Protein 1UG6 (pdb70)

Structure (mmCIF, N/CA/C/O backbone):
data_1UG6
#
_entry.id   1UG6
#
_cell.length_a   109.092
_cell.length_b   116.463
_cell.length_c   87.362
_cell.angle_alpha   90.00
_cell.angle_beta   90.00
_cell.angle_gamma   90.00
#
_symmetry.space_group_name_H-M   'C 2 2 21'
#
loop_
_entity.id
_entity.type
_entity.pdbx_description
1 polymer beta-glycosidase
2 non-polymer GLYCEROL
3 water water
#
loop_
_atom_site.group_PDB
_atom_site.id
_atom_site.type_symbol
_atom_site.label_atom_id
_atom_site.label_alt_id
_atom_site.label_comp_id
_atom_site.label_asym_id
_atom_site.label_entity_id
_atom_site.label_seq_id
_atom_site.pdbx_PDB_ins_code
_atom_site.Cartn_x
_atom_site.Cartn_y
_atom_site.Cartn_z
_atom_site.occupancy
_atom_site.B_iso_or_equiv
_atom_site.auth_seq_id
_atom_site.auth_comp_id
_atom_site.auth_asym_id
_atom_site.auth_atom_id
_atom_site.pdbx_PDB_model_num
ATOM 1 N N . ASN A 1 4 ? 34.641 82.878 -5.593 1.00 11.60 4 ASN A N 1
ATOM 2 C CA . ASN A 1 4 ? 34.722 81.588 -4.859 1.00 10.26 4 ASN A CA 1
ATOM 3 C C . ASN A 1 4 ? 34.172 80.416 -5.692 1.00 9.64 4 ASN A C 1
ATOM 4 O O . ASN A 1 4 ? 33.194 80.557 -6.419 1.00 10.54 4 ASN A O 1
ATOM 9 N N . ALA A 1 5 ? 34.848 79.264 -5.566 1.00 9.76 5 ALA A N 1
ATOM 10 C CA . ALA A 1 5 ? 34.411 78.036 -6.213 1.00 10.22 5 ALA A CA 1
ATOM 11 C C . ALA A 1 5 ? 34.529 76.849 -5.260 1.00 10.20 5 ALA A C 1
ATOM 12 O O . ALA A 1 5 ? 34.421 75.709 -5.709 1.00 11.64 5 ALA A O 1
ATOM 14 N N . GLU A 1 6 ? 34.744 77.075 -3.972 1.00 10.16 6 GLU A N 1
ATOM 15 C CA . GLU A 1 6 ? 34.837 75.962 -3.044 1.00 10.46 6 GLU A CA 1
ATOM 16 C C . GLU A 1 6 ? 33.506 75.243 -2.927 1.00 10.67 6 GLU A C 1
ATOM 17 O O . GLU A 1 6 ? 32.430 75.859 -2.940 1.00 10.78 6 GLU A O 1
ATOM 23 N N . LYS A 1 7 ? 33.581 73.933 -2.757 1.00 11.88 7 LYS A N 1
ATOM 24 C CA . LYS A 1 7 ? 32.392 73.175 -2.419 1.00 12.46 7 LYS A CA 1
ATOM 25 C C . LYS A 1 7 ? 31.908 73.549 -1.025 1.00 11.55 7 LYS A C 1
ATOM 26 O O . LYS A 1 7 ? 32.678 73.923 -0.113 1.00 11.08 7 LYS A O 1
ATOM 32 N N . PHE A 1 8 ? 30.606 73.433 -0.863 1.00 10.98 8 PHE A N 1
ATOM 33 C CA . PHE A 1 8 ? 29.986 73.627 0.431 1.00 10.02 8 PHE A CA 1
ATOM 34 C C . PHE A 1 8 ? 30.628 72.750 1.496 1.00 9.27 8 PHE A C 1
ATOM 35 O O . PHE A 1 8 ? 30.844 71.570 1.230 1.00 10.91 8 PHE A O 1
ATOM 43 N N . LEU A 1 9 ? 30.861 73.315 2.715 1.00 8.33 9 LEU A N 1
ATOM 44 C CA . LEU A 1 9 ? 31.499 72.612 3.822 1.00 8.60 9 LEU A CA 1
ATOM 45 C C . LEU A 1 9 ? 30.467 72.026 4.789 1.00 6.92 9 LEU A C 1
ATOM 46 O O . LEU A 1 9 ? 29.717 72.760 5.398 1.00 8.76 9 LEU A O 1
ATOM 51 N N . TRP A 1 10 ? 30.434 70.717 4.890 1.00 5.88 10 TRP A N 1
ATOM 52 C CA . TRP A 1 10 ? 29.621 69.996 5.850 1.00 5.59 10 TRP A CA 1
ATOM 53 C C . TRP A 1 10 ? 30.473 69.688 7.065 1.00 5.38 10 TRP A C 1
ATOM 54 O O . TRP A 1 10 ? 31.507 69.007 6.953 1.00 6.51 10 TRP A O 1
ATOM 65 N N . GLY A 1 11 ? 30.052 70.176 8.217 1.00 5.03 11 GLY A N 1
ATOM 66 C CA . GLY A 1 11 ? 30.885 70.104 9.415 1.00 5.05 11 GLY A CA 1
ATOM 67 C C . GLY A 1 11 ? 30.093 69.627 10.638 1.00 4.54 11 GLY A C 1
ATOM 68 O O . GLY A 1 11 ? 28.885 69.437 10.592 1.00 4.73 11 GLY A O 1
ATOM 69 N N . VAL A 1 12 ? 30.860 69.493 11.721 1.00 4.44 12 VAL A N 1
ATOM 70 C CA . VAL A 1 12 ? 30.355 69.306 13.080 1.00 4.66 12 VAL A CA 1
ATOM 71 C C . VAL A 1 12 ? 31.127 70.273 13.972 1.00 4.14 12 VAL A C 1
ATOM 72 O O . VAL A 1 12 ? 32.258 70.651 13.635 1.00 4.77 12 VAL A O 1
ATOM 76 N N . ALA A 1 13 ? 30.538 70.618 15.113 1.00 4.15 13 ALA A N 1
ATOM 77 C CA . ALA A 1 13 ? 31.105 71.600 16.027 1.00 4.52 13 ALA A CA 1
ATOM 78 C C . ALA A 1 13 ? 31.172 71.063 17.452 1.00 4.27 13 ALA A C 1
ATOM 79 O O . ALA A 1 13 ? 30.271 70.334 17.905 1.00 5.01 13 ALA A O 1
ATOM 81 N N . THR A 1 14 ? 32.245 71.476 18.141 1.00 4.03 14 THR A N 1
ATOM 82 C CA . THR A 1 14 ? 32.464 71.240 19.552 1.00 3.96 14 THR A CA 1
ATOM 83 C C . THR A 1 14 ? 33.152 72.467 20.155 1.00 3.82 14 THR A C 1
ATOM 84 O O . THR A 1 14 ? 33.334 73.490 19.508 1.00 4.28 14 THR A O 1
ATOM 88 N N . SER A 1 15 ? 33.479 72.302 21.449 1.00 3.85 15 SER A N 1
ATOM 89 C CA . SER A 1 15 ? 34.280 73.343 22.107 1.00 3.86 15 SER A CA 1
ATOM 90 C C . SER A 1 15 ? 35.075 72.733 23.181 1.00 3.71 15 SER A C 1
ATOM 91 O O . SER A 1 15 ? 34.808 71.637 23.655 1.00 4.22 15 SER A O 1
ATOM 94 N N . ALA A 1 16 ? 36.150 73.402 23.571 1.00 3.92 16 ALA A N 1
ATOM 95 C CA . ALA A 1 16 ? 37.209 72.777 24.361 1.00 4.08 16 ALA A CA 1
ATOM 96 C C . ALA A 1 16 ? 36.733 72.328 25.743 1.00 4.21 16 ALA A C 1
ATOM 97 O O . ALA A 1 16 ? 36.950 71.175 26.122 1.00 4.54 16 ALA A O 1
ATOM 99 N N . TYR A 1 17 ? 36.138 73.224 26.521 1.00 4.28 17 TYR A N 1
ATOM 100 C CA . TYR A 1 17 ? 35.755 72.832 27.865 1.00 4.48 17 TYR A CA 1
ATOM 101 C C . TYR A 1 17 ? 34.690 71.754 27.817 1.00 4.24 17 TYR A C 1
ATOM 102 O O . TYR A 1 17 ? 34.563 70.925 28.716 1.00 4.79 17 TYR A O 1
ATOM 111 N N . GLN A 1 18 ? 33.850 71.762 26.774 1.00 4.03 18 GLN A N 1
ATOM 112 C CA . GLN A 1 18 ? 32.751 70.822 26.708 1.00 4.32 18 GLN A CA 1
ATOM 113 C C . GLN A 1 18 ? 33.198 69.396 26.417 1.00 4.30 18 GLN A C 1
ATOM 114 O O . GLN A 1 18 ? 32.467 68.480 26.756 1.00 4.82 18 GLN A O 1
ATOM 120 N N . ILE A 1 19 ? 34.364 69.213 25.771 1.00 4.47 19 ILE A N 1
ATOM 121 C CA . ILE A 1 19 ? 34.730 67.843 25.376 1.00 4.96 19 ILE A CA 1
ATOM 122 C C . ILE A 1 19 ? 36.115 67.400 25.896 1.00 4.90 19 ILE A C 1
ATOM 123 O O . ILE A 1 19 ? 36.435 66.220 25.962 1.00 5.60 19 ILE A O 1
ATOM 128 N N . GLU A 1 20 ? 37.056 68.277 26.241 1.00 4.99 20 GLU A N 1
ATOM 129 C CA . GLU A 1 20 ? 38.449 67.814 26.320 1.00 4.88 20 GLU A CA 1
ATOM 130 C C . GLU A 1 20 ? 38.745 66.983 27.586 1.00 5.20 20 GLU A C 1
ATOM 131 O O . GLU A 1 20 ? 39.539 66.052 27.578 1.00 5.86 20 GLU A O 1
ATOM 137 N N . GLY A 1 21 ? 38.177 67.324 28.731 1.00 5.52 21 GLY A N 1
ATOM 138 C CA . GLY A 1 21 ? 38.728 66.819 29.966 1.00 6.25 21 GLY A CA 1
ATOM 139 C C . GLY A 1 21 ? 40.166 67.306 30.143 1.00 6.05 21 GLY A C 1
ATOM 140 O O . GLY A 1 21 ? 40.519 68.391 29.689 1.00 6.12 21 GLY A O 1
ATOM 141 N N . ALA A 1 22 ? 40.994 66.531 30.837 1.00 6.73 22 ALA A N 1
ATOM 142 C CA . ALA A 1 22 ? 42.373 66.951 31.101 1.00 6.50 22 ALA A CA 1
ATOM 143 C C . ALA A 1 22 ? 42.380 68.375 31.650 1.00 6.44 22 ALA A C 1
ATOM 144 O O . ALA A 1 22 ? 43.212 69.204 31.284 1.00 6.74 22 ALA A O 1
ATOM 146 N N . THR A 1 23 ? 41.484 68.632 32.609 1.00 6.55 23 THR A N 1
ATOM 147 C CA . THR A 1 23 ? 41.310 69.974 33.126 1.00 6.23 23 THR A CA 1
ATOM 148 C C . THR A 1 23 ? 42.515 70.450 33.934 1.00 6.22 23 THR A C 1
ATOM 149 O O . THR A 1 23 ? 42.785 71.644 33.995 1.00 6.80 23 THR A O 1
ATOM 153 N N . GLN A 1 24 ? 43.211 69.507 34.568 1.00 6.85 24 GLN A N 1
ATOM 154 C CA . GLN A 1 24 ? 44.357 69.812 35.426 1.00 7.86 24 GLN A CA 1
ATOM 155 C C . GLN A 1 24 ? 45.553 68.975 34.987 1.00 8.30 24 GLN A C 1
ATOM 156 O O . GLN A 1 24 ? 46.348 68.537 35.811 1.00 11.26 24 GLN A O 1
ATOM 162 N N . GLU A 1 25 ? 45.662 68.739 33.691 1.00 7.27 25 GLU A N 1
ATOM 163 C CA . GLU A 1 25 ? 46.778 68.003 33.121 1.00 7.75 25 GLU A CA 1
ATOM 164 C C . GLU A 1 25 ? 47.545 68.854 32.141 1.00 6.89 25 GLU A C 1
ATOM 165 O O . GLU A 1 25 ? 47.006 69.784 31.511 1.00 6.79 25 GLU A O 1
ATOM 171 N N . ASP A 1 26 ? 48.824 68.527 32.007 1.00 6.89 26 ASP A N 1
ATOM 172 C CA . ASP A 1 26 ? 49.675 69.092 30.977 1.00 6.80 26 ASP A CA 1
ATOM 173 C C . ASP A 1 26 ? 49.590 70.612 30.990 1.00 6.33 26 ASP A C 1
ATOM 174 O O . ASP A 1 26 ? 49.566 71.268 29.957 1.00 7.12 26 ASP A O 1
ATOM 179 N N . GLY A 1 27 ? 49.622 71.171 32.203 1.00 6.67 27 GLY A N 1
ATOM 180 C CA . GLY A 1 27 ? 49.811 72.590 32.382 1.00 6.55 27 GLY A CA 1
ATOM 181 C C . GLY A 1 27 ? 48.607 73.489 32.258 1.00 6.02 27 GLY A C 1
ATOM 182 O O . GLY A 1 27 ? 48.737 74.688 32.395 1.00 6.98 27 GLY A O 1
ATOM 183 N N . ARG A 1 28 ? 47.429 72.944 32.005 1.00 5.77 28 ARG A N 1
ATOM 184 C CA . ARG A 1 28 ? 46.247 73.791 31.843 1.00 5.23 28 ARG A CA 1
ATOM 185 C C . ARG A 1 28 ? 45.958 74.550 33.135 1.00 5.42 28 ARG A C 1
ATOM 186 O O . ARG A 1 28 ? 45.948 73.963 34.216 1.00 6.73 28 ARG A O 1
ATOM 194 N N . GLY A 1 29 ? 45.661 75.836 33.015 1.00 5.38 29 GLY A N 1
ATOM 195 C CA . GLY A 1 29 ? 45.189 76.621 34.136 1.00 5.66 29 GLY A CA 1
ATOM 196 C C . GLY A 1 29 ? 43.671 76.602 34.233 1.00 5.26 29 GLY A C 1
ATOM 197 O O . GLY A 1 29 ? 42.974 76.247 33.281 1.00 5.78 29 GLY A O 1
ATOM 198 N N . PRO A 1 30 ? 43.131 77.047 35.357 1.00 5.30 30 PRO A N 1
ATOM 199 C CA . PRO A 1 30 ? 41.673 77.047 35.514 1.00 5.73 30 PRO A CA 1
ATOM 200 C C . PRO A 1 30 ? 41.013 78.144 34.693 1.00 5.10 30 PRO A C 1
ATOM 201 O O . PRO A 1 30 ? 41.548 79.234 34.530 1.00 5.32 30 PRO A O 1
ATOM 205 N N . SER A 1 31 ? 39.800 77.848 34.233 1.00 5.28 31 SER A N 1
ATOM 206 C CA . SER A 1 31 ? 38.934 78.809 33.587 1.00 4.99 31 SER A CA 1
ATOM 207 C C . SER A 1 31 ? 37.804 79.231 34.523 1.00 4.59 31 SER A C 1
ATOM 208 O O . SER A 1 31 ? 37.565 78.613 35.569 1.00 5.14 31 SER A O 1
ATOM 211 N N . ILE A 1 32 ? 37.055 80.239 34.097 1.00 4.63 32 ILE A N 1
ATOM 212 C CA . ILE A 1 32 ? 35.886 80.654 34.841 1.00 4.48 32 ILE A CA 1
ATOM 213 C C . ILE A 1 32 ? 34.872 79.521 34.977 1.00 4.49 32 ILE A C 1
ATOM 214 O O . ILE A 1 32 ? 34.126 79.504 35.957 1.00 4.98 32 ILE A O 1
ATOM 219 N N . TRP A 1 33 ? 34.797 78.599 34.013 1.00 4.57 33 TRP A N 1
ATOM 220 C CA . TRP A 1 33 ? 33.880 77.475 34.134 1.00 4.73 33 TRP A CA 1
ATOM 221 C C . TRP A 1 33 ? 34.329 76.456 35.153 1.00 5.21 33 TRP A C 1
ATOM 222 O O . TRP A 1 33 ? 33.496 75.820 35.798 1.00 6.05 33 TRP A O 1
ATOM 233 N N . ASP A 1 34 ? 35.641 76.271 35.314 1.00 5.26 34 ASP A N 1
ATOM 234 C CA . ASP A 1 34 ? 36.116 75.373 36.365 1.00 5.73 34 ASP A CA 1
ATOM 235 C C . ASP A 1 34 ? 35.666 75.895 37.724 1.00 6.15 34 ASP A C 1
ATOM 236 O O . ASP A 1 34 ? 35.219 75.125 38.570 1.00 7.63 34 ASP A O 1
ATOM 241 N N . ALA A 1 35 ? 35.764 77.200 37.947 1.00 6.09 35 ALA A N 1
ATOM 242 C CA . ALA A 1 35 ? 35.346 77.793 39.218 1.00 6.50 35 ALA A CA 1
ATOM 243 C C . ALA A 1 35 ? 33.818 77.782 39.359 1.00 6.10 35 ALA A C 1
ATOM 244 O O . ALA A 1 35 ? 33.277 77.465 40.421 1.00 7.27 35 ALA A O 1
ATOM 246 N N . PHE A 1 36 ? 33.115 78.165 38.299 1.00 5.96 36 PHE A N 1
ATOM 247 C CA . PHE A 1 36 ? 31.655 78.243 38.345 1.00 6.01 36 PHE A CA 1
ATOM 248 C C . PHE A 1 36 ? 31.041 76.894 38.663 1.00 6.71 36 PHE A C 1
ATOM 249 O O . PHE A 1 36 ? 30.084 76.804 39.437 1.00 7.78 36 PHE A O 1
ATOM 257 N N . ALA A 1 37 ? 31.605 75.838 38.084 1.00 6.96 37 ALA A N 1
ATOM 258 C CA . ALA A 1 37 ? 31.081 74.497 38.278 1.00 7.69 37 ALA A CA 1
ATOM 259 C C . ALA A 1 37 ? 31.314 73.972 39.695 1.00 8.42 37 ALA A C 1
ATOM 260 O O . ALA A 1 37 ? 30.744 72.968 40.072 1.00 10.89 37 ALA A O 1
ATOM 262 N N . GLN A 1 38 ? 32.121 74.651 40.501 1.00 8.98 38 GLN A N 1
ATOM 263 C CA . GLN A 1 38 ? 32.242 74.314 41.908 1.00 10.07 38 GLN A CA 1
ATOM 264 C C . GLN A 1 38 ? 31.149 74.900 42.781 1.00 11.05 38 GLN A C 1
ATOM 265 O O . GLN A 1 38 ? 31.039 74.535 43.947 1.00 13.78 38 GLN A O 1
ATOM 271 N N . ARG A 1 39 ? 30.325 75.792 42.245 1.00 10.35 39 ARG A N 1
ATOM 272 C CA . ARG A 1 39 ? 29.265 76.433 43.025 1.00 11.22 39 ARG A CA 1
ATOM 273 C C . ARG A 1 39 ? 28.046 75.529 43.086 1.00 10.19 39 ARG A C 1
ATOM 274 O O . ARG A 1 39 ? 27.543 75.119 42.052 1.00 10.36 39 ARG A O 1
ATOM 282 N N . PRO A 1 40 ? 27.532 75.239 44.276 1.00 11.35 40 PRO A N 1
ATOM 283 C CA . PRO A 1 40 ? 26.296 74.468 44.357 1.00 11.85 40 PRO A CA 1
ATOM 284 C C . PRO A 1 40 ? 25.187 75.160 43.577 1.00 10.88 40 PRO A C 1
ATOM 285 O O . PRO A 1 40 ? 25.017 76.376 43.673 1.00 12.31 40 PRO A O 1
ATOM 289 N N . GLY A 1 41 ? 24.433 74.386 42.815 1.00 10.79 41 GLY A N 1
ATOM 290 C CA . GLY A 1 41 ? 23.330 74.900 42.042 1.00 11.71 41 GLY A CA 1
ATOM 291 C C . GLY A 1 41 ? 23.700 75.456 40.677 1.00 10.97 41 GLY A C 1
ATOM 292 O O . GLY A 1 41 ? 22.807 75.719 39.887 1.00 13.22 41 GLY A O 1
ATOM 293 N N . ALA A 1 42 ? 24.977 75.659 40.368 1.00 9.16 42 ALA A N 1
ATOM 294 C CA . ALA A 1 42 ? 25.334 76.253 39.088 1.00 9.19 42 ALA A CA 1
ATOM 295 C C . ALA A 1 42 ? 25.049 75.277 37.929 1.00 8.11 42 ALA A C 1
ATOM 296 O O . ALA A 1 42 ? 24.648 75.709 36.840 1.00 8.90 42 ALA A O 1
ATOM 298 N N . ILE A 1 43 ? 25.314 73.993 38.146 1.00 7.71 43 ILE A N 1
ATOM 299 C CA . ILE A 1 43 ? 25.192 72.970 37.108 1.00 7.64 43 ILE A CA 1
ATOM 300 C C . ILE A 1 43 ? 24.100 71.986 37.580 1.00 8.04 43 ILE A C 1
ATOM 301 O O . ILE A 1 43 ? 24.157 71.503 38.714 1.00 9.08 43 ILE A O 1
ATOM 306 N N . ARG A 1 44 ? 23.139 71.684 36.708 1.00 8.62 44 ARG A N 1
ATOM 307 C CA . ARG A 1 44 ? 21.921 70.953 37.081 1.00 10.06 44 ARG A CA 1
ATOM 308 C C . ARG A 1 44 ? 22.215 69.638 37.800 1.00 9.60 44 ARG A C 1
ATOM 309 O O . ARG A 1 44 ? 21.530 69.278 38.758 1.00 11.43 44 ARG A O 1
ATOM 317 N N . ASP A 1 45 ? 23.187 68.899 37.299 1.00 9.16 45 ASP A N 1
ATOM 318 C CA . ASP A 1 45 ? 23.549 67.584 37.810 1.00 9.24 45 ASP A CA 1
ATOM 319 C C . ASP A 1 45 ? 24.788 67.604 38.697 1.00 9.39 45 ASP A C 1
ATOM 320 O O . ASP A 1 45 ? 25.300 66.543 39.038 1.00 10.17 45 ASP A O 1
ATOM 325 N N . GLY A 1 46 ? 25.267 68.779 39.089 1.00 8.91 46 GLY A N 1
ATOM 326 C CA . GLY A 1 46 ? 26.421 68.850 39.961 1.00 9.14 46 GLY A CA 1
ATOM 327 C C . GLY A 1 46 ? 27.703 68.361 39.323 1.00 8.90 46 GLY A C 1
ATOM 328 O O . GLY A 1 46 ? 28.632 67.991 40.033 1.00 10.49 46 GLY A O 1
ATOM 329 N N . SER A 1 47 ? 27.774 68.406 37.998 1.00 8.16 47 SER A N 1
ATOM 330 C CA . SER A 1 47 ? 28.919 67.899 37.257 1.00 8.24 47 SER A CA 1
ATOM 331 C C . SER A 1 47 ? 29.860 69.046 36.869 1.00 7.29 47 SER A C 1
ATOM 332 O O . SER A 1 47 ? 29.591 70.219 37.084 1.00 7.78 47 SER A O 1
ATOM 335 N N . THR A 1 48 ? 30.979 68.658 36.269 1.00 7.29 48 THR A N 1
ATOM 336 C CA . THR A 1 48 ? 31.954 69.606 35.749 1.00 7.19 48 THR A CA 1
ATOM 337 C C . THR A 1 48 ? 32.461 69.104 34.404 1.00 6.63 48 THR A C 1
ATOM 338 O O . THR A 1 48 ? 32.082 68.036 33.937 1.00 7.03 48 THR A O 1
ATOM 342 N N . GLY A 1 49 ? 33.381 69.856 33.804 1.00 6.81 49 GLY A N 1
ATOM 343 C CA . GLY A 1 49 ? 34.059 69.428 32.585 1.00 6.91 49 GLY A CA 1
ATOM 344 C C . GLY A 1 49 ? 35.112 68.353 32.748 1.00 6.90 49 GLY A C 1
ATOM 345 O O . GLY A 1 49 ? 35.811 68.045 31.787 1.00 7.64 49 GLY A O 1
ATOM 346 N N . GLU A 1 50 ? 35.230 67.772 33.927 1.00 8.52 50 GLU A N 1
ATOM 347 C CA . GLU A 1 50 ? 36.266 66.841 34.049 1.00 10.34 50 GLU A CA 1
ATOM 348 C C . GLU A 1 50 ? 35.517 65.599 34.299 1.00 11.34 50 GLU A C 1
ATOM 349 O O . GLU A 1 50 ? 34.820 65.455 35.295 1.00 13.49 50 GLU A O 1
ATOM 355 N N . PRO A 1 51 ? 35.666 64.565 33.456 1.00 11.56 51 PRO A N 1
ATOM 356 C CA . PRO A 1 51 ? 36.472 64.462 32.249 1.00 11.73 51 PRO A CA 1
ATOM 357 C C . PRO A 1 51 ? 35.657 64.698 30.926 1.00 10.27 51 PRO A C 1
ATOM 358 O O . PRO A 1 51 ? 36.300 64.439 29.934 1.00 9.82 51 PRO A O 1
ATOM 362 N N . ALA A 1 52 ? 34.404 65.179 30.848 1.00 9.17 52 ALA A N 1
ATOM 363 C CA . ALA A 1 52 ? 33.804 65.530 29.548 1.00 8.07 52 ALA A CA 1
ATOM 364 C C . ALA A 1 52 ? 33.834 64.303 28.622 1.00 7.84 52 ALA A C 1
ATOM 365 O O . ALA A 1 52 ? 33.383 63.229 29.033 1.00 9.90 52 ALA A O 1
ATOM 367 N N . CYS A 1 53 ? 34.332 64.450 27.396 1.00 6.96 53 CYS A N 1
ATOM 368 C CA . CYS A 1 53 ? 34.433 63.363 26.443 1.00 7.15 53 CYS A CA 1
ATOM 369 C C . CYS A 1 53 ? 35.856 62.806 26.371 1.00 7.01 53 CYS A C 1
ATOM 370 O O . CYS A 1 53 ? 36.170 62.020 25.473 1.00 8.05 53 CYS A O 1
ATOM 373 N N . ASP A 1 54 ? 36.729 63.206 27.292 1.00 6.78 54 ASP A N 1
ATOM 374 C CA . ASP A 1 54 ? 38.113 62.714 27.279 1.00 6.64 54 ASP A CA 1
ATOM 375 C C . ASP A 1 54 ? 38.759 62.947 25.922 1.00 6.42 54 ASP A C 1
ATOM 376 O O . ASP A 1 54 ? 39.633 62.186 25.511 1.00 7.21 54 ASP A O 1
ATOM 381 N N . HIS A 1 55 ? 38.401 64.022 25.216 1.00 6.23 55 HIS A N 1
ATOM 382 C CA . HIS A 1 55 ? 38.862 64.302 23.860 1.00 6.26 55 HIS A CA 1
ATOM 383 C C . HIS A 1 55 ? 40.365 64.594 23.822 1.00 6.00 55 HIS A C 1
ATOM 384 O O . HIS A 1 55 ? 41.054 64.314 22.849 1.00 6.50 55 HIS A O 1
ATOM 391 N N . TYR A 1 56 ? 40.894 65.201 24.885 1.00 5.92 56 TYR A N 1
ATOM 392 C CA . TYR A 1 56 ? 42.334 65.462 24.914 1.00 6.03 56 TYR A CA 1
ATOM 393 C C . TYR A 1 56 ? 43.122 64.176 24.658 1.00 6.61 56 TYR A C 1
ATOM 394 O O . TYR A 1 56 ? 44.169 64.207 24.029 1.00 7.52 56 TYR A O 1
ATOM 403 N N . ARG A 1 57 ? 42.612 63.055 25.167 1.00 6.94 57 ARG A N 1
ATOM 404 C CA . ARG A 1 57 ? 43.242 61.752 24.938 1.00 7.98 57 ARG A CA 1
ATOM 405 C C . ARG A 1 57 ? 42.674 61.029 23.706 1.00 8.03 57 ARG A C 1
ATOM 406 O O . ARG A 1 57 ? 43.352 60.262 23.035 1.00 9.54 57 ARG A O 1
ATOM 414 N N . ARG A 1 58 ? 41.396 61.200 23.384 1.00 7.36 58 ARG A N 1
ATOM 415 C CA . ARG A 1 58 ? 40.690 60.371 22.407 1.00 7.99 58 ARG A CA 1
ATOM 416 C C . ARG A 1 58 ? 40.495 61.042 21.059 1.00 7.83 58 ARG A C 1
ATOM 417 O O . ARG A 1 58 ? 39.730 60.551 20.226 1.00 8.60 58 ARG A O 1
ATOM 425 N N . TYR A 1 59 ? 41.208 62.142 20.805 1.00 7.74 59 TYR A N 1
ATOM 426 C CA . TYR A 1 59 ? 40.957 62.933 19.610 1.00 7.93 59 TYR A CA 1
ATOM 427 C C . TYR A 1 59 ? 41.127 62.130 18.324 1.00 8.40 59 TYR A C 1
ATOM 428 O O . TYR A 1 59 ? 40.415 62.411 17.353 1.00 8.42 59 TYR A O 1
ATOM 437 N N . GLU A 1 60 ? 42.041 61.163 18.259 1.00 8.86 60 GLU A N 1
ATOM 438 C CA . GLU A 1 60 ? 42.207 60.426 17.007 1.00 9.82 60 GLU A CA 1
ATOM 439 C C . GLU A 1 60 ? 40.961 59.622 16.672 1.00 9.01 60 GLU A C 1
ATOM 440 O O . GLU A 1 60 ? 40.542 59.572 15.512 1.00 9.78 60 GLU A O 1
ATOM 446 N N . GLU A 1 61 ? 40.380 58.975 17.668 1.00 9.58 61 GLU A N 1
ATOM 447 C CA . GLU A 1 61 ? 39.126 58.261 17.478 1.00 9.40 61 GLU A CA 1
ATOM 448 C C . GLU A 1 61 ? 38.053 59.195 16.976 1.00 8.11 61 GLU A C 1
ATOM 449 O O . GLU A 1 61 ? 37.256 58.836 16.114 1.00 8.52 61 GLU A O 1
ATOM 455 N N . ASP A 1 62 ? 37.986 60.381 17.562 1.00 7.65 62 ASP A N 1
ATOM 456 C CA . ASP A 1 62 ? 36.942 61.331 17.209 1.00 7.27 62 ASP A CA 1
ATOM 457 C C . ASP A 1 62 ? 37.115 61.815 15.765 1.00 6.63 62 ASP A C 1
ATOM 458 O O . ASP A 1 62 ? 36.140 61.974 15.030 1.00 7.26 62 ASP A O 1
ATOM 463 N N . ILE A 1 63 ? 38.355 62.027 15.349 1.00 6.80 63 ILE A N 1
ATOM 464 C CA . ILE A 1 63 ? 38.615 62.388 13.955 1.00 7.31 63 ILE A CA 1
ATOM 465 C C . ILE A 1 63 ? 38.191 61.257 13.037 1.00 7.46 63 ILE A C 1
ATOM 466 O O . ILE A 1 63 ? 37.616 61.502 11.977 1.00 8.04 63 ILE A O 1
ATOM 471 N N . ALA A 1 64 ? 38.454 60.011 13.426 1.00 8.09 64 ALA A N 1
ATOM 472 C CA . ALA A 1 64 ? 38.040 58.873 12.602 1.00 8.98 64 ALA A CA 1
ATOM 473 C C . ALA A 1 64 ? 36.524 58.808 12.465 1.00 8.85 64 ALA A C 1
ATOM 474 O O . ALA A 1 64 ? 36.020 58.450 11.404 1.00 9.92 64 ALA A O 1
ATOM 476 N N . LEU A 1 65 ? 35.801 59.168 13.513 1.00 8.21 65 LEU A N 1
ATOM 477 C CA . LEU A 1 65 ? 34.339 59.226 13.409 1.00 8.75 65 LEU A CA 1
ATOM 478 C C . LEU A 1 65 ? 33.927 60.265 12.380 1.00 8.34 65 LEU A C 1
ATOM 479 O O . LEU A 1 65 ? 33.083 59.995 11.525 1.00 9.45 65 LEU A O 1
ATOM 484 N N . MET A 1 66 ? 34.531 61.447 12.440 1.00 7.33 66 MET A N 1
ATOM 485 C CA . MET A 1 66 ? 34.234 62.468 11.447 1.00 7.50 66 MET A CA 1
ATOM 486 C C . MET A 1 66 ? 34.524 61.978 10.033 1.00 8.13 66 MET A C 1
ATOM 487 O O . MET A 1 66 ? 33.706 62.158 9.112 1.00 8.66 66 MET A O 1
ATOM 492 N N . GLN A 1 67 ? 35.667 61.340 9.843 1.00 8.71 67 GLN A N 1
ATOM 493 C CA . GLN A 1 67 ? 36.040 60.868 8.518 1.00 10.75 67 GLN A CA 1
ATOM 494 C C . GLN A 1 67 ? 35.008 59.852 8.029 1.00 11.03 67 GLN A C 1
ATOM 495 O O . GLN A 1 67 ? 34.638 59.829 6.865 1.00 12.54 67 GLN A O 1
ATOM 501 N N . SER A 1 68 ? 34.535 59.020 8.931 1.00 11.07 68 SER A N 1
ATOM 502 C CA . SER A 1 68 ? 33.586 57.970 8.580 1.00 12.76 68 SER A CA 1
ATOM 503 C C . SER A 1 68 ? 32.255 58.532 8.108 1.00 12.59 68 SER A C 1
ATOM 504 O O . SER A 1 68 ? 31.568 57.903 7.315 1.00 15.23 68 SER A O 1
ATOM 507 N N . LEU A 1 69 ? 31.859 59.684 8.612 1.00 11.26 69 LEU A N 1
ATOM 508 C CA . LEU A 1 69 ? 30.641 60.320 8.147 1.00 11.58 69 LEU A CA 1
ATOM 509 C C . LEU A 1 69 ? 30.784 61.124 6.877 1.00 10.19 69 LEU A C 1
ATOM 510 O O . LEU A 1 69 ? 29.780 61.571 6.323 1.00 10.41 69 LEU A O 1
ATOM 515 N N . GLY A 1 70 ? 32.018 61.341 6.429 1.00 10.10 70 GLY A N 1
ATOM 516 C CA . GLY A 1 70 ? 32.267 62.230 5.321 1.00 9.23 70 GLY A CA 1
ATOM 517 C C . GLY A 1 70 ? 32.278 63.707 5.692 1.00 7.92 70 GLY A C 1
ATOM 518 O O . GLY A 1 70 ? 32.176 64.560 4.810 1.00 8.23 70 GLY A O 1
ATOM 519 N N . VAL A 1 71 ? 32.392 64.020 6.980 1.00 8.13 71 VAL A N 1
ATOM 520 C CA . VAL A 1 71 ? 32.521 65.382 7.412 1.00 8.22 71 VAL A CA 1
ATOM 521 C C . VAL A 1 71 ? 33.790 65.981 6.827 1.00 7.66 71 VAL A C 1
ATOM 522 O O . VAL A 1 71 ? 34.858 65.364 6.886 1.00 8.83 71 VAL A O 1
ATOM 526 N N . ARG A 1 72 ? 33.691 67.184 6.292 1.00 7.80 72 ARG A N 1
ATOM 527 C CA . ARG A 1 72 ? 34.844 67.833 5.677 1.00 8.52 72 ARG A CA 1
ATOM 528 C C . ARG A 1 72 ? 35.330 69.074 6.410 1.00 6.54 72 ARG A C 1
ATOM 529 O O . ARG A 1 72 ? 36.344 69.647 5.999 1.00 7.21 72 ARG A O 1
ATOM 537 N N . ALA A 1 73 ? 34.682 69.454 7.496 1.00 6.25 73 ALA A N 1
ATOM 538 C CA . ALA A 1 73 ? 35.140 70.562 8.325 1.00 6.09 73 ALA A CA 1
ATOM 539 C C . ALA A 1 73 ? 34.834 70.257 9.773 1.00 5.30 73 ALA A C 1
ATOM 540 O O . ALA A 1 73 ? 33.799 69.669 10.096 1.00 6.32 73 ALA A O 1
ATOM 542 N N . TYR A 1 74 ? 35.732 70.687 10.660 1.00 5.05 74 TYR A N 1
ATOM 543 C CA . TYR A 1 74 ? 35.570 70.465 12.095 1.00 4.94 74 TYR A CA 1
ATOM 544 C C . TYR A 1 74 ? 35.733 71.804 12.784 1.00 4.20 74 TYR A C 1
ATOM 545 O O . TYR A 1 74 ? 36.805 72.415 12.720 1.00 5.18 74 TYR A O 1
ATOM 554 N N . ARG A 1 75 ? 34.648 72.270 13.420 1.00 4.24 75 ARG A N 1
ATOM 555 C CA . ARG A 1 75 ? 34.674 73.478 14.214 1.00 4.12 75 ARG A CA 1
ATOM 556 C C . ARG A 1 75 ? 34.946 73.111 15.655 1.00 4.07 75 ARG A C 1
ATOM 557 O O . ARG A 1 75 ? 34.207 72.314 16.257 1.00 4.67 75 ARG A O 1
ATOM 565 N N . PHE A 1 76 ? 36.015 73.659 16.200 1.00 4.10 76 PHE A N 1
ATOM 566 C CA . PHE A 1 76 ? 36.468 73.363 17.543 1.00 4.06 76 PHE A CA 1
ATOM 567 C C . PHE A 1 76 ? 36.992 74.639 18.155 1.00 3.76 76 PHE A C 1
ATOM 568 O O . PHE A 1 76 ? 37.266 75.601 17.429 1.00 4.57 76 PHE A O 1
ATOM 576 N N . SER A 1 77 ? 37.185 74.634 19.469 1.00 3.66 77 SER A N 1
ATOM 577 C CA . SER A 1 77 ? 37.827 75.763 20.103 1.00 3.73 77 SER A CA 1
ATOM 578 C C . SER A 1 77 ? 39.155 75.391 20.721 1.00 3.57 77 SER A C 1
ATOM 579 O O . SER A 1 77 ? 39.414 74.243 21.081 1.00 4.26 77 SER A O 1
ATOM 582 N N . VAL A 1 78 ? 40.004 76.410 20.832 1.00 3.72 78 VAL A N 1
ATOM 583 C CA . VAL A 1 78 ? 41.229 76.345 21.600 1.00 3.80 78 VAL A CA 1
ATOM 584 C C . VAL A 1 78 ? 40.932 76.864 22.995 1.00 3.94 78 VAL A C 1
ATOM 585 O O . VAL A 1 78 ? 40.322 77.930 23.140 1.00 4.37 78 VAL A O 1
ATOM 589 N N . ALA A 1 79 ? 41.369 76.140 24.023 1.00 4.15 79 ALA A N 1
ATOM 590 C CA . ALA A 1 79 ? 41.201 76.603 25.393 1.00 4.24 79 ALA A CA 1
ATOM 591 C C . ALA A 1 79 ? 42.291 77.617 25.732 1.00 4.28 79 ALA A C 1
ATOM 592 O O . ALA A 1 79 ? 43.465 77.241 25.926 1.00 4.50 79 ALA A O 1
ATOM 594 N N . TRP A 1 80 ? 41.917 78.872 25.879 1.00 4.20 80 TRP A N 1
ATOM 595 C CA . TRP A 1 80 ? 42.858 79.908 26.283 1.00 4.40 80 TRP A CA 1
ATOM 596 C C . TRP A 1 80 ? 43.682 79.474 27.495 1.00 4.10 80 TRP A C 1
ATOM 597 O O . TRP A 1 80 ? 44.909 79.604 27.448 1.00 4.54 80 TRP A O 1
ATOM 608 N N . PRO A 1 81 ? 43.100 78.939 28.571 1.00 4.74 81 PRO A N 1
ATOM 609 C CA . PRO A 1 81 ? 43.938 78.611 29.716 1.00 5.52 81 PRO A CA 1
ATOM 610 C C . PRO A 1 81 ? 44.830 77.347 29.500 1.00 4.79 81 PRO A C 1
ATOM 611 O O . PRO A 1 81 ? 45.693 77.071 30.338 1.00 5.07 81 PRO A O 1
ATOM 615 N N . ARG A 1 82 ? 44.644 76.600 28.414 1.00 5.01 82 ARG A N 1
ATOM 616 C CA . ARG A 1 82 ? 45.597 75.582 28.044 1.00 5.82 82 ARG A CA 1
ATOM 617 C C . ARG A 1 82 ? 46.805 76.161 27.331 1.00 5.40 82 ARG A C 1
ATOM 618 O O . ARG A 1 82 ? 47.859 75.512 27.257 1.00 7.02 82 ARG A O 1
ATOM 626 N N . ILE A 1 83 ? 46.689 77.368 26.778 1.00 4.82 83 ILE A N 1
ATOM 627 C CA . ILE A 1 83 ? 47.779 78.055 26.084 1.00 5.08 83 ILE A CA 1
ATOM 628 C C . ILE A 1 83 ? 48.529 79.024 27.005 1.00 5.19 83 ILE A C 1
ATOM 629 O O . ILE A 1 83 ? 49.764 78.998 27.083 1.00 5.92 83 ILE A O 1
ATOM 634 N N . LEU A 1 84 ? 47.778 79.881 27.694 1.00 5.21 84 LEU A N 1
ATOM 635 C CA . LEU A 1 84 ? 48.298 80.864 28.640 1.00 5.37 84 LEU A CA 1
ATOM 636 C C . LEU A 1 84 ? 47.578 80.623 29.948 1.00 5.45 84 LEU A C 1
ATOM 637 O O . LEU A 1 84 ? 46.460 81.111 30.152 1.00 5.83 84 LEU A O 1
ATOM 642 N N . PRO A 1 85 ? 48.140 79.821 30.845 1.00 5.55 85 PRO A N 1
ATOM 643 C CA . PRO A 1 85 ? 47.368 79.382 32.025 1.00 6.24 85 PRO A CA 1
ATOM 644 C C . PRO A 1 85 ? 46.897 80.501 32.921 1.00 6.12 85 PRO A C 1
ATOM 645 O O . PRO A 1 85 ? 45.866 80.337 33.579 1.00 8.07 85 PRO A O 1
ATOM 649 N N . GLU A 1 86 ? 47.631 81.609 32.959 1.00 5.96 86 GLU A N 1
ATOM 650 C CA . GLU A 1 86 ? 47.242 82.799 33.722 1.00 6.69 86 GLU A CA 1
ATOM 651 C C . GLU A 1 86 ? 46.649 83.885 32.826 1.00 6.60 86 GLU A C 1
ATOM 652 O O . GLU A 1 86 ? 46.463 85.012 33.265 1.00 8.55 86 GLU A O 1
ATOM 658 N N . GLY A 1 87 ? 46.339 83.564 31.578 1.00 5.90 87 GLY A N 1
ATOM 659 C CA . GLY A 1 87 ? 45.643 84.491 30.668 1.00 6.82 87 GLY A CA 1
ATOM 660 C C . GLY A 1 87 ? 46.633 85.369 29.888 1.00 5.86 87 GLY A C 1
ATOM 661 O O . GLY A 1 87 ? 46.444 85.696 28.726 1.00 8.32 87 GLY A O 1
ATOM 662 N N . ARG A 1 88 ? 47.693 85.774 30.600 1.00 8.16 88 ARG A N 1
ATOM 663 C CA . ARG A 1 88 ? 48.774 86.546 29.985 1.00 8.48 88 ARG A CA 1
ATOM 664 C C . ARG A 1 88 ? 50.125 86.056 30.520 1.00 10.63 88 ARG A C 1
ATOM 665 O O . ARG A 1 88 ? 50.214 85.405 31.556 1.00 12.32 88 ARG A O 1
ATOM 673 N N . GLY A 1 89 ? 51.208 86.349 29.778 1.00 12.72 89 GLY A N 1
ATOM 674 C CA . GLY A 1 89 ? 52.532 85.950 30.253 1.00 12.36 89 GLY A CA 1
ATOM 675 C C . GLY A 1 89 ? 52.894 84.513 29.850 1.00 10.36 89 GLY A C 1
ATOM 676 O O . GLY A 1 89 ? 53.139 84.201 28.692 1.00 13.70 89 GLY A O 1
ATOM 677 N N . ARG A 1 90 ? 52.954 83.635 30.870 1.00 9.62 90 ARG A N 1
ATOM 678 C CA . ARG A 1 90 ? 53.477 82.282 30.670 1.00 9.69 90 ARG A CA 1
ATOM 679 C C . ARG A 1 90 ? 52.789 81.522 29.529 1.00 6.45 90 ARG A C 1
ATOM 680 O O . ARG A 1 90 ? 51.576 81.534 29.367 1.00 6.85 90 ARG A O 1
ATOM 688 N N . ILE A 1 91 ? 53.631 80.865 28.703 1.00 6.08 91 ILE A N 1
ATOM 689 C CA . ILE A 1 91 ? 53.103 79.982 27.666 1.00 6.60 91 ILE A CA 1
ATOM 690 C C . ILE A 1 91 ? 53.204 78.512 28.091 1.00 6.81 91 ILE A C 1
ATOM 691 O O . ILE A 1 91 ? 54.149 78.084 28.741 1.00 8.88 91 ILE A O 1
ATOM 696 N N . ASN A 1 92 ? 52.165 77.7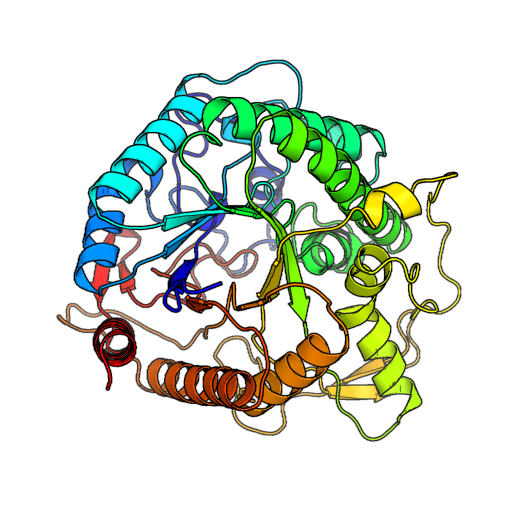37 27.728 1.00 6.27 92 ASN A N 1
ATOM 697 C CA . ASN A 1 92 ? 52.139 76.327 28.106 1.00 6.26 92 ASN A CA 1
ATOM 698 C C . ASN A 1 92 ? 52.454 75.419 26.911 1.00 6.33 92 ASN A C 1
ATOM 699 O O . ASN A 1 92 ? 51.607 75.137 26.073 1.00 6.79 92 ASN A O 1
ATOM 704 N N . PRO A 1 93 ? 53.713 74.977 26.715 1.00 6.30 93 PRO A N 1
ATOM 705 C CA . PRO A 1 93 ? 54.054 74.272 25.464 1.00 6.45 93 PRO A CA 1
ATOM 706 C C . PRO A 1 93 ? 53.239 73.042 25.147 1.00 6.13 93 PRO A C 1
ATOM 707 O O . PRO A 1 93 ? 52.957 72.798 23.970 1.00 6.77 93 PRO A O 1
ATOM 711 N N . LYS A 1 94 ? 52.879 72.252 26.142 1.00 5.87 94 LYS A N 1
ATOM 712 C CA . LYS A 1 94 ? 52.107 71.041 25.862 1.00 6.01 94 LYS A CA 1
ATOM 713 C C . LYS A 1 94 ? 50.727 71.378 25.330 1.00 6.31 94 LYS A C 1
ATOM 714 O O . LYS A 1 94 ? 50.148 70.621 24.548 1.00 6.72 94 LYS A O 1
ATOM 720 N N . GLY A 1 95 ? 50.161 72.500 25.757 1.00 6.92 95 GLY A N 1
ATOM 721 C CA . GLY A 1 95 ? 48.863 72.930 25.239 1.00 7.12 95 GLY A CA 1
ATOM 722 C C . GLY A 1 95 ? 48.930 73.310 23.766 1.00 6.42 95 GLY A C 1
ATOM 723 O O . GLY A 1 95 ? 48.131 72.874 22.955 1.00 6.43 95 GLY A O 1
ATOM 724 N N . LEU A 1 96 ? 49.927 74.116 23.425 1.00 6.97 96 LEU A N 1
ATOM 725 C CA . LEU A 1 96 ? 50.137 74.457 22.027 1.00 7.34 96 LEU A CA 1
ATOM 726 C C . LEU A 1 96 ? 50.407 73.216 21.178 1.00 5.99 96 LEU A C 1
ATOM 727 O O . LEU A 1 96 ? 49.916 73.097 20.050 1.00 7.02 96 LEU A O 1
ATOM 732 N N . ALA A 1 97 ? 51.185 72.294 21.733 1.00 5.77 97 ALA A N 1
ATOM 733 C CA . ALA A 1 97 ? 51.519 71.075 21.014 1.00 5.87 97 ALA A CA 1
ATOM 734 C C . ALA A 1 97 ? 50.298 70.236 20.725 1.00 5.60 97 ALA A C 1
ATOM 735 O O . ALA A 1 97 ? 50.222 69.593 19.674 1.00 6.11 97 ALA A O 1
ATOM 737 N N . PHE A 1 98 ? 49.355 70.191 21.660 1.00 5.33 98 PHE A N 1
ATOM 738 C CA . PHE A 1 98 ? 48.122 69.441 21.470 1.00 5.35 98 PHE A CA 1
ATOM 739 C C . PHE A 1 98 ? 47.357 69.958 20.270 1.00 4.73 98 PHE A C 1
ATOM 740 O O . PHE A 1 98 ? 46.969 69.179 19.381 1.00 5.53 98 PHE A O 1
ATOM 748 N N . TYR A 1 99 ? 47.118 71.262 20.206 1.00 4.42 99 TYR A N 1
ATOM 749 C CA . TYR A 1 99 ? 46.346 71.790 19.095 1.00 4.57 99 TYR A CA 1
ATOM 750 C C . TYR A 1 99 ? 47.127 71.694 17.783 1.00 4.54 99 TYR A C 1
ATOM 751 O O . TYR A 1 99 ? 46.535 71.481 16.725 1.00 4.92 99 TYR A O 1
ATOM 760 N N . ASP A 1 100 ? 48.442 71.834 17.852 1.00 4.70 100 ASP A N 1
ATOM 761 C CA . ASP A 1 100 ? 49.278 71.652 16.671 1.00 5.18 100 ASP A CA 1
ATOM 762 C C . ASP A 1 100 ? 49.099 70.255 16.082 1.00 5.35 100 ASP A C 1
ATOM 763 O O . ASP A 1 100 ? 48.951 70.102 14.863 1.00 6.04 100 ASP A O 1
ATOM 768 N N . ARG A 1 101 ? 49.147 69.238 16.936 1.00 5.53 101 ARG A N 1
ATOM 769 C CA . ARG A 1 101 ? 48.969 67.872 16.493 1.00 6.27 101 ARG A CA 1
ATOM 770 C C . ARG A 1 101 ? 47.538 67.636 15.999 1.00 6.02 101 ARG A C 1
ATOM 771 O O . ARG A 1 101 ? 47.342 66.957 14.984 1.00 7.24 101 ARG A O 1
ATOM 779 N N . LEU A 1 102 ? 46.550 68.168 16.707 1.00 5.80 102 LEU A N 1
ATOM 780 C CA . LEU A 1 102 ? 45.161 68.038 16.287 1.00 5.79 102 LEU A CA 1
ATOM 781 C C . LEU A 1 102 ? 45.009 68.550 14.861 1.00 5.43 102 LEU A C 1
ATOM 782 O O . LEU A 1 102 ? 44.378 67.900 14.029 1.00 5.91 102 LEU A O 1
ATOM 787 N N . VAL A 1 103 ? 45.543 69.735 14.592 1.00 5.29 103 VAL A N 1
ATOM 788 C CA . VAL A 1 103 ? 45.454 70.323 13.259 1.00 5.32 103 VAL A CA 1
ATOM 789 C C . VAL A 1 103 ? 46.139 69.430 12.226 1.00 5.51 103 VAL A C 1
ATOM 790 O O . VAL A 1 103 ? 45.575 69.186 11.159 1.00 6.13 103 VAL A O 1
ATOM 794 N N . ASP A 1 104 ? 47.345 68.936 12.508 1.00 5.75 104 ASP A N 1
ATOM 795 C CA . ASP A 1 104 ? 47.987 68.017 11.578 1.00 6.15 104 ASP A CA 1
ATOM 796 C C . ASP A 1 104 ? 47.086 66.802 11.294 1.00 6.48 104 ASP A C 1
ATOM 797 O O . ASP A 1 104 ? 46.975 66.360 10.153 1.00 7.32 104 ASP A O 1
ATOM 802 N N . ARG A 1 105 ? 46.466 66.254 12.321 1.00 6.43 105 ARG A N 1
ATOM 803 C CA . ARG A 1 105 ? 45.657 65.046 12.149 1.00 7.23 105 ARG A CA 1
ATOM 804 C C . ARG A 1 105 ? 44.377 65.354 11.374 1.00 7.17 105 ARG A C 1
ATOM 805 O O . ARG A 1 105 ? 43.944 64.531 10.551 1.00 8.07 105 ARG A O 1
ATOM 813 N N . LEU A 1 106 ? 43.787 66.525 11.570 1.00 6.41 106 LEU A N 1
ATOM 814 C CA . LEU A 1 106 ? 42.638 66.931 10.774 1.00 6.62 106 LEU A CA 1
ATOM 815 C C . LEU A 1 106 ? 43.014 66.998 9.295 1.00 6.71 106 LEU A C 1
ATOM 816 O O . LEU A 1 106 ? 42.330 66.440 8.442 1.00 8.09 106 LEU A O 1
ATOM 821 N N . LEU A 1 107 ? 44.102 67.685 8.994 1.00 7.45 107 LEU A N 1
ATOM 822 C CA . LEU A 1 107 ? 44.535 67.807 7.615 1.00 8.26 107 LEU A CA 1
ATOM 823 C C . LEU A 1 107 ? 44.819 66.449 6.980 1.00 8.96 107 LEU A C 1
ATOM 824 O O . LEU A 1 107 ? 44.476 66.189 5.830 1.00 9.88 107 LEU A O 1
ATOM 829 N N . ALA A 1 108 ? 45.427 65.548 7.739 1.00 9.21 108 ALA A N 1
ATOM 830 C CA . ALA A 1 108 ? 45.750 64.212 7.254 1.00 10.25 108 ALA A CA 1
ATOM 831 C C . ALA A 1 108 ? 44.507 63.403 6.925 1.00 9.66 108 ALA A C 1
ATOM 832 O O . ALA A 1 108 ? 44.569 62.482 6.098 1.00 11.75 108 ALA A O 1
ATOM 834 N N . SER A 1 109 ? 43.384 63.744 7.535 1.00 9.83 109 SER A N 1
ATOM 835 C CA . SER A 1 109 ? 42.100 63.101 7.315 1.00 10.25 109 SER A CA 1
ATOM 836 C C . SER A 1 109 ? 41.191 63.870 6.372 1.00 9.66 109 SER A C 1
ATOM 837 O O . SER A 1 109 ? 40.026 63.528 6.230 1.00 12.01 109 SER A O 1
ATOM 840 N N . GLY A 1 110 ? 41.714 64.908 5.731 1.00 9.21 110 GLY A N 1
ATOM 841 C CA . GLY A 1 110 ? 40.946 65.670 4.762 1.00 10.03 110 GLY A CA 1
ATOM 842 C C . GLY A 1 110 ? 39.905 66.589 5.332 1.00 8.45 110 GLY A C 1
ATOM 843 O O . GLY A 1 110 ? 38.941 66.929 4.658 1.00 10.22 110 GLY A O 1
ATOM 844 N N . ILE A 1 111 ? 40.098 67.028 6.575 1.00 6.95 111 ILE A N 1
ATOM 845 C CA . ILE A 1 111 ? 39.114 67.828 7.295 1.00 6.91 111 ILE A CA 1
ATOM 846 C C . ILE A 1 111 ? 39.673 69.231 7.480 1.00 6.67 111 ILE A C 1
ATOM 847 O O . ILE A 1 111 ? 40.787 69.414 7.977 1.00 7.86 111 ILE A O 1
ATOM 852 N N . THR A 1 112 ? 38.887 70.237 7.100 1.00 6.54 112 THR A N 1
ATOM 853 C CA . THR A 1 112 ? 39.264 71.634 7.241 1.00 6.71 112 THR A CA 1
ATOM 854 C C . THR A 1 112 ? 39.090 72.060 8.698 1.00 6.01 112 THR A C 1
ATOM 855 O O . THR A 1 112 ? 37.979 71.996 9.228 1.00 6.70 112 THR A O 1
ATOM 859 N N . PRO A 1 113 ? 40.153 72.559 9.342 1.00 6.12 113 PRO A N 1
ATOM 860 C CA . PRO A 1 113 ? 39.997 73.125 10.679 1.00 6.17 113 PRO A CA 1
ATOM 861 C C . PRO A 1 113 ? 39.266 74.459 10.648 1.00 5.54 113 PRO A C 1
ATOM 862 O O . PRO A 1 113 ? 39.617 75.340 9.866 1.00 6.70 113 PRO A O 1
ATOM 866 N N . PHE A 1 114 ? 38.302 74.617 11.547 1.00 5.26 114 PHE A N 1
ATOM 867 C CA . PHE A 1 114 ? 37.490 75.793 11.669 1.00 5.42 114 PHE A CA 1
ATOM 868 C C . PHE A 1 114 ? 37.559 76.237 13.109 1.00 4.51 114 PHE A C 1
ATOM 869 O O . PHE A 1 114 ? 36.858 75.734 13.977 1.00 5.60 114 PHE A O 1
ATOM 877 N N . LEU A 1 115 ? 38.486 77.136 13.440 1.00 4.59 115 LEU A N 1
ATOM 878 C CA . LEU A 1 115 ? 38.949 77.304 14.807 1.00 4.48 115 LEU A CA 1
ATOM 879 C C . LEU A 1 115 ? 38.254 78.484 15.483 1.00 3.88 115 LEU A C 1
ATOM 880 O O . LEU A 1 115 ? 38.230 79.579 14.936 1.00 5.91 115 LEU A O 1
ATOM 885 N N . THR A 1 116 ? 37.743 78.249 16.691 1.00 3.65 116 THR A N 1
ATOM 886 C CA . THR A 1 116 ? 37.200 79.280 17.561 1.00 3.82 116 THR A CA 1
ATOM 887 C C . THR A 1 116 ? 38.245 79.616 18.634 1.00 3.38 116 THR A C 1
ATOM 888 O O . THR A 1 116 ? 38.668 78.727 19.371 1.00 4.18 116 THR A O 1
ATOM 892 N N . LEU A 1 117 ? 38.609 80.883 18.780 1.00 3.57 117 LEU A N 1
ATOM 893 C CA . LEU A 1 117 ? 39.596 81.255 19.793 1.00 3.65 117 LEU A CA 1
ATOM 894 C C . LEU A 1 117 ? 38.986 81.308 21.193 1.00 3.62 117 LEU A C 1
ATOM 895 O O . LEU A 1 117 ? 39.598 80.829 22.145 1.00 4.55 117 LEU A O 1
ATOM 900 N N . TYR A 1 118 ? 37.811 81.915 21.329 1.00 3.50 118 TYR A N 1
ATOM 901 C CA . TYR A 1 118 ? 37.184 82.099 22.633 1.00 3.64 118 TYR A CA 1
ATOM 902 C C . TYR A 1 118 ? 35.802 81.453 22.656 1.00 3.51 118 TYR A C 1
ATOM 903 O O . TYR A 1 118 ? 34.839 82.010 22.101 1.00 4.33 118 TYR A O 1
ATOM 912 N N . HIS A 1 119 ? 35.697 80.314 23.336 1.00 3.60 119 HIS A N 1
ATOM 913 C CA . HIS A 1 119 ? 34.374 79.666 23.560 1.00 3.73 119 HIS A CA 1
ATOM 914 C C . HIS A 1 119 ? 34.165 79.495 25.045 1.00 3.75 119 HIS A C 1
ATOM 915 O O . HIS A 1 119 ? 33.881 78.417 25.551 1.00 4.12 119 HIS A O 1
ATOM 922 N N . TRP A 1 120 ? 34.261 80.640 25.738 1.00 3.84 120 TRP A N 1
ATOM 923 C CA . TRP A 1 120 ? 33.642 80.917 27.054 1.00 4.00 120 TRP A CA 1
ATOM 924 C C . TRP A 1 120 ? 34.525 80.602 28.235 1.00 3.93 120 TRP A C 1
ATOM 925 O O . TRP A 1 120 ? 34.158 80.900 29.372 1.00 4.92 120 TRP A O 1
ATOM 936 N N . ASP A 1 121 ? 35.683 79.996 27.989 1.00 4.25 121 ASP A N 1
ATOM 937 C CA . ASP A 1 121 ? 36.580 79.506 29.029 1.00 4.43 121 ASP A CA 1
ATOM 938 C C . ASP A 1 121 ? 37.665 80.520 29.373 1.00 4.24 121 ASP A C 1
ATOM 939 O O . ASP A 1 121 ? 38.858 80.255 29.282 1.00 4.93 121 ASP A O 1
ATOM 944 N N . LEU A 1 122 ? 37.244 81.711 29.811 1.00 4.18 122 LEU A N 1
ATOM 945 C CA . LEU A 1 122 ? 38.191 82.750 30.181 1.00 4.19 122 LEU A CA 1
ATOM 946 C C . LEU A 1 122 ? 39.110 82.246 31.277 1.00 3.96 122 LEU A C 1
ATOM 947 O O . LEU A 1 122 ? 38.629 81.698 32.277 1.00 4.60 122 LEU A O 1
ATOM 952 N N . PRO A 1 123 ? 40.421 82.470 31.199 1.00 4.14 123 PRO A N 1
ATOM 953 C CA . PRO A 1 123 ? 41.292 82.125 32.325 1.00 4.38 123 PRO A CA 1
ATOM 954 C C . PRO A 1 123 ? 40.820 82.783 33.626 1.00 4.30 123 PRO A C 1
ATOM 955 O O . PRO A 1 123 ? 40.574 83.989 33.671 1.00 4.84 123 PRO A O 1
ATOM 959 N N . LEU A 1 124 ? 40.765 81.989 34.693 1.00 4.99 124 LEU A N 1
ATOM 960 C CA . LEU A 1 124 ? 40.324 82.477 35.987 1.00 4.96 124 LEU A CA 1
ATOM 961 C C . LEU A 1 124 ? 41.198 83.621 36.488 1.00 5.04 124 LEU A C 1
ATOM 962 O O . LEU A 1 124 ? 40.709 84.540 37.132 1.00 5.57 124 LEU A O 1
ATOM 967 N N . ALA A 1 125 ? 42.494 83.596 36.165 1.00 5.23 125 ALA A N 1
ATOM 968 C CA . ALA A 1 125 ? 43.375 84.665 36.626 1.00 5.90 125 ALA A CA 1
ATOM 969 C C . ALA A 1 125 ? 42.926 86.015 36.084 1.00 5.32 125 ALA A C 1
ATOM 970 O O . ALA A 1 125 ? 43.125 87.036 36.743 1.00 6.65 125 ALA A O 1
ATOM 972 N N . LEU A 1 126 ? 42.373 86.047 34.874 1.00 4.79 126 LEU A N 1
ATOM 973 C CA . LEU A 1 126 ? 41.846 87.294 34.331 1.00 4.97 126 LEU A CA 1
ATOM 974 C C . LEU A 1 126 ? 40.522 87.693 34.977 1.00 4.62 126 LEU A C 1
ATOM 975 O O . LEU A 1 126 ? 40.283 88.868 35.221 1.00 5.34 126 LEU A O 1
ATOM 980 N N . GLU A 1 127 ? 39.674 86.716 35.267 1.00 4.67 127 GLU A N 1
ATOM 981 C CA . GLU A 1 127 ? 38.432 86.977 35.993 1.00 4.73 127 GLU A CA 1
ATOM 982 C C . GLU A 1 127 ? 38.688 87.626 37.350 1.00 4.94 127 GLU A C 1
ATOM 983 O O . GLU A 1 127 ? 37.948 88.509 37.772 1.00 5.53 127 GLU A O 1
ATOM 989 N N . GLU A 1 128 ? 39.766 87.216 38.026 1.00 5.39 128 GLU A N 1
ATOM 990 C CA . GLU A 1 128 ? 40.109 87.770 39.321 1.00 6.09 128 GLU A CA 1
ATOM 991 C C . GLU A 1 128 ? 40.373 89.271 39.257 1.00 6.10 128 GLU A C 1
ATOM 992 O O . GLU A 1 128 ? 40.264 89.956 40.272 1.00 7.72 128 GLU A O 1
ATOM 998 N N . ARG A 1 129 ? 40.743 89.772 38.085 1.00 6.42 129 ARG A N 1
ATOM 999 C CA . ARG A 1 129 ? 41.032 91.168 37.839 1.00 7.70 129 ARG A CA 1
ATOM 1000 C C . ARG A 1 129 ? 39.883 91.897 37.163 1.00 7.16 129 ARG A C 1
ATOM 1001 O O . ARG A 1 129 ? 40.072 93.028 36.704 1.00 10.58 129 ARG A O 1
ATOM 1009 N N . GLY A 1 130 ? 38.698 91.300 37.120 1.00 5.84 130 GLY A N 1
ATOM 1010 C CA . GLY A 1 130 ? 37.529 91.905 36.527 1.00 5.84 130 GLY A CA 1
ATOM 1011 C C . GLY A 1 130 ? 37.042 91.225 35.260 1.00 4.96 130 GLY A C 1
ATOM 1012 O O . GLY A 1 130 ? 35.977 91.592 34.746 1.00 5.31 130 GLY A O 1
ATOM 1013 N N . GLY A 1 131 ? 37.791 90.263 34.726 1.00 4.83 131 GLY A N 1
ATOM 1014 C CA . GLY A 1 131 ? 37.330 89.530 33.572 1.00 4.92 131 GLY A CA 1
ATOM 1015 C C . GLY A 1 131 ? 36.967 90.455 32.435 1.00 4.46 131 GLY A C 1
ATOM 1016 O O . GLY A 1 131 ? 37.657 91.452 32.174 1.00 4.87 131 GLY A O 1
ATOM 1017 N N . TRP A 1 132 ? 35.878 90.153 31.739 1.00 4.49 132 TRP A N 1
ATOM 1018 C CA . TRP A 1 132 ? 35.482 90.969 30.611 1.00 4.87 132 TRP A CA 1
ATOM 1019 C C . TRP A 1 132 ? 35.011 92.363 31.007 1.00 4.77 132 TRP A C 1
ATOM 1020 O O . TRP A 1 132 ? 34.810 93.196 30.138 1.00 5.32 132 TRP A O 1
ATOM 1031 N N . ARG A 1 133 ? 34.828 92.639 32.306 1.00 4.82 133 ARG A N 1
ATOM 1032 C CA . ARG A 1 133 ? 34.507 94.015 32.699 1.00 5.29 133 ARG A CA 1
ATOM 1033 C C . ARG A 1 133 ? 35.718 94.926 32.664 1.00 5.25 133 ARG A C 1
ATOM 1034 O O . ARG A 1 133 ? 35.552 96.147 32.699 1.00 6.41 133 ARG A O 1
ATOM 1042 N N . SER A 1 134 ? 36.919 94.362 32.588 1.00 5.54 134 SER A N 1
ATOM 1043 C CA . SER A 1 134 ? 38.145 95.139 32.521 1.00 5.98 134 SER A CA 1
ATOM 1044 C C . SER A 1 134 ? 38.605 95.273 31.080 1.00 5.61 134 SER A C 1
ATOM 1045 O O . SER A 1 134 ? 38.751 94.263 30.369 1.00 5.73 134 SER A O 1
ATOM 1048 N N . ARG A 1 135 ? 38.870 96.498 30.658 1.00 5.74 135 ARG A N 1
ATOM 1049 C CA . ARG A 1 135 ? 39.338 96.745 29.318 1.00 5.98 135 ARG A CA 1
ATOM 1050 C C . ARG A 1 135 ? 40.610 95.954 29.013 1.00 5.42 135 ARG A C 1
ATOM 1051 O O . ARG A 1 135 ? 40.831 95.537 27.873 1.00 6.22 135 ARG A O 1
ATOM 1059 N N . GLU A 1 136 ? 41.466 95.754 30.009 1.00 5.66 136 GLU A N 1
ATOM 1060 C CA . GLU A 1 136 ? 42.701 95.019 29.803 1.00 6.39 136 GLU A CA 1
ATOM 1061 C C . GLU A 1 136 ? 42.479 93.617 29.285 1.00 5.58 136 GLU A C 1
ATOM 1062 O O . GLU A 1 136 ? 43.337 93.072 28.586 1.00 6.33 136 GLU A O 1
ATOM 1068 N N . THR A 1 137 ? 41.347 93.002 29.607 1.00 5.14 137 THR A N 1
ATOM 1069 C CA . THR A 1 137 ? 41.080 91.654 29.128 1.00 5.08 137 THR A CA 1
ATOM 1070 C C . THR A 1 137 ? 40.949 91.604 27.619 1.00 4.80 137 THR A C 1
ATOM 1071 O O . THR A 1 137 ? 41.312 90.605 26.994 1.00 5.23 137 THR A O 1
ATOM 1075 N N . ALA A 1 138 ? 40.435 92.671 27.008 1.00 4.79 138 ALA A N 1
ATOM 1076 C CA . 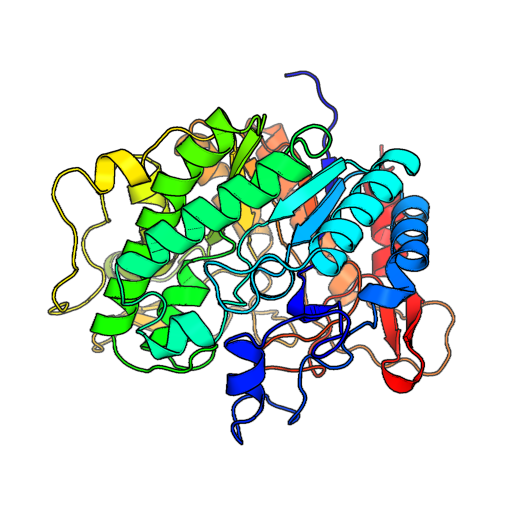ALA A 1 138 ? 40.366 92.729 25.546 1.00 4.94 138 ALA A CA 1
ATOM 1077 C C . ALA A 1 138 ? 41.764 92.673 24.919 1.00 4.76 138 ALA A C 1
ATOM 1078 O O . ALA A 1 138 ? 41.989 91.998 23.925 1.00 5.09 138 ALA A O 1
ATOM 1080 N N . PHE A 1 139 ? 42.705 93.415 25.506 1.00 5.07 139 PHE A N 1
ATOM 1081 C CA . PHE A 1 139 ? 44.087 93.397 25.035 1.00 5.53 139 PHE A CA 1
ATOM 1082 C C . PHE A 1 139 ? 44.730 92.047 25.282 1.00 5.40 139 PHE A C 1
ATOM 1083 O O . PHE A 1 139 ? 45.470 91.546 24.427 1.00 6.24 139 PHE A O 1
ATOM 1091 N N . ALA A 1 140 ? 44.472 91.428 26.434 1.00 5.22 140 ALA A N 1
ATOM 1092 C CA . ALA A 1 140 ? 44.976 90.087 26.694 1.00 5.34 140 ALA A CA 1
ATOM 1093 C C . ALA A 1 140 ? 44.456 89.102 25.656 1.00 4.65 140 ALA A C 1
ATOM 1094 O O . ALA A 1 140 ? 45.193 88.238 25.170 1.00 5.10 140 ALA A O 1
ATOM 1096 N N . PHE A 1 141 ? 43.178 89.224 25.300 1.00 4.55 141 PHE A N 1
ATOM 1097 C CA . PHE A 1 141 ? 42.588 88.366 24.284 1.00 4.30 141 PHE A CA 1
ATOM 1098 C C . PHE A 1 141 ? 43.313 88.513 22.949 1.00 4.32 141 PHE A C 1
ATOM 1099 O O . PHE A 1 141 ? 43.591 87.516 22.287 1.00 4.63 141 PHE A O 1
ATOM 1107 N N . ALA A 1 142 ? 43.587 89.741 22.535 1.00 4.69 142 ALA A N 1
ATOM 1108 C CA . ALA A 1 142 ? 44.264 89.932 21.247 1.00 5.17 142 ALA A CA 1
ATOM 1109 C C . ALA A 1 142 ? 45.672 89.315 21.262 1.00 5.28 142 ALA A C 1
ATOM 1110 O O . ALA A 1 142 ? 46.108 88.775 20.235 1.00 5.74 142 ALA A O 1
ATOM 1112 N N . GLU A 1 143 ? 46.381 89.405 22.379 1.00 5.55 143 GLU A N 1
ATOM 1113 C CA . GLU A 1 143 ? 47.697 88.778 22.491 1.00 6.10 143 GLU A CA 1
ATOM 1114 C C . GLU A 1 143 ? 47.592 87.263 22.374 1.00 5.43 143 GLU A C 1
ATOM 1115 O O . GLU A 1 143 ? 48.428 86.611 21.748 1.00 5.81 143 GLU A O 1
ATOM 1121 N N . TYR A 1 144 ? 46.573 86.687 23.009 1.00 4.88 144 TYR A N 1
ATOM 1122 C CA . TYR A 1 144 ? 46.299 85.256 22.916 1.00 4.93 144 TYR A CA 1
ATOM 1123 C C . TYR A 1 144 ? 45.995 84.858 21.476 1.00 4.34 144 TYR A C 1
ATOM 1124 O O . TYR A 1 144 ? 46.538 83.883 20.961 1.00 4.83 144 TYR A O 1
ATOM 1133 N N . ALA A 1 145 ? 45.119 85.616 20.817 1.00 4.49 145 ALA A N 1
ATOM 1134 C CA . ALA A 1 145 ? 44.765 85.353 19.427 1.00 4.65 145 ALA A CA 1
ATOM 1135 C C . ALA A 1 145 ? 46.018 85.334 18.554 1.00 4.86 145 ALA A C 1
ATOM 1136 O O . ALA A 1 145 ? 46.190 84.449 17.710 1.00 5.13 145 ALA A O 1
ATOM 1138 N N . GLU A 1 146 ? 46.862 86.343 18.735 1.00 5.31 146 GLU A N 1
ATOM 1139 C CA . GLU A 1 146 ? 48.116 86.427 18.000 1.00 5.88 146 GLU A CA 1
ATOM 1140 C C . GLU A 1 146 ? 48.960 85.168 18.194 1.00 5.77 146 GLU A C 1
ATOM 1141 O O . GLU A 1 146 ? 49.517 84.611 17.257 1.00 6.31 146 GLU A O 1
ATOM 1147 N N . ALA A 1 147 ? 49.109 84.730 19.437 1.00 5.50 147 ALA A N 1
ATOM 1148 C CA . ALA A 1 147 ? 49.934 83.563 19.731 1.00 6.10 147 ALA A CA 1
ATOM 1149 C C . ALA A 1 147 ? 49.405 82.331 19.024 1.00 5.34 147 ALA A C 1
ATOM 1150 O O . ALA A 1 147 ? 50.174 81.548 18.451 1.00 6.28 147 ALA A O 1
ATOM 1152 N N . VAL A 1 148 ? 48.093 82.129 19.059 1.00 4.91 148 VAL A N 1
ATOM 1153 C CA . VAL A 1 148 ? 47.524 80.948 18.429 1.00 4.79 148 VAL A CA 1
ATOM 1154 C C . VAL A 1 148 ? 47.726 80.997 16.917 1.00 4.58 148 VAL A C 1
ATOM 1155 O O . VAL A 1 148 ? 48.082 79.996 16.300 1.00 5.04 148 VAL A O 1
ATOM 1159 N N . ALA A 1 149 ? 47.498 82.154 16.293 1.00 4.69 149 ALA A N 1
ATOM 1160 C CA . ALA A 1 149 ? 47.729 82.267 14.851 1.00 5.05 149 ALA A CA 1
ATOM 1161 C C . ALA A 1 149 ? 49.200 82.055 14.507 1.00 4.76 149 ALA A C 1
ATOM 1162 O O . ALA A 1 149 ? 49.526 81.408 13.506 1.00 5.19 149 ALA A O 1
ATOM 1164 N N . ARG A 1 150 ? 50.108 82.621 15.298 1.00 4.73 150 ARG A N 1
ATOM 1165 C CA . ARG A 1 150 ? 51.526 82.409 15.021 1.00 5.47 150 ARG A CA 1
ATOM 1166 C C . ARG A 1 150 ? 51.869 80.919 15.009 1.00 5.28 150 ARG A C 1
ATOM 1167 O O . ARG A 1 150 ? 52.766 80.508 14.264 1.00 6.57 150 ARG A O 1
ATOM 1175 N N . ALA A 1 151 ? 51.193 80.119 15.816 1.00 5.05 151 ALA A N 1
ATOM 1176 C CA . ALA A 1 151 ? 51.441 78.674 15.881 1.00 5.53 151 ALA A CA 1
ATOM 1177 C C . ALA A 1 151 ? 50.695 77.887 14.787 1.00 4.83 151 ALA A C 1
ATOM 1178 O O . ALA A 1 151 ? 51.145 76.852 14.314 1.00 5.79 151 ALA A O 1
ATOM 1180 N N . LEU A 1 152 ? 49.478 78.306 14.419 1.00 4.54 152 LEU A N 1
ATOM 1181 C CA . LEU A 1 152 ? 48.564 77.443 13.674 1.00 4.49 152 LEU A CA 1
ATOM 1182 C C . LEU A 1 152 ? 48.084 78.006 12.344 1.00 4.79 152 LEU A C 1
ATOM 1183 O O . LEU A 1 152 ? 47.489 77.246 11.562 1.00 5.28 152 LEU A O 1
ATOM 1188 N N . ALA A 1 153 ? 48.261 79.289 12.071 1.00 4.97 153 ALA A N 1
ATOM 1189 C CA . ALA A 1 153 ? 47.681 79.898 10.871 1.00 5.29 153 ALA A CA 1
ATOM 1190 C C . ALA A 1 153 ? 48.300 79.400 9.580 1.00 5.64 153 ALA A C 1
ATOM 1191 O O . ALA A 1 153 ? 47.708 79.602 8.509 1.00 6.88 153 ALA A O 1
ATOM 1193 N N . ASP A 1 154 ? 49.453 78.737 9.632 1.00 5.72 154 ASP A N 1
ATOM 1194 C CA . ASP A 1 154 ? 50.006 78.127 8.429 1.00 6.46 154 ASP A CA 1
ATOM 1195 C C . ASP A 1 154 ? 49.121 77.008 7.886 1.00 6.57 154 ASP A C 1
ATOM 1196 O O . ASP A 1 154 ? 49.217 76.677 6.722 1.00 9.08 154 ASP A O 1
ATOM 1201 N N . ARG A 1 155 ? 48.298 76.410 8.744 1.00 5.83 155 ARG A N 1
ATOM 1202 C CA . ARG A 1 155 ? 47.467 75.264 8.387 1.00 6.07 155 ARG A CA 1
ATOM 1203 C C . ARG A 1 155 ? 45.976 75.457 8.626 1.00 6.14 155 ARG A C 1
ATOM 1204 O O . ARG A 1 155 ? 45.179 74.756 8.005 1.00 8.51 155 ARG A O 1
ATOM 1212 N N . VAL A 1 156 ? 45.576 76.329 9.534 1.00 5.22 156 VAL A N 1
ATOM 1213 C CA . VAL A 1 156 ? 44.169 76.548 9.857 1.00 5.15 156 VAL A CA 1
ATOM 1214 C C . VAL A 1 156 ? 43.657 77.704 9.003 1.00 5.07 156 VAL A C 1
ATOM 1215 O O . VAL A 1 156 ? 44.113 78.826 9.188 1.00 6.01 156 VAL A O 1
ATOM 1219 N N . PRO A 1 157 ? 42.719 77.477 8.081 1.00 5.43 157 PRO A N 1
ATOM 1220 C CA . PRO A 1 157 ? 42.290 78.599 7.226 1.00 6.23 157 PRO A CA 1
ATOM 1221 C C . PRO A 1 157 ? 41.377 79.583 7.929 1.00 5.92 157 PRO A C 1
ATOM 1222 O O . PRO A 1 157 ? 41.423 80.776 7.607 1.00 7.93 157 PRO A O 1
ATOM 1226 N N . PHE A 1 158 ? 40.543 79.104 8.845 1.00 4.88 158 PHE A N 1
ATOM 1227 C CA . PHE A 1 158 ? 39.458 79.884 9.424 1.00 4.60 158 PHE A CA 1
ATOM 1228 C C . PHE A 1 158 ? 39.672 80.098 10.911 1.00 4.09 158 PHE A C 1
ATOM 1229 O O . PHE A 1 158 ? 39.773 79.127 11.666 1.00 4.87 158 PHE A O 1
ATOM 1237 N N 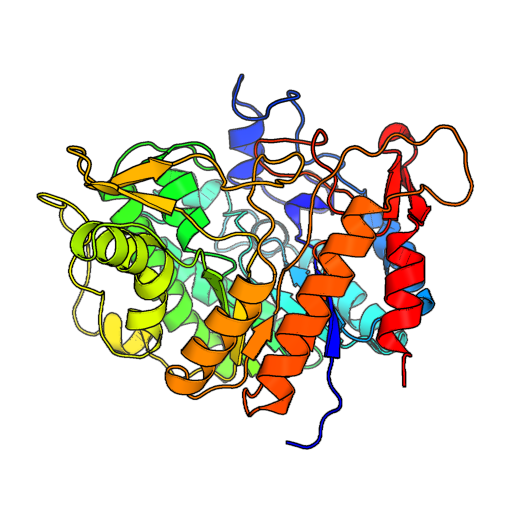. PHE A 1 159 ? 39.694 81.363 11.321 1.00 4.30 159 PHE A N 1
ATOM 1238 C CA . PHE A 1 159 ? 39.746 81.770 12.721 1.00 4.11 159 PHE A CA 1
ATOM 1239 C C . PHE A 1 159 ? 38.539 82.619 13.043 1.00 4.07 159 PHE A C 1
ATOM 1240 O O . PHE A 1 159 ? 38.338 83.665 12.436 1.00 5.80 159 PHE A O 1
ATOM 1248 N N . ALA A 1 160 ? 37.749 82.181 14.011 1.00 3.99 160 ALA A N 1
ATOM 1249 C CA . ALA A 1 160 ? 36.695 82.994 14.594 1.00 4.10 160 ALA A CA 1
ATOM 1250 C C . ALA A 1 160 ? 37.194 83.496 15.939 1.00 3.95 160 ALA A C 1
ATOM 1251 O O . ALA A 1 160 ? 37.707 82.711 16.746 1.00 4.88 160 ALA A O 1
ATOM 1253 N N . THR A 1 161 ? 37.045 84.779 16.196 1.00 3.53 161 THR A N 1
ATOM 1254 C CA . THR A 1 161 ? 37.499 85.359 17.449 1.00 3.82 161 THR A CA 1
ATOM 1255 C C . THR A 1 161 ? 36.680 84.800 18.622 1.00 3.56 161 THR A C 1
ATOM 1256 O O . THR A 1 161 ? 37.220 84.146 19.525 1.00 4.51 161 THR A O 1
ATOM 1260 N N . LEU A 1 162 ? 35.387 85.107 18.613 1.00 3.65 162 LEU A N 1
ATOM 1261 C CA . LEU A 1 162 ? 34.443 84.863 19.682 1.00 3.81 162 LEU A CA 1
ATOM 1262 C C . LEU A 1 162 ? 33.389 83.868 19.228 1.00 3.45 162 LEU A C 1
ATOM 1263 O O . LEU A 1 162 ? 32.876 83.930 18.119 1.00 4.41 162 LEU A O 1
ATOM 1268 N N . ASN A 1 163 ? 32.946 83.023 20.164 1.00 3.90 163 ASN A N 1
ATOM 1269 C CA . ASN A 1 163 ? 31.701 82.294 20.059 1.00 3.84 163 ASN A CA 1
ATOM 1270 C C . ASN A 1 163 ? 30.638 82.968 20.908 1.00 3.49 163 ASN A C 1
ATOM 1271 O O . ASN A 1 163 ? 30.727 83.030 22.127 1.00 4.07 163 ASN A O 1
ATOM 1276 N N . GLU A 1 164 ? 29.584 83.472 20.259 1.00 4.18 164 GLU A N 1
ATOM 1277 C CA . GLU A 1 164 ? 28.378 83.890 20.958 1.00 4.25 164 GLU A CA 1
ATOM 1278 C C . GLU A 1 164 ? 28.627 84.849 22.117 1.00 4.33 164 GLU A C 1
ATOM 1279 O O . GLU A 1 164 ? 28.293 84.560 23.271 1.00 4.45 164 GLU A O 1
ATOM 1285 N N . PRO A 1 165 ? 29.149 86.042 21.819 1.00 4.29 165 PRO A N 1
ATOM 1286 C CA . PRO A 1 165 ? 29.368 87.022 22.879 1.00 4.68 165 PRO A CA 1
ATOM 1287 C C . PRO A 1 165 ? 28.087 87.420 23.605 1.00 4.23 165 PRO A C 1
ATOM 1288 O O . PRO A 1 165 ? 28.166 87.826 24.763 1.00 4.62 165 PRO A O 1
ATOM 1292 N N . TRP A 1 166 ? 26.910 87.311 22.984 1.00 4.31 166 TRP A N 1
ATOM 1293 C CA . TRP A 1 166 ? 25.675 87.596 23.713 1.00 4.51 166 TRP A CA 1
ATOM 1294 C C . TRP A 1 166 ? 25.568 86.696 24.931 1.00 4.29 166 TRP A C 1
ATOM 1295 O O . TRP A 1 166 ? 25.157 87.139 26.009 1.00 4.75 166 TRP A O 1
ATOM 1306 N N . CYS A 1 167 ? 25.895 85.409 24.780 1.00 4.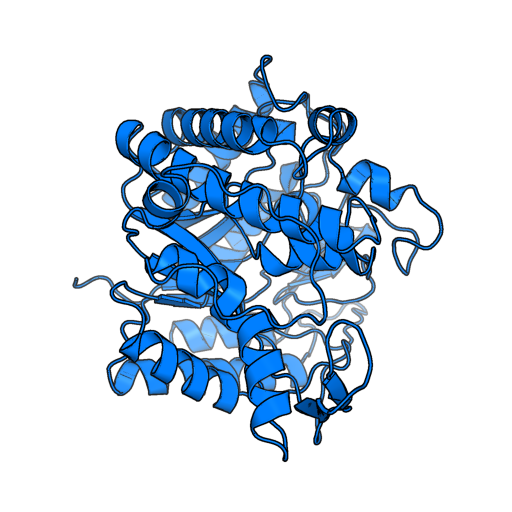21 167 CYS A N 1
ATOM 1307 C CA . CYS A 1 167 ? 25.857 84.502 25.920 1.00 4.43 167 CYS A CA 1
ATOM 1308 C C . CYS A 1 167 ? 26.889 84.912 26.974 1.00 3.99 167 CYS A C 1
ATOM 1309 O O . CYS A 1 167 ? 26.561 85.059 28.158 1.00 4.48 167 CYS A O 1
ATOM 1312 N N . SER A 1 168 ? 28.124 85.111 26.556 1.00 4.06 168 SER A N 1
ATOM 1313 C CA . SER A 1 168 ? 29.165 85.471 27.505 1.00 4.11 168 SER A CA 1
ATOM 1314 C C . SER A 1 168 ? 28.789 86.740 28.279 1.00 4.07 168 SER A C 1
ATOM 1315 O O . SER A 1 168 ? 29.030 86.819 29.497 1.00 4.70 168 SER A O 1
ATOM 1318 N N . ALA A 1 169 ? 28.246 87.733 27.593 1.00 4.16 169 ALA A N 1
ATOM 1319 C CA . ALA A 1 169 ? 27.883 88.972 28.260 1.00 4.14 169 ALA A CA 1
ATOM 1320 C C . ALA A 1 169 ? 26.649 88.778 29.137 1.00 4.26 169 ALA A C 1
ATOM 1321 O O . ALA A 1 169 ? 26.680 88.961 30.347 1.00 4.76 169 ALA A O 1
ATOM 1323 N N . PHE A 1 170 ? 25.512 88.417 28.553 1.00 4.25 170 PHE A N 1
ATOM 1324 C CA . PHE A 1 170 ? 24.241 88.484 29.271 1.00 4.52 170 PHE A CA 1
ATOM 1325 C C . PHE A 1 170 ? 23.957 87.255 30.120 1.00 4.56 170 PHE A C 1
ATOM 1326 O O . PHE A 1 170 ? 23.452 87.405 31.228 1.00 4.94 170 PHE A O 1
ATOM 1334 N N . LEU A 1 171 ? 24.246 86.057 29.631 1.00 4.39 171 LEU A N 1
ATOM 1335 C CA . LEU A 1 171 ? 24.089 84.880 30.482 1.00 4.64 171 LEU A CA 1
ATOM 1336 C C . LEU A 1 171 ? 25.192 84.814 31.534 1.00 4.23 171 LEU A C 1
ATOM 1337 O O . LEU A 1 171 ? 24.973 84.356 32.654 1.00 5.12 171 LEU A O 1
ATOM 1342 N N . GLY A 1 172 ? 26.406 85.241 31.185 1.00 4.14 172 GLY A N 1
ATOM 1343 C CA . GLY A 1 172 ? 27.497 85.200 32.130 1.00 4.38 172 GLY A CA 1
ATOM 1344 C C . GLY A 1 172 ? 27.470 86.282 33.178 1.00 4.14 172 GLY A C 1
ATOM 1345 O O . GLY A 1 172 ? 28.047 86.096 34.250 1.00 4.73 172 GLY A O 1
ATOM 1346 N N . HIS A 1 173 ? 26.842 87.424 32.879 1.00 4.32 173 HIS A N 1
ATOM 1347 C CA . HIS A 1 173 ? 26.928 88.572 33.744 1.00 4.35 173 HIS A CA 1
ATOM 1348 C C . HIS A 1 173 ? 25.627 89.250 34.122 1.00 4.63 173 HIS A C 1
ATOM 1349 O O . HIS A 1 173 ? 25.669 90.110 34.992 1.00 5.27 173 HIS A O 1
ATOM 1356 N N . TRP A 1 174 ? 24.497 88.900 33.479 1.00 4.75 174 TRP A N 1
ATOM 1357 C CA . TRP A 1 174 ? 23.207 89.490 33.824 1.00 5.08 174 TRP A CA 1
ATOM 1358 C C . TRP A 1 174 ? 22.276 88.453 34.450 1.00 5.28 174 TRP A C 1
ATOM 1359 O O . TRP A 1 174 ? 21.772 88.682 35.559 1.00 5.99 174 TRP A O 1
ATOM 1370 N N . THR A 1 175 ? 22.075 87.315 33.804 1.00 5.47 175 THR A N 1
ATOM 1371 C CA . THR A 1 175 ? 21.224 86.288 34.384 1.00 5.87 175 THR A CA 1
ATOM 1372 C C . THR A 1 175 ? 21.974 85.413 35.372 1.00 5.88 175 THR A C 1
ATOM 1373 O O . THR A 1 175 ? 21.353 84.726 36.186 1.00 7.38 175 THR A O 1
ATOM 1377 N N . GLY A 1 176 ? 23.295 85.383 35.2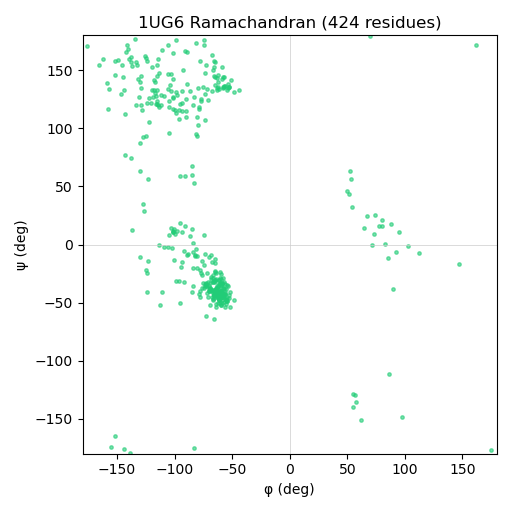89 1.00 5.85 176 GLY A N 1
ATOM 1378 C CA . GLY A 1 176 ? 24.108 84.567 36.156 1.00 6.83 176 GLY A CA 1
ATOM 1379 C C . GLY A 1 176 ? 24.073 83.088 35.864 1.00 5.73 176 GLY A C 1
ATOM 1380 O O . GLY A 1 176 ? 24.598 82.293 36.652 1.00 6.76 176 GLY A O 1
ATOM 1381 N N . GLU A 1 177 ? 23.470 82.671 34.754 1.00 5.20 177 GLU A N 1
ATOM 1382 C CA . GLU A 1 177 ? 23.327 81.264 34.449 1.00 5.59 177 GLU A CA 1
ATOM 1383 C C . GLU A 1 177 ? 24.608 80.626 33.935 1.00 4.86 177 GLU A C 1
ATOM 1384 O O . GLU A 1 177 ? 24.770 79.410 34.029 1.00 5.76 177 GLU A O 1
ATOM 1390 N N . HIS A 1 178 ? 25.495 81.440 33.351 1.00 4.82 178 HIS A N 1
ATOM 1391 C CA . HIS A 1 178 ? 26.775 81.006 32.834 1.00 4.73 178 HIS A CA 1
ATOM 1392 C C . HIS A 1 178 ? 27.892 81.643 33.641 1.00 4.21 178 HIS A C 1
ATOM 1393 O O . HIS A 1 178 ? 27.725 82.686 34.255 1.00 4.63 178 HIS A O 1
ATOM 1400 N N . ALA A 1 179 ? 29.077 81.035 33.572 1.00 4.56 179 ALA A N 1
ATOM 1401 C CA . ALA A 1 179 ? 30.259 81.615 34.192 1.00 4.32 179 ALA A CA 1
ATOM 1402 C C . ALA A 1 179 ? 30.509 83.008 33.599 1.00 4.10 179 ALA A C 1
ATOM 1403 O O . ALA A 1 179 ? 30.340 83.214 32.387 1.00 4.41 179 ALA A O 1
ATOM 1405 N N . PRO A 1 180 ? 30.950 83.968 34.410 1.00 4.33 180 PRO A N 1
ATOM 1406 C CA . PRO A 1 180 ? 31.360 83.843 35.831 1.00 4.67 180 PRO A CA 1
ATOM 1407 C C . PRO A 1 180 ? 30.214 83.967 36.830 1.00 4.90 180 PRO A C 1
ATOM 1408 O O . PRO A 1 180 ? 30.483 83.998 38.027 1.00 6.97 180 PRO A O 1
ATOM 1412 N N . GLY A 1 181 ? 28.967 84.020 36.384 1.00 4.83 181 GLY A N 1
ATOM 1413 C CA . GLY A 1 181 ? 27.836 83.953 37.293 1.00 5.41 181 GLY A CA 1
ATOM 1414 C C . GLY A 1 181 ? 27.373 85.266 37.864 1.00 5.54 181 GLY A C 1
ATOM 1415 O O . GLY A 1 181 ? 26.673 85.272 38.878 1.00 7.05 181 GLY A O 1
ATOM 1416 N N . LEU A 1 182 ? 27.752 86.376 37.251 1.00 5.58 182 LEU A N 1
ATOM 1417 C CA . LEU A 1 182 ? 27.337 87.692 37.722 1.00 5.64 182 LEU A CA 1
ATOM 1418 C C . LEU A 1 182 ? 25.905 87.992 37.301 1.00 5.07 182 LEU A C 1
ATOM 1419 O O . LEU A 1 182 ? 25.368 87.403 36.364 1.00 5.12 182 LEU A O 1
ATOM 1424 N N . ARG A 1 183 ? 25.309 88.921 38.056 1.00 5.16 183 ARG A N 1
ATOM 1425 C CA . ARG A 1 183 ? 23.921 89.349 37.863 1.00 5.22 183 ARG A CA 1
ATOM 1426 C C . ARG A 1 183 ? 23.860 90.859 37.995 1.00 5.21 183 ARG A C 1
ATOM 1427 O O . ARG A 1 183 ? 23.373 91.405 39.000 1.00 6.21 183 ARG A O 1
ATOM 1435 N N . ASN A 1 184 ? 24.336 91.581 36.975 1.00 5.20 184 ASN A N 1
ATOM 1436 C CA . ASN A 1 184 ? 24.471 93.020 37.034 1.00 5.35 184 ASN A CA 1
ATOM 1437 C C . ASN A 1 184 ? 24.489 93.562 35.615 1.00 5.25 184 ASN A C 1
ATOM 1438 O O . ASN A 1 184 ? 25.392 93.242 34.847 1.00 5.69 184 ASN A O 1
ATOM 1443 N N . LEU A 1 185 ? 23.484 94.370 35.249 1.00 5.69 185 LEU A N 1
ATOM 1444 C CA . LEU A 1 185 ? 23.405 94.831 33.874 1.00 5.92 185 LEU A CA 1
ATOM 1445 C C . LEU A 1 185 ? 24.621 95.659 33.468 1.00 5.58 185 LEU A C 1
ATOM 1446 O O . LEU A 1 185 ? 25.131 95.489 32.357 1.00 5.85 185 LEU A O 1
ATOM 1451 N N . GLU A 1 186 ? 25.093 96.559 34.326 1.00 6.13 186 GLU A N 1
ATOM 1452 C CA . GLU A 1 186 ? 26.271 97.339 33.957 1.00 6.53 186 GLU A CA 1
ATOM 1453 C C . GLU A 1 186 ? 27.456 96.421 33.671 1.00 6.25 186 GLU A C 1
ATOM 1454 O O . GLU A 1 186 ? 28.166 96.620 32.679 1.00 6.64 186 GLU A O 1
ATOM 1460 N N . ALA A 1 187 ? 27.678 95.419 34.519 1.00 6.11 187 ALA A N 1
ATOM 1461 C CA . ALA A 1 187 ? 28.749 94.467 34.272 1.00 6.15 187 ALA A CA 1
ATOM 1462 C C . ALA A 1 187 ? 28.573 93.787 32.923 1.00 5.31 187 ALA A C 1
ATOM 1463 O O . ALA A 1 187 ? 29.545 93.598 32.186 1.00 5.62 187 ALA A O 1
ATOM 1465 N N . ALA A 1 188 ? 27.346 93.391 32.595 1.00 5.09 188 ALA A N 1
ATOM 1466 C CA . ALA A 1 188 ? 27.086 92.730 31.332 1.00 4.93 188 ALA A CA 1
ATOM 1467 C C . ALA A 1 188 ? 27.364 93.651 30.141 1.00 4.65 188 ALA A C 1
ATOM 1468 O O . ALA A 1 188 ? 27.879 93.172 29.125 1.00 5.00 188 ALA A O 1
ATOM 1470 N N . LEU A 1 189 ? 27.043 94.933 30.261 1.00 5.00 189 LEU A N 1
ATOM 1471 C CA . LEU A 1 189 ? 27.292 95.863 29.167 1.00 5.01 189 LEU A CA 1
ATOM 1472 C C . LEU A 1 189 ? 28.781 96.177 29.021 1.00 4.82 189 LEU A C 1
ATOM 1473 O O . LEU A 1 189 ? 29.270 96.367 27.902 1.00 5.27 189 LEU A O 1
ATOM 1478 N N . ARG A 1 190 ? 29.510 96.246 30.132 1.00 4.91 190 ARG A N 1
ATOM 1479 C CA . ARG A 1 190 ? 30.965 96.363 30.063 1.00 5.06 190 ARG A CA 1
ATOM 1480 C C . ARG A 1 190 ? 31.551 95.138 29.374 1.00 4.76 190 ARG A C 1
ATOM 1481 O O . ARG A 1 190 ? 32.409 95.259 28.491 1.00 4.93 190 ARG A O 1
ATOM 1489 N N . ALA A 1 191 ? 31.090 93.963 29.780 1.00 4.51 191 ALA A N 1
ATOM 1490 C CA . ALA A 1 191 ? 31.567 92.717 29.169 1.00 4.50 191 ALA A CA 1
ATOM 1491 C C . ALA A 1 191 ? 31.260 92.696 27.678 1.00 4.31 191 ALA A C 1
ATOM 1492 O O . ALA A 1 191 ? 32.118 92.340 26.875 1.00 4.41 191 ALA A O 1
ATOM 1494 N N . ALA A 1 192 ? 30.041 93.066 27.285 1.00 4.43 192 ALA A N 1
ATOM 1495 C CA . ALA A 1 192 ? 29.676 93.085 25.881 1.00 4.50 192 ALA A CA 1
ATOM 1496 C C . ALA A 1 192 ? 30.658 93.957 25.092 1.00 4.18 192 ALA A C 1
ATOM 1497 O O . ALA A 1 192 ? 31.109 93.590 24.014 1.00 4.33 192 ALA A O 1
ATOM 1499 N N . HIS A 1 193 ? 30.939 95.148 25.621 1.00 4.36 193 HIS A N 1
ATOM 1500 C CA . HIS A 1 193 ? 31.813 96.063 24.910 1.00 4.41 193 HIS A CA 1
ATOM 1501 C C . HIS A 1 193 ? 33.237 95.520 24.819 1.00 4.07 193 HIS A C 1
ATOM 1502 O O . HIS A 1 193 ? 33.881 95.637 23.774 1.00 4.54 193 HIS A O 1
ATOM 1509 N N . HIS A 1 194 ? 33.750 94.969 25.901 1.00 4.31 194 HIS A N 1
ATOM 1510 C CA . HIS A 1 194 ? 35.133 94.513 25.808 1.00 4.25 194 HIS A CA 1
ATOM 1511 C C . HIS A 1 194 ? 35.275 93.191 25.077 1.00 4.05 194 HIS A C 1
ATOM 1512 O O . HIS A 1 194 ? 36.307 92.889 24.492 1.00 4.25 194 HIS A O 1
ATOM 1519 N N . LEU A 1 195 ? 34.218 92.382 24.993 1.00 3.87 195 LEU A N 1
ATOM 1520 C CA . LEU A 1 195 ? 34.198 91.258 24.055 1.00 4.06 195 LEU A CA 1
ATOM 1521 C C . LEU A 1 195 ? 34.363 91.806 22.630 1.00 3.88 195 LEU A C 1
ATOM 1522 O O . LEU A 1 195 ? 35.208 91.346 21.865 1.00 4.28 195 LEU A O 1
ATOM 1527 N N . LEU A 1 196 ? 33.531 92.785 22.259 1.00 4.14 196 LEU A N 1
ATOM 1528 C CA . LEU A 1 196 ? 33.616 93.356 20.931 1.00 4.12 196 LEU A CA 1
ATOM 1529 C C . LEU A 1 196 ? 34.977 94.021 20.682 1.00 4.14 196 LEU A C 1
ATOM 1530 O O . LEU A 1 196 ? 35.536 93.907 19.588 1.00 4.42 196 LEU A O 1
ATOM 1535 N N . LEU A 1 197 ? 35.486 94.758 21.673 1.00 4.37 197 LEU A N 1
ATOM 1536 C CA . LEU A 1 197 ? 36.782 95.393 21.534 1.00 4.44 197 LEU A CA 1
ATOM 1537 C C . LEU A 1 197 ? 37.871 94.342 21.343 1.00 4.33 197 LEU A C 1
ATOM 1538 O O . LEU A 1 197 ? 38.769 94.483 20.510 1.00 4.83 197 LEU A O 1
ATOM 1543 N N . GLY A 1 198 ? 37.813 93.272 22.142 1.00 4.24 198 GLY A N 1
ATOM 1544 C CA . GLY A 1 198 ? 38.758 92.177 21.999 1.00 4.29 198 GLY A CA 1
ATOM 1545 C C . GLY A 1 198 ? 38.712 91.571 20.607 1.00 4.08 198 GLY A C 1
ATOM 1546 O O . GLY A 1 198 ? 39.747 91.311 19.995 1.00 4.38 198 GLY A O 1
ATOM 1547 N N . HIS A 1 199 ? 37.506 91.343 20.106 1.00 4.02 199 HIS A N 1
ATOM 1548 C CA . HIS A 1 199 ? 37.322 90.910 18.720 1.00 3.96 199 HIS A CA 1
ATOM 1549 C C . HIS A 1 199 ? 38.064 91.863 17.769 1.00 4.09 199 HIS A C 1
ATOM 1550 O O . HIS A 1 199 ? 38.836 91.414 16.919 1.00 4.76 199 HIS A O 1
ATOM 1557 N N . GLY A 1 200 ? 37.797 93.158 17.874 1.00 4.35 200 GLY A N 1
ATOM 1558 C CA . GLY A 1 200 ? 38.366 94.102 16.925 1.00 5.31 200 GLY A CA 1
ATOM 1559 C C . GLY A 1 200 ? 39.869 94.169 16.982 1.00 5.03 200 GLY A C 1
ATOM 1560 O O . GLY A 1 200 ? 40.543 94.193 15.943 1.00 6.17 200 GLY A O 1
ATOM 1561 N N . LEU A 1 201 ? 40.424 94.199 18.188 1.00 4.91 201 LEU A N 1
ATOM 1562 C CA . LEU A 1 201 ? 41.864 94.157 18.363 1.00 5.35 201 LEU A CA 1
ATOM 1563 C C . LEU A 1 201 ? 42.434 92.877 17.761 1.00 5.56 201 LEU A C 1
ATOM 1564 O O . LEU A 1 201 ? 43.493 92.877 17.114 1.00 6.61 201 LEU A O 1
ATOM 1569 N N . ALA A 1 202 ? 41.751 91.761 17.991 1.00 5.23 202 ALA A N 1
ATOM 1570 C CA . ALA A 1 202 ? 42.218 90.473 17.498 1.00 5.57 202 ALA A CA 1
ATOM 1571 C C . ALA A 1 202 ? 42.179 90.380 15.988 1.00 5.47 202 ALA A C 1
ATOM 1572 O O . ALA A 1 202 ? 43.016 89.685 15.424 1.00 6.29 202 ALA A O 1
ATOM 1574 N N . VAL A 1 203 ? 41.238 91.029 15.320 1.00 5.89 203 VAL A N 1
ATOM 1575 C CA . VAL A 1 203 ? 41.186 90.928 13.867 1.00 6.18 203 VAL A CA 1
ATOM 1576 C C . VAL A 1 203 ? 42.528 91.340 13.284 1.00 6.33 203 VAL A C 1
ATOM 1577 O O . VAL A 1 203 ? 43.109 90.659 12.445 1.00 6.91 203 VAL A O 1
ATOM 1581 N N . GLU A 1 204 ? 43.019 92.508 13.690 1.00 8.02 204 GLU A N 1
ATOM 1582 C CA . GLU A 1 204 ? 44.268 92.974 13.117 1.00 9.71 204 GLU A CA 1
ATOM 1583 C C . GLU A 1 204 ? 45.433 92.106 13.567 1.00 8.46 204 GLU A C 1
ATOM 1584 O O . GLU A 1 204 ? 46.316 91.815 12.767 1.00 9.35 204 GLU A O 1
ATOM 1590 N N . ALA A 1 205 ? 45.448 91.671 14.816 1.00 7.66 205 ALA A N 1
ATOM 1591 C CA . ALA A 1 205 ? 46.524 90.814 15.275 1.00 8.11 205 ALA A CA 1
ATOM 1592 C C . ALA A 1 205 ? 46.562 89.498 14.473 1.00 6.93 205 ALA A C 1
ATOM 1593 O O . ALA A 1 205 ? 47.642 89.002 14.109 1.00 7.99 205 ALA A O 1
ATOM 1595 N N . LEU A 1 206 ? 45.384 88.946 14.201 1.00 6.04 206 LEU A N 1
ATOM 1596 C CA . LEU A 1 206 ? 45.271 87.706 13.465 1.00 5.94 206 LEU A CA 1
ATOM 1597 C C . LEU A 1 206 ? 45.741 87.887 12.034 1.00 6.03 206 LEU A C 1
ATOM 1598 O O . LEU A 1 206 ? 46.506 87.046 11.526 1.00 7.13 206 LEU A O 1
ATOM 1603 N N . ARG A 1 207 ? 45.308 88.941 11.366 1.00 6.53 207 ARG A N 1
ATOM 1604 C CA . ARG A 1 207 ? 45.741 89.135 9.989 1.00 7.59 207 ARG A CA 1
ATOM 1605 C C . ARG A 1 207 ? 47.246 89.314 9.911 1.00 8.10 207 ARG A C 1
ATOM 1606 O O . ARG A 1 207 ? 47.892 88.756 9.026 1.00 9.46 207 ARG A O 1
ATOM 1614 N N . ALA A 1 208 ? 47.814 90.072 10.833 1.00 7.92 208 ALA A N 1
ATOM 1615 C CA . ALA A 1 208 ? 49.263 90.308 10.798 1.00 8.94 208 ALA A CA 1
ATOM 1616 C C . ALA A 1 208 ? 50.043 89.032 11.063 1.00 8.70 208 ALA A C 1
ATOM 1617 O O . ALA A 1 208 ? 51.162 88.907 10.602 1.00 11.31 208 ALA A O 1
ATOM 1619 N N . ALA A 1 209 ? 49.442 88.086 11.777 1.00 7.72 209 ALA A N 1
ATOM 1620 C CA . ALA A 1 209 ? 50.053 86.812 12.104 1.00 8.79 209 ALA A CA 1
ATOM 1621 C C . ALA A 1 209 ? 49.716 85.716 11.131 1.00 9.29 209 ALA A C 1
ATOM 1622 O O . ALA A 1 209 ? 50.033 84.568 11.389 1.00 12.13 209 ALA A O 1
ATOM 1624 N N . GLY A 1 210 ? 49.112 86.067 10.004 1.00 8.97 210 GLY A N 1
ATOM 1625 C CA . GLY A 1 210 ? 48.927 85.141 8.909 1.00 9.66 210 GLY A CA 1
ATOM 1626 C C . GLY A 1 210 ? 47.604 84.398 8.832 1.00 7.96 210 GLY A C 1
ATOM 1627 O O . GLY A 1 210 ? 47.479 83.485 8.035 1.00 8.78 210 GLY A O 1
ATOM 1628 N N . ALA A 1 211 ? 46.610 84.775 9.620 1.00 7.35 211 ALA A N 1
ATOM 1629 C CA . ALA A 1 211 ? 45.305 84.123 9.521 1.00 6.91 211 ALA A CA 1
ATOM 1630 C C . ALA A 1 211 ? 44.638 84.529 8.219 1.00 7.35 211 ALA A C 1
ATOM 1631 O O . ALA A 1 211 ? 44.435 85.715 7.970 1.00 9.65 211 ALA A O 1
ATOM 1633 N N . ARG A 1 212 ? 44.270 83.537 7.414 1.00 7.02 212 ARG A N 1
ATOM 1634 C CA . ARG A 1 212 ? 43.742 83.809 6.080 1.00 8.07 212 ARG A CA 1
ATOM 1635 C C . ARG A 1 212 ? 42.289 84.267 6.068 1.00 7.42 212 ARG A C 1
ATOM 1636 O O . ARG A 1 212 ? 41.922 85.079 5.232 1.00 9.75 212 ARG A O 1
ATOM 1644 N N . ARG A 1 213 ? 41.449 83.672 6.908 1.00 6.03 213 ARG A N 1
ATOM 1645 C CA . ARG A 1 213 ? 40.036 84.001 6.969 1.00 6.19 213 ARG A CA 1
ATOM 1646 C C . ARG A 1 213 ? 39.701 84.256 8.420 1.00 5.54 213 ARG A C 1
ATOM 1647 O O . ARG A 1 213 ? 39.861 83.365 9.255 1.00 7.01 213 ARG A O 1
ATOM 1655 N N . VAL A 1 214 ? 39.229 85.464 8.718 1.00 4.93 214 VAL A N 1
ATOM 1656 C CA . VAL A 1 214 ? 38.942 85.903 10.081 1.00 4.71 214 VAL A CA 1
ATOM 1657 C C . VAL A 1 214 ? 37.474 86.255 10.186 1.00 4.35 214 VAL A C 1
ATOM 1658 O O . VAL A 1 214 ? 36.955 87.019 9.361 1.00 5.39 214 VAL A O 1
ATOM 1662 N N . GLY A 1 215 ? 36.813 85.774 11.224 1.00 4.17 215 GLY A N 1
ATOM 1663 C CA . GLY A 1 215 ? 35.409 86.057 11.422 1.00 4.25 215 GLY A CA 1
ATOM 1664 C C . GLY A 1 215 ? 35.053 86.035 12.895 1.00 3.68 215 GLY A C 1
ATOM 1665 O O . GLY A 1 215 ? 35.912 86.079 13.779 1.00 4.33 215 GLY A O 1
ATOM 1666 N N . ILE A 1 216 ? 33.758 85.966 13.145 1.00 4.23 216 ILE A N 1
ATOM 1667 C CA . ILE A 1 216 ? 33.177 85.905 14.480 1.00 3.98 216 ILE A CA 1
ATOM 1668 C C . ILE A 1 216 ? 31.941 85.015 14.378 1.00 4.03 216 ILE A C 1
ATOM 1669 O O . ILE A 1 216 ? 31.350 84.925 13.295 1.00 4.70 216 ILE A O 1
ATOM 1674 N N . VAL A 1 217 ? 31.546 84.388 15.482 1.00 3.77 217 VAL A N 1
ATOM 1675 C CA . VAL A 1 217 ? 30.353 83.552 15.532 1.00 3.77 217 VAL A CA 1
ATOM 1676 C C . VAL A 1 217 ? 29.333 84.208 16.462 1.00 3.82 217 VAL A C 1
ATOM 1677 O O . VAL A 1 217 ? 29.614 84.442 17.634 1.00 4.32 217 VAL A O 1
ATOM 1681 N N . LEU A 1 218 ? 28.167 84.515 15.897 1.00 3.81 218 LEU A N 1
ATOM 1682 C CA . LEU A 1 218 ? 27.071 85.129 16.652 1.00 4.34 218 LEU A CA 1
ATOM 1683 C C . LEU A 1 218 ? 25.881 84.195 16.674 1.00 4.41 218 LEU A C 1
ATOM 1684 O O . LEU A 1 218 ? 25.557 83.566 15.669 1.00 5.43 218 LEU A O 1
ATOM 1689 N N . ASN A 1 219 ? 25.214 84.118 17.820 1.00 5.05 219 ASN A N 1
ATOM 1690 C CA . ASN A 1 219 ? 23.916 83.450 17.885 1.00 5.36 219 ASN A CA 1
ATOM 1691 C C . ASN A 1 219 ? 22.803 84.460 17.674 1.00 5.08 219 ASN A C 1
ATOM 1692 O O . ASN A 1 219 ? 22.906 85.633 18.023 1.00 6.90 219 ASN A O 1
ATOM 1697 N N . PHE A 1 220 ? 21.726 83.955 17.105 1.00 5.06 220 PHE A N 1
ATOM 1698 C CA . PHE A 1 220 ? 20.553 84.747 16.788 1.00 5.36 220 PHE A CA 1
ATOM 1699 C C . PHE A 1 220 ? 19.322 84.026 17.275 1.00 5.95 220 PHE A C 1
ATOM 1700 O O . PHE A 1 220 ? 19.227 82.802 17.178 1.00 6.96 220 PHE A O 1
ATOM 1708 N N . ALA A 1 221 ? 18.374 84.810 17.777 1.00 7.18 221 ALA A N 1
ATOM 1709 C CA . ALA A 1 221 ? 17.061 84.337 18.191 1.00 8.08 221 ALA A CA 1
ATOM 1710 C C . ALA A 1 221 ? 16.061 85.256 17.532 1.00 8.24 221 ALA A C 1
ATOM 1711 O O . ALA A 1 221 ? 15.695 86.289 18.071 1.00 8.97 221 ALA A O 1
ATOM 1713 N N . PRO A 1 222 ? 15.669 84.935 16.312 1.00 8.32 222 PRO A N 1
ATOM 1714 C CA . PRO A 1 222 ? 14.687 85.769 15.612 1.00 9.19 222 PRO A CA 1
ATOM 1715 C C . PRO A 1 222 ? 13.442 85.976 16.467 1.00 8.94 222 PRO A C 1
ATOM 1716 O O . PRO A 1 222 ? 12.967 85.030 17.074 1.00 9.17 222 PRO A O 1
ATOM 1720 N N . ALA A 1 223 ? 12.961 87.207 16.504 1.00 9.72 223 ALA A N 1
ATOM 1721 C CA . ALA A 1 223 ? 11.896 87.609 17.414 1.00 10.01 223 ALA A CA 1
ATOM 1722 C C . ALA A 1 223 ? 10.578 87.729 16.679 1.00 10.25 223 ALA A C 1
ATOM 1723 O O . ALA A 1 223 ? 10.503 88.284 15.588 1.00 11.69 223 ALA A O 1
ATOM 1725 N N . TYR A 1 224 ? 9.530 87.228 17.315 1.00 10.18 224 TYR A N 1
ATOM 1726 C CA . TYR A 1 224 ? 8.179 87.275 16.794 1.00 10.28 224 TYR A CA 1
ATOM 1727 C C . TYR A 1 224 ? 7.228 87.641 17.921 1.00 10.64 224 TYR A C 1
ATOM 1728 O O . TYR A 1 224 ? 7.503 87.436 19.095 1.00 12.17 224 TYR A O 1
ATOM 1737 N N . GLY A 1 225 ? 6.069 88.175 17.558 1.00 11.34 225 GLY A N 1
ATOM 1738 C CA . GLY A 1 225 ? 5.073 88.560 18.533 1.00 11.95 225 GLY A CA 1
ATOM 1739 C C . GLY A 1 225 ? 4.065 89.522 17.941 1.00 12.94 225 GLY A C 1
ATOM 1740 O O . GLY A 1 225 ? 4.225 90.029 16.856 1.00 12.54 225 GLY A O 1
ATOM 1741 N N . GLU A 1 226 ? 3.006 89.803 18.708 1.00 13.35 226 GLU A N 1
ATOM 1742 C CA . GLU A 1 226 ? 1.915 90.694 18.238 1.00 13.68 226 GLU A CA 1
ATOM 1743 C C . GLU A 1 226 ? 2.288 92.137 18.154 1.00 13.62 226 GLU A C 1
ATOM 1744 O O . GLU A 1 226 ? 1.768 92.863 17.294 1.00 15.49 226 GLU A O 1
ATOM 1750 N N . ASP A 1 227 ? 3.114 92.593 19.092 1.00 13.01 227 ASP A N 1
ATOM 1751 C CA . ASP A 1 227 ? 3.360 94.011 19.254 1.00 14.06 227 ASP A CA 1
ATOM 1752 C C . ASP A 1 227 ? 4.671 94.389 18.580 1.00 15.85 227 ASP A C 1
ATOM 1753 O O . ASP A 1 227 ? 5.745 93.898 19.025 1.00 16.43 227 ASP A O 1
ATOM 1758 N N . PRO A 1 228 ? 4.649 95.215 17.549 1.00 13.70 228 PRO A N 1
ATOM 1759 C CA . PRO A 1 228 ? 5.891 95.586 16.864 1.00 13.91 228 PRO A CA 1
ATOM 1760 C C . PRO A 1 228 ? 6.948 96.183 17.784 1.00 14.16 228 PRO A C 1
ATOM 1761 O O . PRO A 1 228 ? 8.149 95.863 17.568 1.00 14.81 228 PRO A O 1
ATOM 1765 N N . GLU A 1 229 ? 6.610 96.992 18.765 1.00 13.76 229 GLU A N 1
ATOM 1766 C CA . GLU A 1 229 ? 7.612 97.614 19.624 1.00 13.53 229 GLU A CA 1
ATOM 1767 C C . GLU A 1 229 ? 8.335 96.549 20.458 1.00 11.90 229 GLU A C 1
ATOM 1768 O O . GLU A 1 229 ? 9.567 96.563 20.563 1.00 11.62 229 GLU A O 1
ATOM 1774 N N . ALA A 1 230 ? 7.575 95.629 21.054 1.00 11.49 230 ALA A N 1
ATOM 1775 C CA . ALA A 1 230 ? 8.189 94.576 21.859 1.00 10.89 230 ALA A CA 1
ATOM 1776 C C . ALA A 1 230 ? 9.091 93.688 20.997 1.00 9.89 230 ALA A C 1
ATOM 1777 O O . ALA A 1 230 ? 10.191 93.312 21.401 1.00 10.00 230 ALA A O 1
ATOM 1779 N N . VAL A 1 231 ? 8.604 93.332 19.817 1.00 10.21 231 VAL A N 1
ATOM 1780 C CA . VAL A 1 231 ? 9.397 92.538 18.896 1.00 9.70 231 VAL A CA 1
ATOM 1781 C C . VAL A 1 231 ? 10.704 93.248 18.554 1.00 8.89 231 VAL A C 1
ATOM 1782 O O . VAL A 1 231 ? 11.776 92.624 18.524 1.00 8.76 231 VAL A O 1
ATOM 1786 N N . ASP A 1 232 ? 10.642 94.559 18.334 1.00 9.11 232 ASP A N 1
ATOM 1787 C CA . ASP A 1 232 ? 11.852 95.292 17.978 1.00 9.16 232 ASP A CA 1
ATOM 1788 C C . ASP A 1 232 ? 12.836 95.376 19.149 1.00 8.60 232 ASP A C 1
ATOM 1789 O O . ASP A 1 232 ? 14.047 95.285 18.942 1.00 8.48 232 ASP A O 1
ATOM 1794 N N . VAL A 1 233 ? 12.338 95.553 20.363 1.00 8.62 233 VAL A N 1
ATOM 1795 C CA . VAL A 1 233 ? 13.207 95.527 21.539 1.00 8.80 233 VAL A CA 1
ATOM 1796 C C . VAL A 1 233 ? 13.954 94.184 21.600 1.00 8.52 233 VAL A C 1
ATOM 1797 O O . VAL A 1 233 ? 15.178 94.131 21.774 1.00 8.60 233 VAL A O 1
ATOM 1801 N N . ALA A 1 234 ? 13.213 93.089 21.462 1.00 8.46 234 ALA A N 1
ATOM 1802 C CA . ALA A 1 234 ? 13.821 91.770 21.489 1.00 8.43 234 ALA A CA 1
ATOM 1803 C C . ALA A 1 234 ? 14.817 91.613 20.351 1.00 7.87 234 ALA A C 1
ATOM 1804 O O . ALA A 1 234 ? 15.901 91.040 20.554 1.00 8.69 234 ALA A O 1
ATOM 1806 N N . ASP A 1 235 ? 14.497 92.117 19.165 1.00 7.40 235 ASP A N 1
ATOM 1807 C CA . ASP A 1 235 ? 15.423 92.010 18.050 1.00 7.61 235 ASP A CA 1
ATOM 1808 C C . ASP A 1 235 ? 16.714 92.776 18.325 1.00 7.26 235 ASP A C 1
ATOM 1809 O O . ASP A 1 235 ? 17.808 92.291 18.002 1.00 7.90 235 ASP A O 1
ATOM 1814 N N . ARG A 1 236 ? 16.602 93.962 18.895 1.00 7.23 236 ARG A N 1
ATOM 1815 C CA . ARG A 1 236 ? 17.786 94.741 19.189 1.00 7.55 236 ARG A CA 1
ATOM 1816 C C . ARG A 1 236 ? 18.664 94.057 20.238 1.00 7.89 236 ARG A C 1
ATOM 1817 O O . ARG A 1 236 ? 19.890 94.059 20.112 1.00 8.71 236 ARG A O 1
ATOM 1825 N N . TYR A 1 237 ? 18.047 93.452 21.251 1.00 7.87 237 TYR A N 1
ATOM 1826 C CA . TYR A 1 237 ? 18.776 92.754 22.312 1.00 8.29 237 TYR A CA 1
ATOM 1827 C C . TYR A 1 237 ? 19.446 91.478 21.824 1.00 8.57 237 TYR A C 1
ATOM 1828 O O . TYR A 1 237 ? 20.638 91.252 22.051 1.00 9.71 237 TYR A O 1
ATOM 1837 N N . HIS A 1 238 ? 18.673 90.624 21.169 1.00 8.52 238 HIS A N 1
ATOM 1838 C CA . HIS A 1 238 ? 19.176 89.295 20.772 1.00 8.88 238 HIS A CA 1
ATOM 1839 C C . HIS A 1 238 ? 20.040 89.357 19.541 1.00 9.95 238 HIS A C 1
ATOM 1840 O O . HIS A 1 238 ? 21.095 88.741 19.526 1.00 12.30 238 HIS A O 1
ATOM 1847 N N . ASN A 1 239 ? 19.635 90.134 18.525 1.00 8.53 239 ASN A N 1
ATOM 1848 C CA . ASN A 1 239 ? 20.136 89.983 17.155 1.00 8.59 239 ASN A CA 1
ATOM 1849 C C . ASN A 1 239 ? 21.000 91.101 16.654 1.00 7.71 239 ASN A C 1
ATOM 1850 O O . ASN A 1 239 ? 21.994 90.839 15.975 1.00 9.97 239 ASN A O 1
ATOM 1855 N N . ARG A 1 240 ? 20.654 92.349 16.959 1.00 7.70 240 ARG A N 1
ATOM 1856 C CA . ARG A 1 240 ? 21.449 93.471 16.454 1.00 7.51 240 ARG A CA 1
ATOM 1857 C C . ARG A 1 240 ? 22.537 93.917 17.444 1.00 6.67 240 ARG A C 1
ATOM 1858 O O . ARG A 1 240 ? 23.463 94.642 17.105 1.00 6.78 240 ARG A O 1
ATOM 1866 N N . PHE A 1 241 ? 22.484 93.502 18.714 1.00 7.01 241 PHE A N 1
ATOM 1867 C CA . PHE A 1 241 ? 23.362 94.092 19.718 1.00 6.58 241 PHE A CA 1
ATOM 1868 C C . PHE A 1 241 ? 24.832 93.980 19.360 1.00 6.08 241 PHE A C 1
ATOM 1869 O O . PHE A 1 241 ? 25.591 94.925 19.552 1.00 6.96 241 PHE A O 1
ATOM 1877 N N . PHE A 1 242 ? 25.232 92.792 18.869 1.00 5.53 242 PHE A N 1
ATOM 1878 C CA . PHE A 1 242 ? 26.614 92.553 18.479 1.00 5.62 242 PHE A CA 1
ATOM 1879 C C . PHE A 1 242 ? 26.824 92.695 16.981 1.00 5.93 242 PHE A C 1
ATOM 1880 O O . PHE A 1 242 ? 27.887 93.107 16.542 1.00 7.93 242 PHE A O 1
ATOM 1888 N N . LEU A 1 243 ? 25.808 92.374 16.181 1.00 6.23 243 LEU A N 1
ATOM 1889 C CA . LEU A 1 243 ? 25.945 92.431 14.730 1.00 6.40 243 LEU A CA 1
ATOM 1890 C C . LEU A 1 243 ? 26.109 93.862 14.240 1.00 6.23 243 LEU A C 1
ATOM 1891 O O . LEU A 1 243 ? 26.923 94.140 13.356 1.00 6.52 243 LEU A O 1
ATOM 1896 N N . ASP A 1 244 ? 25.293 94.786 14.758 1.00 6.55 244 ASP A N 1
ATOM 1897 C CA . ASP A 1 244 ? 25.355 96.150 14.246 1.00 7.05 244 ASP A CA 1
ATOM 1898 C C . ASP A 1 244 ? 26.744 96.754 14.456 1.00 6.46 244 ASP A C 1
ATOM 1899 O O . ASP A 1 244 ? 27.291 97.342 13.519 1.00 6.93 244 ASP A O 1
ATOM 1904 N N . PRO A 1 245 ? 27.362 96.598 15.641 1.00 6.10 245 PRO A N 1
ATOM 1905 C CA . PRO A 1 245 ? 28.728 97.103 15.791 1.00 6.91 245 PRO A CA 1
ATOM 1906 C C . PRO A 1 245 ? 29.713 96.497 14.797 1.00 6.37 245 PRO A C 1
ATOM 1907 O O . PRO A 1 245 ? 30.545 97.220 14.230 1.00 7.16 245 PRO A O 1
ATOM 1911 N N . ILE A 1 246 ? 29.644 95.203 14.573 1.00 6.50 246 ILE A N 1
ATOM 1912 C CA . ILE A 1 246 ? 30.559 94.558 13.636 1.00 7.44 246 ILE A CA 1
ATOM 1913 C C . ILE A 1 246 ? 30.368 95.052 12.207 1.00 7.07 246 ILE A C 1
ATOM 1914 O O . ILE A 1 246 ? 31.328 95.089 11.442 1.00 8.27 246 ILE A O 1
ATOM 1919 N N . LEU A 1 247 ? 29.149 95.451 11.871 1.00 7.16 247 LEU A N 1
ATOM 1920 C CA . LEU A 1 247 ? 28.829 95.979 10.549 1.00 7.99 247 LEU A CA 1
ATOM 1921 C C . LEU A 1 247 ? 29.129 97.472 10.415 1.00 8.53 247 LEU A C 1
ATOM 1922 O O . LEU A 1 247 ? 28.867 98.043 9.367 1.00 10.54 247 LEU A O 1
ATOM 1927 N N . GLY A 1 248 ? 29.648 98.121 11.455 1.00 7.92 248 GLY A N 1
ATOM 1928 C CA . GLY A 1 248 ? 29.946 99.533 11.397 1.00 8.82 248 GLY A CA 1
ATOM 1929 C C . GLY A 1 248 ? 28.748 100.442 11.606 1.00 9.21 248 GLY A C 1
ATOM 1930 O O . GLY A 1 248 ? 28.793 101.602 11.219 1.00 11.36 248 GLY A O 1
ATOM 1931 N N . LYS A 1 249 ? 27.694 99.925 12.228 1.00 9.56 249 LYS A N 1
ATOM 1932 C CA . LYS A 1 249 ? 26.439 100.659 12.418 1.00 10.52 249 LYS A CA 1
ATOM 1933 C C . LYS A 1 249 ? 26.263 101.139 13.840 1.00 11.03 249 LYS A C 1
ATOM 1934 O O . LYS A 1 249 ? 25.203 101.642 14.194 1.00 13.58 249 LYS A O 1
ATOM 1940 N N . GLY A 1 250 ? 27.299 101.006 14.670 1.00 10.49 250 GLY A N 1
ATOM 1941 C CA . GLY A 1 250 ? 27.204 101.296 16.088 1.00 10.87 250 GLY A CA 1
ATOM 1942 C C . GLY A 1 250 ? 26.344 100.277 16.810 1.00 8.95 250 GLY A C 1
ATOM 1943 O O . GLY A 1 250 ? 25.823 99.344 16.217 1.00 10.00 250 GLY A O 1
ATOM 1944 N N . TYR A 1 251 ? 26.204 100.441 18.114 1.00 8.50 251 TYR A N 1
ATOM 1945 C CA . TYR A 1 251 ? 25.209 99.719 18.876 1.00 8.32 251 TYR A CA 1
ATOM 1946 C C . TYR A 1 251 ? 23.818 100.095 18.395 1.00 8.32 251 TYR A C 1
ATOM 1947 O O . TYR A 1 251 ? 23.527 101.245 18.096 1.00 9.71 251 TYR A O 1
ATOM 1956 N N . PRO A 1 252 ? 22.851 99.189 18.388 1.00 8.46 252 PRO A N 1
ATOM 1957 C CA . PRO A 1 252 ? 21.473 99.598 18.119 1.00 8.92 252 PRO A CA 1
ATOM 1958 C C . PRO A 1 252 ? 20.961 100.463 19.261 1.00 8.92 252 PRO A C 1
ATOM 1959 O O . PRO A 1 252 ? 21.531 100.469 20.354 1.00 10.38 252 PRO A O 1
ATOM 1963 N N . GLU A 1 253 ? 19.884 101.190 19.018 1.00 9.77 253 GLU A N 1
ATOM 1964 C CA . GLU A 1 253 ? 19.167 101.873 20.089 1.00 10.95 253 GLU A CA 1
ATOM 1965 C C . GLU A 1 253 ? 19.040 100.921 21.262 1.00 10.49 253 GLU A C 1
ATOM 1966 O O . GLU A 1 253 ? 18.653 99.764 21.097 1.00 10.57 253 GLU A O 1
ATOM 1972 N N . SER A 1 254 ? 19.338 101.397 22.460 1.00 11.28 254 SER A N 1
ATOM 1973 C CA . SER A 1 254 ? 19.383 100.507 23.592 1.00 11.22 254 SER A CA 1
ATOM 1974 C C . SER A 1 254 ? 18.045 99.812 23.772 1.00 10.95 254 SER A C 1
ATOM 1975 O O . SER A 1 254 ? 16.996 100.474 23.730 1.00 12.12 254 SER A O 1
ATOM 1978 N N . PRO A 1 255 ? 18.039 98.508 24.022 1.00 10.20 255 PRO A N 1
ATOM 1979 C CA . PRO A 1 255 ? 16.786 97.822 24.360 1.00 10.89 255 PRO A CA 1
ATOM 1980 C C . PRO A 1 255 ? 16.377 97.979 25.825 1.00 11.01 255 PRO A C 1
ATOM 1981 O O . PRO A 1 255 ? 15.309 97.512 26.192 1.00 12.46 255 PRO A O 1
ATOM 1985 N N . PHE A 1 256 ? 17.204 98.633 26.636 1.00 10.78 256 PHE A N 1
ATOM 1986 C CA . PHE A 1 256 ? 16.982 98.700 28.066 1.00 11.38 256 PHE A CA 1
ATOM 1987 C C . PHE A 1 256 ? 16.429 100.036 28.506 1.00 12.72 256 PHE A C 1
ATOM 1988 O O . PHE A 1 256 ? 16.780 101.074 27.965 1.00 14.40 256 PHE A O 1
ATOM 1996 N N . ARG A 1 257 ? 15.590 99.999 29.535 1.00 13.14 257 ARG A N 1
ATOM 1997 C CA . ARG A 1 257 ? 15.124 101.197 30.188 1.00 14.07 257 ARG A CA 1
ATOM 1998 C C . ARG A 1 257 ? 16.237 101.739 31.095 1.00 13.84 257 ARG A C 1
ATOM 1999 O O . ARG A 1 257 ? 16.765 100.999 31.921 1.00 15.11 257 ARG A O 1
ATOM 2007 N N . ASP A 1 258 ? 16.612 103.004 30.920 1.00 13.96 258 ASP A N 1
ATOM 2008 C CA . ASP A 1 258 ? 17.570 103.675 31.805 1.00 14.15 258 ASP A CA 1
ATOM 2009 C C . ASP A 1 258 ? 18.864 102.869 31.936 1.00 13.10 258 ASP A C 1
ATOM 2010 O O . ASP A 1 258 ? 19.270 102.532 33.040 1.00 13.35 258 ASP A O 1
ATOM 2015 N N . PRO A 1 259 ? 19.541 102.558 30.830 1.00 12.36 259 PRO A N 1
ATOM 2016 C CA . PRO A 1 259 ? 20.735 101.709 30.917 1.00 11.93 259 PRO A CA 1
ATOM 2017 C C . PRO A 1 259 ? 21.865 102.370 31.660 1.00 11.23 259 PRO A C 1
ATOM 2018 O O . PRO A 1 259 ? 21.998 103.577 31.623 1.00 12.42 259 PRO A O 1
ATOM 2022 N N . PRO A 1 260 ? 22.721 101.565 32.268 1.00 11.03 260 PRO A N 1
ATOM 2023 C CA . PRO A 1 260 ? 23.931 102.076 32.931 1.00 11.60 260 PRO A CA 1
ATOM 2024 C C . PRO A 1 260 ? 25.016 102.490 31.960 1.00 12.40 260 PRO A C 1
ATOM 2025 O O . PRO A 1 260 ? 24.838 102.203 30.787 1.00 12.17 260 PRO A O 1
ATOM 2029 N N . PRO A 1 261 ? 26.094 103.133 32.425 1.00 12.19 261 PRO A N 1
ATOM 2030 C CA . PRO A 1 261 ? 27.166 103.571 31.523 1.00 12.41 261 PRO A CA 1
ATOM 2031 C C . PRO A 1 261 ? 27.888 102.404 30.863 1.00 11.22 261 PRO A C 1
ATOM 2032 O O . PRO A 1 261 ? 28.099 101.353 31.469 1.00 12.59 261 PRO A O 1
ATOM 2036 N N . VAL A 1 262 ? 28.268 102.614 29.609 1.00 10.79 262 VAL A N 1
ATOM 2037 C CA . VAL A 1 262 ? 29.048 101.652 28.832 1.00 9.76 262 VAL A CA 1
ATOM 2038 C C . VAL A 1 262 ? 30.372 102.302 28.482 1.00 9.34 262 VAL A C 1
ATOM 2039 O O . VAL A 1 262 ? 30.388 103.429 28.006 1.00 10.00 262 VAL A O 1
ATOM 2043 N N . PRO A 1 263 ? 31.482 101.598 28.684 1.00 9.65 263 PRO A N 1
ATOM 2044 C CA . PRO A 1 263 ? 32.798 102.219 28.572 1.00 9.46 263 PRO A CA 1
ATOM 2045 C C . PRO A 1 263 ? 33.324 102.248 27.126 1.00 7.59 263 PRO A C 1
ATOM 2046 O O . PRO A 1 263 ? 34.385 101.744 26.839 1.00 7.43 263 PRO A O 1
ATOM 2050 N N . ILE A 1 264 ? 32.575 102.909 26.236 1.0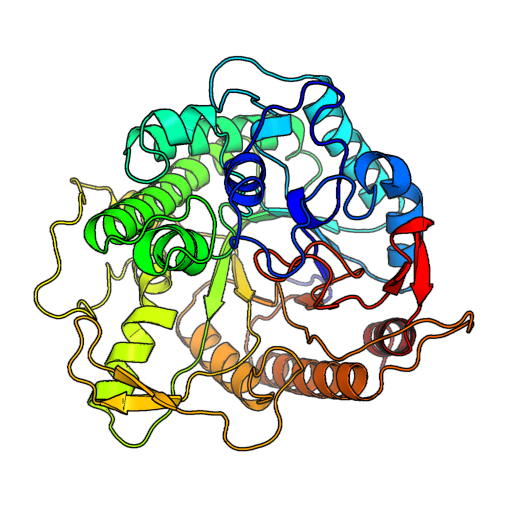0 7.74 264 ILE A N 1
ATOM 2051 C CA . ILE A 1 264 ? 33.014 103.065 24.850 1.00 6.81 264 ILE A CA 1
ATOM 2052 C C . ILE A 1 264 ? 33.955 104.255 24.780 1.00 6.52 264 ILE A C 1
ATOM 2053 O O . ILE A 1 264 ? 33.549 105.370 25.122 1.00 7.07 264 ILE A O 1
ATOM 2058 N N . LEU A 1 265 ? 35.194 104.031 24.355 1.00 6.25 265 LEU A N 1
ATOM 2059 C CA . LEU A 1 265 ? 36.186 105.080 24.191 1.00 6.66 265 LEU A CA 1
ATOM 2060 C C . LEU A 1 265 ? 36.324 105.464 22.722 1.00 6.73 265 LEU A C 1
ATOM 2061 O O . LEU A 1 265 ? 35.890 104.741 21.819 1.00 6.97 265 LEU A O 1
ATOM 2066 N N . SER A 1 266 ? 36.958 106.605 22.491 1.00 7.15 266 SER A N 1
ATOM 2067 C CA . SER A 1 266 ? 37.242 107.099 21.150 1.00 7.86 266 SER A CA 1
ATOM 2068 C C . SER A 1 266 ? 37.868 105.992 20.307 1.00 7.94 266 SER A C 1
ATOM 2069 O O . SER A 1 266 ? 38.810 105.327 20.741 1.00 8.56 266 SER A O 1
ATOM 2072 N N . ARG A 1 267 ? 37.319 105.829 19.113 1.00 8.22 267 ARG A N 1
ATOM 2073 C CA . ARG A 1 267 ? 37.796 104.904 18.076 1.00 8.72 267 ARG A CA 1
ATOM 2074 C C . ARG A 1 267 ? 37.551 103.430 18.363 1.00 7.35 267 ARG A C 1
ATOM 2075 O O . ARG A 1 267 ? 37.858 102.602 17.520 1.00 8.00 267 ARG A O 1
ATOM 2083 N N . ASP A 1 268 ? 36.951 103.077 19.494 1.00 6.67 268 ASP A N 1
ATOM 2084 C CA . ASP A 1 268 ? 36.676 101.677 19.748 1.00 6.03 268 ASP A CA 1
ATOM 2085 C C . ASP A 1 268 ? 35.800 101.080 18.656 1.00 6.35 268 ASP A C 1
ATOM 2086 O O . ASP A 1 268 ? 36.024 99.947 18.242 1.00 6.60 268 ASP A O 1
ATOM 2091 N N . LEU A 1 269 ? 34.757 101.794 18.246 1.00 7.02 269 LEU A N 1
ATOM 2092 C CA . LEU A 1 269 ? 33.831 101.209 17.286 1.00 7.39 269 LEU A CA 1
ATOM 2093 C C . LEU A 1 269 ? 34.464 100.986 15.922 1.00 7.14 269 LEU A C 1
ATOM 2094 O O . LEU A 1 269 ? 34.109 100.045 15.222 1.00 7.72 269 LEU A O 1
ATOM 2099 N N . GLU A 1 270 ? 35.439 101.801 15.555 1.00 7.62 270 GLU A N 1
ATOM 2100 C CA . GLU A 1 270 ? 36.217 101.576 14.340 1.00 8.21 270 GLU A CA 1
ATOM 2101 C C . GLU A 1 270 ? 36.956 100.241 14.428 1.00 7.39 270 GLU A C 1
ATOM 2102 O O . GLU A 1 270 ? 36.990 99.477 13.466 1.00 8.51 270 GLU A O 1
ATOM 2108 N N . LEU A 1 271 ? 37.548 99.954 15.589 1.00 6.96 271 LEU A N 1
ATOM 2109 C CA . LEU A 1 271 ? 38.221 98.666 15.782 1.00 6.85 271 LEU A CA 1
ATOM 2110 C C . LEU A 1 271 ? 37.235 97.517 15.659 1.00 6.07 271 LEU A C 1
ATOM 2111 O O . LEU A 1 271 ? 37.493 96.500 15.007 1.00 6.41 271 LEU A O 1
ATOM 2116 N N . VAL A 1 272 ? 36.083 97.661 16.322 1.00 5.91 272 VAL A N 1
ATOM 2117 C CA . VAL A 1 272 ? 35.078 96.612 16.344 1.00 5.71 272 VAL A CA 1
ATOM 2118 C C . VAL A 1 272 ? 34.596 96.275 14.938 1.00 5.90 272 VAL A C 1
ATOM 2119 O O . VAL A 1 272 ? 34.261 95.116 14.666 1.00 6.67 272 VAL A O 1
ATOM 2123 N N . ALA A 1 273 ? 34.525 97.273 14.066 1.00 5.84 273 ALA A N 1
ATOM 2124 C CA . ALA A 1 273 ? 33.994 97.139 12.717 1.00 6.71 273 ALA A CA 1
ATOM 2125 C C . ALA A 1 273 ? 35.051 96.790 11.681 1.00 6.50 273 ALA A C 1
ATOM 2126 O O . ALA A 1 273 ? 34.779 96.869 10.477 1.00 7.84 273 ALA A O 1
ATOM 2128 N N . ARG A 1 274 ? 36.227 96.330 12.089 1.00 6.84 274 ARG A N 1
ATOM 2129 C CA . ARG A 1 274 ? 37.223 95.930 11.114 1.00 6.87 274 ARG A CA 1
ATOM 2130 C C . ARG A 1 274 ? 36.636 94.842 10.202 1.00 6.89 274 ARG A C 1
ATOM 2131 O O . ARG A 1 274 ? 35.988 93.913 10.658 1.00 7.42 274 ARG A O 1
ATOM 2139 N N . PRO A 1 275 ? 36.854 94.922 8.897 1.00 7.61 275 PRO A N 1
ATOM 2140 C CA . PRO A 1 275 ? 36.191 93.971 7.991 1.00 8.78 275 PRO A CA 1
ATOM 2141 C C . PRO A 1 275 ? 36.598 92.530 8.235 1.00 6.99 275 PRO A C 1
ATOM 2142 O O . PRO A 1 275 ? 37.755 92.224 8.543 1.00 7.34 275 PRO A O 1
ATOM 2146 N N . LEU A 1 276 ? 35.620 91.654 8.078 1.00 6.46 276 LEU A N 1
ATOM 2147 C CA . LEU A 1 276 ? 35.779 90.228 8.283 1.00 5.45 276 LEU A CA 1
ATOM 2148 C C . LEU A 1 276 ? 35.691 89.480 6.965 1.00 5.42 276 LEU A C 1
ATOM 2149 O O . LEU A 1 276 ? 35.256 90.017 5.950 1.00 7.50 276 LEU A O 1
ATOM 2154 N N . ASP A 1 277 ? 36.083 88.218 6.999 1.00 4.66 277 ASP A N 1
ATOM 2155 C CA . ASP A 1 277 ? 35.927 87.311 5.886 1.00 5.23 277 ASP A CA 1
ATOM 2156 C C . ASP A 1 277 ? 34.678 86.468 5.943 1.00 5.34 277 ASP A C 1
ATOM 2157 O O . ASP A 1 277 ? 34.272 85.904 4.922 1.00 6.89 277 ASP A O 1
ATOM 2162 N N . PHE A 1 278 ? 34.062 86.321 7.119 1.00 4.87 278 PHE A N 1
ATOM 2163 C CA . PHE A 1 278 ? 32.867 85.495 7.256 1.00 4.81 278 PHE A CA 1
ATOM 2164 C C . PHE A 1 278 ? 32.175 85.855 8.541 1.00 4.51 278 PHE A C 1
ATOM 2165 O O . PHE A 1 278 ? 32.787 86.375 9.473 1.00 5.01 278 PHE A O 1
ATOM 2173 N N . LEU A 1 279 ? 30.882 85.513 8.589 1.00 4.77 279 LEU A N 1
ATOM 2174 C CA . LEU A 1 279 ? 30.095 85.512 9.806 1.00 4.44 279 LEU A CA 1
ATOM 2175 C C . LEU A 1 279 ? 29.598 84.096 10.063 1.00 4.23 279 LEU A C 1
ATOM 2176 O O . LEU A 1 279 ? 28.988 83.476 9.194 1.00 4.91 279 LEU A O 1
ATOM 2181 N N . GLY A 1 280 ? 29.870 83.597 11.262 1.00 4.24 280 GLY A N 1
ATOM 2182 C CA . GLY A 1 280 ? 29.270 82.365 11.734 1.00 4.24 280 GLY A CA 1
ATOM 2183 C C . GLY A 1 280 ? 27.925 82.651 12.377 1.00 4.16 280 GLY A C 1
ATOM 2184 O O . GLY A 1 280 ? 27.804 83.568 13.184 1.00 5.10 280 GLY A O 1
ATOM 2185 N N . VAL A 1 281 ? 26.923 81.865 11.977 1.00 4.30 281 VAL A N 1
ATOM 2186 C CA . VAL A 1 281 ? 25.548 82.006 12.385 1.00 4.66 281 VAL A CA 1
ATOM 2187 C C . VAL A 1 281 ? 25.169 80.790 13.223 1.00 4.56 281 VAL A C 1
ATOM 2188 O O . VAL A 1 281 ? 25.196 79.661 12.714 1.00 5.16 281 VAL A O 1
ATOM 2192 N N . ASN A 1 282 ? 24.804 81.027 14.482 1.00 4.52 282 ASN A N 1
ATOM 2193 C CA . ASN A 1 282 ? 24.322 79.967 15.361 1.00 4.87 282 ASN A CA 1
ATOM 2194 C C . ASN A 1 282 ? 22.829 80.178 15.575 1.00 4.79 282 ASN A C 1
ATOM 2195 O O . ASN A 1 282 ? 22.404 81.265 15.941 1.00 6.35 282 ASN A O 1
ATOM 2200 N N . TYR A 1 283 ? 22.045 79.130 15.333 1.00 5.01 283 TYR A N 1
ATOM 2201 C CA . TYR A 1 283 ? 20.600 79.217 15.463 1.00 5.10 283 TYR A CA 1
ATOM 2202 C C . TYR A 1 283 ? 20.064 77.917 16.005 1.00 5.14 283 TYR A C 1
ATOM 2203 O O . TYR A 1 283 ? 20.374 76.838 15.493 1.00 5.87 283 TYR A O 1
ATOM 2212 N N . TYR A 1 284 ? 19.190 78.040 17.002 1.00 5.45 284 TYR A N 1
ATOM 2213 C CA . TYR A 1 284 ? 18.420 76.935 17.543 1.00 6.29 284 TYR A CA 1
ATOM 2214 C C . TYR A 1 284 ? 16.926 77.177 17.500 1.00 6.67 284 TYR A C 1
ATOM 2215 O O . TYR A 1 284 ? 16.165 76.239 17.243 1.00 7.06 284 TYR A O 1
ATOM 2224 N N . ALA A 1 285 ? 16.482 78.397 17.806 1.00 7.17 285 ALA A N 1
ATOM 2225 C CA . ALA A 1 285 ? 15.065 78.671 18.046 1.00 7.65 285 ALA A CA 1
ATOM 2226 C C . ALA A 1 285 ? 14.815 80.161 18.015 1.00 7.43 285 ALA A C 1
ATOM 2227 O O . ALA A 1 285 ? 15.705 80.954 18.353 1.00 7.89 285 ALA A O 1
ATOM 2229 N N . PRO A 1 286 ? 13.584 80.548 17.701 1.00 7.53 286 PRO A N 1
ATOM 2230 C CA . PRO A 1 286 ? 13.163 81.942 17.812 1.00 8.23 286 PRO A CA 1
ATOM 2231 C C . PRO A 1 286 ? 12.785 82.268 19.261 1.00 8.57 286 PRO A C 1
ATOM 2232 O O . PRO A 1 286 ? 12.691 81.379 20.110 1.00 10.21 286 PRO A O 1
ATOM 2236 N N . VAL A 1 287 ? 12.517 83.548 19.507 1.00 8.39 287 VAL A N 1
ATOM 2237 C CA . VAL A 1 287 ? 11.870 83.993 20.737 1.00 9.24 287 VAL A CA 1
ATOM 2238 C C . VAL A 1 287 ? 10.544 84.641 20.379 1.00 9.77 287 VAL A C 1
ATOM 2239 O O . VAL A 1 287 ? 10.431 85.350 19.381 1.00 10.94 287 VAL A O 1
ATOM 2243 N N . ARG A 1 288 ? 9.540 84.390 21.214 1.00 10.18 288 ARG A N 1
ATOM 2244 C CA . ARG A 1 288 ? 8.223 84.994 21.076 1.00 11.15 288 ARG A CA 1
ATOM 2245 C C . ARG A 1 288 ? 7.990 85.863 22.288 1.00 10.56 288 ARG A C 1
ATOM 2246 O O . ARG A 1 288 ? 8.205 85.421 23.418 1.00 11.45 288 ARG A O 1
ATOM 2254 N N . VAL A 1 289 ? 7.623 87.118 22.035 1.00 10.41 289 VAL A N 1
ATOM 2255 C CA . VAL A 1 289 ? 7.602 88.112 23.090 1.00 10.51 289 VAL A CA 1
ATOM 2256 C C . VAL A 1 289 ? 6.320 88.928 23.112 1.00 11.28 289 VAL A C 1
ATOM 2257 O O . VAL A 1 289 ? 5.640 89.081 22.104 1.00 11.54 289 VAL A O 1
ATOM 2261 N N . ALA A 1 290 ? 6.029 89.438 24.307 1.00 12.02 290 ALA A N 1
ATOM 2262 C CA . ALA A 1 290 ? 4.978 90.407 24.587 1.00 12.37 290 ALA A CA 1
ATOM 2263 C C . ALA A 1 290 ? 5.604 91.587 25.309 1.00 12.41 290 ALA A C 1
ATOM 2264 O O . ALA A 1 290 ? 6.692 91.476 25.851 1.00 12.94 290 ALA A O 1
ATOM 2266 N N . PRO A 1 291 ? 4.918 92.730 25.349 1.00 12.85 291 PRO A N 1
ATOM 2267 C CA . PRO A 1 291 ? 5.405 93.845 26.158 1.00 13.36 291 PRO A CA 1
ATOM 2268 C C . PRO A 1 291 ? 5.557 93.465 27.624 1.00 14.39 291 PRO A C 1
ATOM 2269 O O . PRO A 1 291 ? 4.748 92.698 28.155 1.00 15.28 291 PRO A O 1
ATOM 2273 N N . GLY A 1 292 ? 6.575 94.010 28.273 1.00 15.28 292 GLY A N 1
ATOM 2274 C CA . GLY A 1 292 ? 6.789 93.808 29.692 1.00 16.71 292 GLY A CA 1
ATOM 2275 C C . GLY A 1 292 ? 7.287 95.074 30.357 1.00 16.91 292 GLY A C 1
ATOM 2276 O O . GLY A 1 292 ? 7.592 96.054 29.693 1.00 18.06 292 GLY A O 1
ATOM 2277 N N . THR A 1 293 ? 7.349 95.051 31.680 1.00 18.69 293 THR A N 1
ATOM 2278 C CA . THR A 1 293 ? 7.686 96.235 32.460 1.00 19.40 293 THR A CA 1
ATOM 2279 C C . THR A 1 293 ? 9.122 96.270 32.977 1.00 19.11 293 THR A C 1
ATOM 2280 O O . THR A 1 293 ? 9.516 97.250 33.608 1.00 20.23 293 THR A O 1
ATOM 2284 N N . GLY A 1 294 ? 9.894 95.217 32.730 1.00 17.96 294 GLY A N 1
ATOM 2285 C CA . GLY A 1 294 ? 11.227 95.131 33.289 1.00 17.39 294 GLY A CA 1
ATOM 2286 C C . GLY A 1 294 ? 12.203 96.054 32.588 1.00 15.64 294 GLY A C 1
ATOM 2287 O O . GLY A 1 294 ? 11.884 96.720 31.596 1.00 15.79 294 GLY A O 1
ATOM 2288 N N . THR A 1 295 ? 13.426 96.077 33.118 1.00 14.37 295 THR A N 1
ATOM 2289 C CA . THR A 1 295 ? 14.532 96.826 32.519 1.00 13.06 295 THR A CA 1
ATOM 2290 C C . THR A 1 295 ? 14.686 96.480 31.043 1.00 11.94 295 THR A C 1
ATOM 2291 O O . THR A 1 295 ? 14.953 97.348 30.243 1.00 13.02 295 THR A O 1
ATOM 2295 N N . LEU A 1 296 ? 14.536 95.208 30.713 1.00 12.73 296 LEU A N 1
ATOM 2296 C CA . LEU A 1 296 ? 14.301 94.790 29.338 1.00 11.53 296 LEU A CA 1
ATOM 2297 C C . LEU A 1 296 ? 12.786 94.631 29.214 1.00 11.72 296 LEU A C 1
ATOM 2298 O O . LEU A 1 296 ? 12.230 93.714 29.820 1.00 12.12 296 LEU A O 1
ATOM 2303 N N . PRO A 1 297 ? 12.104 95.545 28.509 1.00 11.66 297 PRO A N 1
ATOM 2304 C CA . PRO A 1 297 ? 10.638 95.621 28.585 1.00 12.06 297 PRO A CA 1
ATOM 2305 C C . PRO A 1 297 ? 9.912 94.633 27.677 1.00 11.65 297 PRO A C 1
ATOM 2306 O O . PRO A 1 297 ? 9.016 95.012 26.924 1.00 12.92 297 PRO A O 1
ATOM 2310 N N . VAL A 1 298 ? 10.270 93.367 27.798 1.00 12.21 298 VAL A N 1
ATOM 2311 C CA . VAL A 1 298 ? 9.573 92.284 27.128 1.00 13.39 298 VAL A CA 1
ATOM 2312 C C . VAL A 1 298 ? 9.390 91.121 28.092 1.00 13.85 298 VAL A C 1
ATOM 2313 O O . VAL A 1 298 ? 10.148 90.945 29.044 1.00 16.35 298 VAL A O 1
ATOM 2317 N N . ARG A 1 299 ? 8.346 90.357 27.820 1.00 14.19 299 ARG A N 1
ATOM 2318 C CA . ARG A 1 299 ? 7.992 89.120 28.494 1.00 15.39 299 ARG A CA 1
ATOM 2319 C C . ARG A 1 299 ? 8.111 88.012 27.446 1.00 13.84 299 ARG A C 1
ATOM 2320 O O . ARG A 1 299 ? 7.589 88.157 26.338 1.00 15.62 299 ARG A O 1
ATOM 2328 N N . TYR A 1 300 ? 8.765 86.906 27.794 1.00 13.16 300 TYR A N 1
ATOM 2329 C CA . TYR A 1 300 ? 8.913 85.791 26.870 1.00 13.09 300 TYR A CA 1
ATOM 2330 C C . TYR A 1 300 ? 7.743 84.831 27.010 1.00 12.92 300 TYR A C 1
ATOM 2331 O O . TYR A 1 300 ? 7.285 84.531 28.113 1.00 15.49 300 TYR A O 1
ATOM 2340 N N . LEU A 1 301 ? 7.264 84.362 25.873 1.00 13.38 301 LEU A N 1
ATOM 2341 C CA . LEU A 1 301 ? 6.095 83.498 25.787 1.00 14.70 301 LEU A CA 1
ATOM 2342 C C . LEU A 1 301 ? 6.532 82.063 25.492 1.00 16.15 301 LEU A C 1
ATOM 2343 O O . LEU A 1 301 ? 7.509 81.849 24.804 1.00 17.78 301 LEU A O 1
ATOM 2348 N N . PRO A 1 302 ? 5.827 81.063 25.998 1.00 19.17 302 PRO A N 1
ATOM 2349 C CA . PRO A 1 302 ? 6.195 79.676 25.702 1.00 21.10 302 PRO A CA 1
ATOM 2350 C C . PRO A 1 302 ? 6.022 79.380 24.214 1.00 21.96 302 PRO A C 1
ATOM 2351 O O . PRO A 1 302 ? 5.273 80.072 23.515 1.00 23.81 302 PRO A O 1
ATOM 2355 N N . PRO A 1 303 ? 6.722 78.380 23.705 1.00 21.60 303 PRO A N 1
ATOM 2356 C CA . PRO A 1 303 ? 6.590 77.999 22.292 1.00 23.31 303 PRO A CA 1
ATOM 2357 C C . PRO A 1 303 ? 5.184 77.774 21.752 1.00 25.07 303 PRO A C 1
ATOM 2358 O O . PRO A 1 303 ? 4.317 77.198 22.423 1.00 25.39 303 PRO A O 1
ATOM 2362 N N . GLU A 1 304 ? 4.987 78.211 20.512 1.00 26.84 304 GLU A N 1
ATOM 2363 C CA . GLU A 1 304 ? 3.845 77.784 19.729 1.00 27.60 304 GLU A CA 1
ATOM 2364 C C . GLU A 1 304 ? 4.222 76.403 19.183 1.00 26.98 304 GLU A C 1
ATOM 2365 O O . GLU A 1 304 ? 4.906 76.300 18.164 1.00 28.59 304 GLU A O 1
ATOM 2371 N N . GLY A 1 305 ? 3.835 75.351 19.911 1.00 25.08 305 GLY A N 1
ATOM 2372 C CA . GLY A 1 305 ? 3.960 73.984 19.433 1.00 22.03 305 GLY A CA 1
ATOM 2373 C C . GLY A 1 305 ? 5.172 73.160 19.868 1.00 20.02 305 GLY A C 1
ATOM 2374 O O . GLY A 1 305 ? 5.678 73.264 20.987 1.00 20.00 305 GLY A O 1
ATOM 2375 N N . PRO A 1 306 ? 5.606 72.270 18.997 1.00 17.37 306 PRO A N 1
ATOM 2376 C CA . PRO A 1 306 ? 6.761 71.432 19.304 1.00 15.82 306 PRO A CA 1
ATOM 2377 C C . PRO A 1 306 ? 8.021 72.175 19.747 1.00 12.57 306 PRO A C 1
ATOM 2378 O O . PRO A 1 306 ? 8.424 73.184 19.177 1.00 13.10 306 PRO A O 1
ATOM 2382 N N . ALA A 1 307 ? 8.614 71.622 20.778 1.00 11.84 307 ALA A N 1
ATOM 2383 C CA . ALA A 1 307 ? 9.849 72.110 21.349 1.00 10.59 307 ALA A CA 1
ATOM 2384 C C . ALA A 1 307 ? 10.756 70.927 21.688 1.00 9.95 307 ALA A C 1
ATOM 2385 O O . ALA A 1 307 ? 10.303 69.790 21.814 1.00 11.52 307 ALA A O 1
ATOM 2387 N N . THR A 1 308 ? 12.031 71.193 21.861 1.00 9.13 308 THR A N 1
ATOM 2388 C CA . THR A 1 308 ? 12.994 70.150 22.219 1.00 8.28 308 THR A CA 1
ATOM 2389 C C . THR A 1 308 ? 12.997 69.876 23.725 1.00 9.49 308 THR A C 1
ATOM 2390 O O . THR A 1 308 ? 12.212 70.459 24.466 1.00 10.83 308 THR A O 1
ATOM 2394 N N . ALA A 1 309 ? 13.913 69.016 24.184 1.00 9.96 309 ALA A N 1
ATOM 2395 C CA . ALA A 1 309 ? 14.120 68.788 25.615 1.00 11.78 309 ALA A CA 1
ATOM 2396 C C . ALA A 1 309 ? 14.653 70.026 26.352 1.00 11.64 309 ALA A C 1
ATOM 2397 O O . ALA A 1 309 ? 14.635 70.070 27.591 1.00 14.33 309 ALA A O 1
ATOM 2399 N N . MET A 1 310 ? 15.159 71.019 25.629 1.00 11.29 310 MET A N 1
ATOM 2400 C CA . MET A 1 310 ? 15.529 72.285 26.247 1.00 11.51 310 MET A CA 1
ATOM 2401 C C . MET A 1 310 ? 14.282 73.179 26.458 1.00 11.00 310 MET A C 1
ATOM 2402 O O . MET A 1 310 ? 14.399 74.219 27.087 1.00 12.62 310 MET A O 1
ATOM 2407 N N . GLY A 1 311 ? 13.123 72.814 25.906 1.00 10.98 311 GLY A N 1
ATOM 2408 C CA . GLY A 1 311 ? 11.972 73.696 25.826 1.00 11.64 311 GLY A CA 1
ATOM 2409 C C . GLY A 1 311 ? 12.107 74.719 24.725 1.00 11.41 311 GLY A C 1
ATOM 2410 O O . GLY A 1 311 ? 11.345 75.696 24.697 1.00 13.03 311 GLY A O 1
ATOM 2411 N N . TRP A 1 312 ? 13.030 74.497 23.795 1.00 10.53 312 TRP A N 1
ATOM 2412 C CA . TRP A 1 312 ? 13.299 75.438 22.708 1.00 11.03 312 TRP A CA 1
ATOM 2413 C C . TRP A 1 312 ? 12.435 75.123 21.503 1.00 10.29 312 TRP A C 1
ATOM 2414 O O . TRP A 1 312 ? 12.439 73.998 20.992 1.00 10.98 312 TRP A O 1
ATOM 2425 N N . GLU A 1 313 ? 11.692 76.113 21.044 1.00 9.94 313 GLU A N 1
ATOM 2426 C CA . GLU A 1 313 ? 10.768 75.931 19.935 1.00 9.34 313 GLU A CA 1
ATOM 2427 C C . GLU A 1 313 ? 11.462 75.412 18.676 1.00 9.06 313 GLU A C 1
ATOM 2428 O O . GLU A 1 313 ? 12.522 75.915 18.302 1.00 10.66 313 GLU A O 1
ATOM 2434 N N . VAL A 1 314 ? 10.853 74.433 18.020 1.00 8.95 314 VAL A N 1
ATOM 2435 C CA . VAL A 1 314 ? 11.320 73.919 16.754 1.00 8.65 314 VAL A CA 1
ATOM 2436 C C . VAL A 1 314 ? 10.655 74.710 15.627 1.00 8.45 314 VAL A C 1
ATOM 2437 O O . VAL A 1 314 ? 9.448 74.586 15.382 1.00 10.15 314 VAL A O 1
ATOM 2441 N N . TYR A 1 315 ? 11.447 75.524 14.942 1.00 8.02 315 TYR A N 1
ATOM 2442 C CA . TYR A 1 315 ? 10.950 76.429 13.908 1.00 8.06 315 TYR A CA 1
ATOM 2443 C C . TYR A 1 315 ? 11.979 76.498 12.787 1.00 7.78 315 TYR A C 1
ATOM 2444 O O . TYR A 1 315 ? 12.740 77.462 12.660 1.00 7.85 315 TYR A O 1
ATOM 2453 N N . PRO A 1 316 ? 12.037 75.467 11.945 1.00 7.80 316 PRO A N 1
ATOM 2454 C CA . PRO A 1 316 ? 13.047 75.446 10.886 1.00 7.95 316 PRO A CA 1
ATOM 2455 C C . PRO A 1 316 ? 12.935 76.614 9.915 1.00 7.33 316 PRO A C 1
ATOM 2456 O O . PRO A 1 316 ? 13.961 77.095 9.424 1.00 7.72 316 PRO A O 1
ATOM 2460 N N . GLU A 1 317 ? 11.729 77.093 9.628 1.00 7.70 317 GLU A N 1
ATOM 2461 C CA . GLU A 1 317 ? 11.612 78.205 8.703 1.00 8.07 317 GLU A CA 1
ATOM 2462 C C . GLU A 1 317 ? 12.265 79.458 9.271 1.00 7.63 317 GLU A C 1
ATOM 2463 O O . GLU A 1 317 ? 12.654 80.350 8.512 1.00 8.26 317 GLU A O 1
ATOM 2469 N N . GLY A 1 318 ? 12.415 79.546 10.586 1.00 7.45 318 GLY A N 1
ATOM 2470 C CA . GLY A 1 318 ? 13.150 80.639 11.181 1.00 7.80 318 GLY A CA 1
ATOM 2471 C C . GLY A 1 318 ? 14.585 80.718 10.702 1.00 6.76 318 GLY A C 1
ATOM 2472 O O . GLY A 1 318 ? 15.133 81.804 10.593 1.00 7.18 318 GLY A O 1
ATOM 2473 N N . LEU A 1 319 ? 15.206 79.576 10.428 1.00 6.54 319 LEU A N 1
ATOM 2474 C CA . LEU A 1 319 ? 16.572 79.582 9.910 1.00 6.40 319 LEU A CA 1
ATOM 2475 C C . LEU A 1 319 ? 16.592 80.114 8.467 1.00 6.07 319 LEU A C 1
ATOM 2476 O O . LEU A 1 319 ? 17.509 80.866 8.095 1.00 6.38 319 LEU A O 1
ATOM 2481 N N . TYR A 1 320 ? 15.604 79.736 7.655 1.00 6.51 320 TYR A N 1
ATOM 2482 C CA . TYR A 1 320 ? 15.447 80.318 6.328 1.00 6.57 320 TYR A CA 1
ATOM 2483 C C . TYR A 1 320 ? 15.325 81.829 6.414 1.00 6.56 320 TYR A C 1
ATOM 2484 O O . TYR A 1 320 ? 16.068 82.556 5.745 1.00 7.19 320 TYR A O 1
ATOM 2493 N N . HIS A 1 321 ? 14.391 82.329 7.210 1.00 7.10 321 HIS A N 1
ATOM 2494 C CA . HIS A 1 321 ? 14.186 83.766 7.258 1.00 7.90 321 HIS A CA 1
ATOM 2495 C C . HIS A 1 321 ? 15.409 84.503 7.802 1.00 7.00 321 HIS A C 1
ATOM 2496 O O . HIS A 1 321 ? 15.760 85.574 7.305 1.00 7.26 321 HIS A O 1
ATOM 2503 N N . LEU A 1 322 ? 16.077 83.916 8.798 1.00 6.58 322 LEU A N 1
ATOM 2504 C CA . LEU A 1 322 ? 17.273 84.529 9.355 1.00 6.26 322 LEU A CA 1
ATOM 2505 C C . LEU A 1 322 ? 18.358 84.656 8.313 1.00 5.81 322 LEU A C 1
ATOM 2506 O O . LEU A 1 322 ? 18.990 85.696 8.169 1.00 6.31 322 LEU A O 1
ATOM 2511 N N . LEU A 1 323 ? 18.603 83.582 7.580 1.00 5.81 323 LEU A N 1
ATOM 2512 C CA . LEU A 1 323 ? 19.639 83.600 6.559 1.00 5.95 323 LEU A CA 1
ATOM 2513 C C . LEU A 1 323 ? 19.296 84.584 5.433 1.00 5.94 323 LEU A C 1
ATOM 2514 O O . LEU A 1 323 ? 20.185 85.267 4.924 1.00 5.96 323 LEU A O 1
ATOM 2519 N N . LYS A 1 324 ? 18.033 84.653 5.034 1.00 6.09 324 LYS A N 1
ATOM 2520 C CA . LYS A 1 324 ? 17.625 85.627 4.035 1.00 6.65 324 LYS A CA 1
ATOM 2521 C C . LYS A 1 324 ? 17.918 87.054 4.509 1.00 6.67 324 LYS A C 1
ATOM 2522 O O . LYS A 1 324 ? 18.451 87.874 3.762 1.00 7.39 324 LYS A O 1
ATOM 2528 N N . ARG A 1 325 ? 17.597 87.346 5.760 1.00 6.72 325 ARG A N 1
ATOM 2529 C CA . ARG A 1 325 ? 17.867 88.659 6.342 1.00 7.16 325 ARG A CA 1
ATOM 2530 C C . ARG A 1 325 ? 19.362 88.954 6.380 1.00 7.04 325 ARG A C 1
ATOM 2531 O O . ARG A 1 325 ? 19.808 90.028 5.969 1.00 7.73 325 ARG A O 1
ATOM 2539 N N . LEU A 1 326 ? 20.142 88.014 6.899 1.00 6.58 326 LEU A N 1
ATOM 2540 C CA . LEU A 1 326 ? 21.577 88.221 6.987 1.00 6.81 326 LEU A CA 1
ATOM 2541 C C . LEU A 1 326 ? 22.196 88.366 5.605 1.00 7.55 326 LEU A C 1
ATOM 2542 O O . LEU A 1 326 ? 23.121 89.148 5.428 1.00 9.32 326 LEU A O 1
ATOM 2547 N N . GLY A 1 327 ? 21.700 87.644 4.612 1.00 7.67 327 GLY A N 1
ATOM 2548 C CA . GLY A 1 327 ? 22.243 87.811 3.271 1.00 9.21 327 GLY A CA 1
ATOM 2549 C C . GLY A 1 327 ? 22.048 89.218 2.737 1.00 10.01 327 GLY A C 1
ATOM 2550 O O . GLY A 1 327 ? 22.890 89.726 1.991 1.00 12.54 327 GLY A O 1
ATOM 2551 N N . ARG A 1 328 ? 20.960 89.858 3.092 1.00 10.09 328 ARG A N 1
ATOM 2552 C CA . ARG A 1 328 ? 20.727 91.245 2.670 1.00 11.63 328 ARG A CA 1
ATOM 2553 C C . ARG A 1 328 ? 21.636 92.213 3.421 1.00 11.96 328 ARG A C 1
ATOM 2554 O O . ARG A 1 328 ? 22.063 93.220 2.873 1.00 15.95 328 ARG A O 1
ATOM 2562 N N . GLU A 1 329 ? 21.932 91.917 4.688 1.00 10.79 329 GLU A N 1
ATOM 2563 C CA . GLU A 1 329 ? 22.564 92.866 5.622 1.00 11.32 329 GLU A CA 1
ATOM 2564 C C . GLU A 1 329 ? 24.098 92.704 5.732 1.00 9.86 329 GLU A C 1
ATOM 2565 O O . GLU A 1 329 ? 24.800 93.664 6.032 1.00 12.05 329 GLU A O 1
ATOM 2571 N N . VAL A 1 330 ? 24.597 91.501 5.575 1.00 8.26 330 VAL A N 1
ATOM 2572 C CA . VAL A 1 330 ? 25.990 91.158 5.878 1.00 7.77 330 VAL A CA 1
ATOM 2573 C C . VAL A 1 330 ? 26.739 91.013 4.580 1.00 7.73 330 VAL A C 1
ATOM 2574 O O . VAL A 1 330 ? 26.343 90.212 3.746 1.00 9.13 330 VAL A O 1
ATOM 2578 N N . PRO A 1 331 ? 27.825 91.754 4.387 1.00 7.54 331 PRO A N 1
ATOM 2579 C CA . PRO A 1 331 ? 28.532 91.740 3.106 1.00 8.23 331 PRO A CA 1
ATOM 2580 C C . PRO A 1 331 ? 29.557 90.617 2.947 1.00 8.47 331 PRO A C 1
ATOM 2581 O O . PRO A 1 331 ? 30.364 90.648 2.019 1.00 11.92 331 PRO A O 1
ATOM 2585 N N . TRP A 1 332 ? 29.520 89.637 3.816 1.00 8.11 332 TRP A N 1
ATOM 2586 C CA . TRP A 1 332 ? 30.491 88.556 3.868 1.00 7.89 332 TRP A CA 1
ATOM 2587 C C . TRP A 1 332 ? 29.777 87.223 3.762 1.00 6.46 332 TRP A C 1
ATOM 2588 O O . TRP A 1 332 ? 28.602 87.127 4.128 1.00 7.45 332 TRP A O 1
ATOM 2599 N N . PRO A 1 333 ? 30.479 86.186 3.358 1.00 5.92 333 PRO A N 1
ATOM 2600 C CA . PRO A 1 333 ? 29.908 84.851 3.406 1.00 6.42 333 PRO A CA 1
ATOM 2601 C C . PRO A 1 333 ? 29.499 84.429 4.797 1.00 5.10 333 PRO A C 1
ATOM 2602 O O . PRO A 1 333 ? 30.073 84.850 5.797 1.00 5.47 333 PRO A O 1
ATOM 2606 N N . LEU A 1 334 ? 28.511 83.545 4.825 1.00 5.09 334 LEU A N 1
ATOM 2607 C CA . LEU A 1 334 ? 27.956 83.007 6.056 1.00 4.79 334 LEU A CA 1
ATOM 2608 C C . LEU A 1 334 ? 28.274 81.517 6.160 1.00 4.67 334 LEU A C 1
ATOM 2609 O O . LEU A 1 334 ? 28.290 80.796 5.179 1.00 5.35 334 LEU A O 1
ATOM 2614 N N . TYR A 1 335 ? 28.454 81.055 7.399 1.00 4.45 335 TYR A N 1
ATOM 2615 C CA . TYR A 1 335 ? 28.482 79.637 7.726 1.00 4.58 335 TYR A CA 1
ATOM 2616 C C . TYR A 1 335 ? 27.517 79.435 8.862 1.00 4.20 335 TYR A C 1
ATOM 2617 O O . TYR A 1 335 ? 27.554 80.210 9.816 1.00 5.11 335 TYR A O 1
ATOM 2626 N N . VAL A 1 336 ? 26.661 78.414 8.808 1.00 4.35 336 VAL A N 1
ATOM 2627 C CA . VAL A 1 336 ? 25.878 78.049 9.998 1.00 4.27 336 VAL A CA 1
ATOM 2628 C C . VAL A 1 336 ? 26.828 77.241 10.862 1.00 3.90 336 VAL A C 1
ATOM 2629 O O . VAL A 1 336 ? 27.131 76.091 10.574 1.00 4.90 336 VAL A O 1
ATOM 2633 N N . THR A 1 337 ? 27.352 77.884 11.896 1.00 4.13 337 THR A N 1
ATOM 2634 C CA . THR A 1 337 ? 28.394 77.316 12.734 1.00 4.10 337 THR A CA 1
ATOM 2635 C C . THR A 1 337 ? 27.875 76.516 13.914 1.00 4.23 337 THR A C 1
ATOM 2636 O O . THR A 1 337 ? 28.658 75.823 14.561 1.00 4.90 337 THR A O 1
ATOM 2640 N N . GLU A 1 338 ? 26.567 76.578 14.168 1.00 4.28 338 GLU A N 1
ATOM 2641 C CA . GLU A 1 338 ? 25.886 75.674 15.094 1.00 4.77 338 GLU A CA 1
ATOM 2642 C C . GLU A 1 338 ? 24.423 75.613 14.735 1.00 4.80 338 GLU A C 1
ATOM 2643 O O . GLU A 1 338 ? 23.754 76.640 14.603 1.00 5.31 338 GLU A O 1
ATOM 2649 N N . ASN A 1 339 ? 23.906 74.389 14.690 1.00 4.90 339 ASN A N 1
ATOM 2650 C CA . ASN A 1 339 ? 22.479 74.120 14.664 1.00 4.69 339 ASN A CA 1
ATOM 2651 C C . ASN A 1 339 ? 22.328 72.694 15.156 1.00 4.50 339 ASN A C 1
ATOM 2652 O O . ASN A 1 339 ? 23.130 71.830 14.808 1.00 5.00 339 ASN A O 1
ATOM 2657 N N . GLY A 1 340 ? 21.325 72.421 15.982 1.00 4.99 340 GLY A N 1
ATOM 2658 C CA . GLY A 1 340 ? 21.172 71.096 16.543 1.00 5.44 340 GLY A CA 1
ATOM 2659 C C . GLY A 1 340 ? 20.044 71.082 17.549 1.00 5.31 340 GLY A C 1
ATOM 2660 O O . GLY A 1 340 ? 19.372 72.095 17.753 1.00 5.83 340 GLY A O 1
ATOM 2661 N N . ALA A 1 341 ? 19.846 69.929 18.181 1.00 5.43 341 ALA A N 1
ATOM 2662 C CA . ALA A 1 341 ? 18.740 69.756 19.101 1.00 5.67 341 ALA A CA 1
ATOM 2663 C C . ALA A 1 341 ? 19.064 68.731 20.157 1.00 5.55 341 ALA A C 1
ATOM 2664 O O . ALA A 1 341 ? 19.726 67.717 19.877 1.00 6.20 341 ALA A O 1
ATOM 2666 N N . ALA A 1 342 ? 18.545 68.960 21.356 1.00 5.89 342 ALA A N 1
ATOM 2667 C CA . ALA A 1 342 ? 18.603 67.997 22.443 1.00 6.48 342 ALA A CA 1
ATOM 2668 C C . ALA A 1 342 ? 17.240 67.352 22.612 1.00 6.45 342 ALA A C 1
ATOM 2669 O O . ALA A 1 342 ? 16.266 68.033 22.908 1.00 7.87 342 ALA A O 1
ATOM 2671 N N . TYR A 1 343 ? 17.195 66.043 22.430 1.00 7.16 343 TYR A N 1
ATOM 2672 C CA . TYR A 1 343 ? 16.071 65.199 22.778 1.00 7.91 343 TYR A CA 1
ATOM 2673 C C . TYR A 1 343 ? 16.611 64.109 23.708 1.00 7.82 343 TYR A C 1
ATOM 2674 O O . TYR A 1 343 ? 17.826 63.881 23.777 1.00 7.93 343 TYR A O 1
ATOM 2683 N N . PRO A 1 344 ? 15.760 63.446 24.480 1.00 8.93 344 PRO A N 1
ATOM 2684 C CA . PRO A 1 344 ? 16.252 62.458 25.437 1.00 9.51 344 PRO A CA 1
ATOM 2685 C C . PRO A 1 344 ? 16.835 61.254 24.694 1.00 9.60 344 PRO A C 1
ATOM 2686 O O . PRO A 1 344 ? 16.246 60.736 23.737 1.00 11.24 344 PRO A O 1
ATOM 2690 N N . ASP A 1 345 ? 18.014 60.835 25.085 1.00 8.79 345 ASP A N 1
ATOM 2691 C CA . ASP A 1 345 ? 18.598 59.603 24.577 1.00 8.46 345 ASP A CA 1
ATOM 2692 C C . ASP A 1 345 ? 19.067 58.783 25.794 1.00 9.47 345 ASP A C 1
ATOM 2693 O O . ASP A 1 345 ? 19.673 59.327 26.712 1.00 10.11 345 ASP A O 1
ATOM 2698 N N . LEU A 1 346 ? 18.863 57.476 25.761 1.00 10.37 346 LEU A N 1
ATOM 2699 C CA . LEU A 1 346 ? 19.382 56.595 26.819 1.00 11.12 346 LEU A CA 1
ATOM 2700 C C . LEU A 1 346 ? 19.828 55.280 26.173 1.00 10.04 346 LEU A C 1
ATOM 2701 O O . LEU A 1 346 ? 19.018 54.524 25.666 1.00 13.42 346 LEU A O 1
ATOM 2706 N N . TRP A 1 347 ? 21.124 55.055 26.188 1.00 10.62 347 TRP A N 1
ATOM 2707 C CA . TRP A 1 347 ? 21.676 53.877 25.572 1.00 10.81 347 TRP A CA 1
ATOM 2708 C C . TRP A 1 347 ? 21.510 52.669 26.487 1.00 10.13 347 TRP A C 1
ATOM 2709 O O . TRP A 1 347 ? 21.774 52.768 27.693 1.00 12.17 347 TRP A O 1
ATOM 2720 N N . THR A 1 348 ? 21.065 51.543 25.925 1.00 9.41 348 THR A N 1
ATOM 2721 C CA . THR A 1 348 ? 20.944 50.298 26.646 1.00 9.79 348 THR A CA 1
ATOM 2722 C C . THR A 1 348 ? 21.675 49.180 25.923 1.00 9.42 348 THR A C 1
ATOM 2723 O O . THR A 1 348 ? 21.321 47.986 26.044 1.00 9.85 348 THR A O 1
ATOM 2727 N N . GLY A 1 349 ? 22.726 49.538 25.192 1.00 9.81 349 GLY A N 1
ATOM 2728 C CA . GLY A 1 349 ? 23.613 48.581 24.553 1.00 10.00 349 GLY A CA 1
ATOM 2729 C C . GLY A 1 349 ? 23.416 48.388 23.065 1.00 9.07 349 GLY A C 1
ATOM 2730 O O . GLY A 1 349 ? 24.170 47.641 22.444 1.00 10.30 349 GLY A O 1
ATOM 2731 N N . GLU A 1 350 ? 22.443 49.081 22.481 1.00 8.81 350 GLU A N 1
ATOM 2732 C CA . GLU A 1 350 ? 22.164 48.955 21.056 1.00 8.38 350 GLU A CA 1
ATOM 2733 C C . GLU A 1 350 ? 23.292 49.472 20.195 1.00 8.16 350 GLU A C 1
ATOM 2734 O O . GLU A 1 350 ? 24.088 50.333 20.606 1.00 8.92 350 GLU A O 1
ATOM 2740 N N . ALA A 1 351 ? 23.325 49.003 18.958 1.00 7.96 351 ALA A N 1
ATOM 2741 C CA . ALA A 1 351 ? 24.335 49.424 17.993 1.00 8.04 351 ALA A CA 1
ATOM 2742 C C . ALA A 1 351 ? 24.102 50.843 17.468 1.00 7.60 351 ALA A C 1
ATOM 2743 O O . ALA A 1 351 ? 25.069 51.547 17.161 1.00 8.55 351 ALA A O 1
ATOM 2745 N N . VAL A 1 352 ? 22.840 51.233 17.324 1.00 7.45 352 VAL A N 1
ATOM 2746 C CA . VAL A 1 352 ? 22.474 52.560 16.829 1.00 7.24 352 VAL A CA 1
ATOM 2747 C C . VAL A 1 352 ? 21.399 53.098 17.760 1.00 7.03 352 VAL A C 1
ATOM 2748 O O . VAL A 1 352 ? 20.335 52.494 17.908 1.00 7.87 352 VAL A O 1
ATOM 2752 N N . VAL A 1 353 ? 21.655 54.236 18.406 1.00 6.82 353 VAL A N 1
ATOM 2753 C CA . VAL A 1 353 ? 20.664 54.852 19.273 1.00 7.22 353 VAL A CA 1
ATOM 2754 C C . VAL A 1 353 ? 19.635 55.600 18.420 1.00 6.99 353 VAL A C 1
ATOM 2755 O O . VAL A 1 353 ? 19.974 56.547 17.708 1.00 7.47 353 VAL A O 1
ATOM 2759 N N . GLU A 1 354 ? 18.386 55.174 18.453 1.00 7.55 354 GLU A N 1
ATOM 2760 C CA . GLU A 1 354 ? 17.381 55.751 17.569 1.00 7.53 354 GLU A CA 1
ATOM 2761 C C . GLU A 1 354 ? 16.914 57.089 18.132 1.00 7.26 354 GLU A C 1
ATOM 2762 O O . GLU A 1 354 ? 16.337 57.152 19.222 1.00 8.40 354 GLU A O 1
ATOM 2768 N N . ASP A 1 355 ? 17.131 58.159 17.372 1.00 6.86 355 ASP A N 1
ATOM 2769 C CA . ASP A 1 355 ? 16.779 59.513 17.758 1.00 6.73 355 ASP A CA 1
ATOM 2770 C C . ASP A 1 355 ? 15.984 60.213 16.654 1.00 6.83 355 ASP A C 1
ATOM 2771 O O . ASP A 1 355 ? 16.416 61.218 16.084 1.00 6.99 355 ASP A O 1
ATOM 2776 N N . PRO A 1 356 ? 14.790 59.694 16.342 1.00 7.58 356 PRO A N 1
ATOM 2777 C CA . PRO A 1 356 ? 14.045 60.210 15.190 1.00 7.94 356 PRO A CA 1
ATOM 2778 C C . PRO A 1 356 ? 13.661 61.676 15.294 1.00 7.65 356 PRO A C 1
ATOM 2779 O O . PRO A 1 356 ? 13.567 62.339 14.255 1.00 8.01 356 PRO A O 1
ATOM 2783 N N . GLU A 1 357 ? 13.439 62.197 16.491 1.00 7.74 357 GLU A N 1
ATOM 2784 C CA . GLU A 1 357 ? 13.111 63.606 16.611 1.00 7.63 357 GLU A CA 1
ATOM 2785 C C . GLU A 1 357 ? 14.302 64.499 16.274 1.00 6.98 357 GLU A C 1
ATOM 2786 O O . GLU A 1 357 ? 14.141 65.543 15.658 1.00 7.41 357 GLU A O 1
ATOM 2792 N N . ARG A 1 358 ? 15.499 64.081 16.665 1.00 6.97 358 ARG A N 1
ATOM 2793 C CA . ARG A 1 358 ? 16.701 64.834 16.289 1.00 6.51 358 ARG A CA 1
ATOM 2794 C C . ARG A 1 358 ? 16.911 64.776 14.776 1.00 6.45 358 ARG A C 1
ATOM 2795 O O . ARG A 1 358 ? 17.227 65.791 14.158 1.00 6.81 358 ARG A O 1
ATOM 2803 N N . VAL A 1 359 ? 16.743 63.594 14.178 1.00 6.84 359 VAL A N 1
ATOM 2804 C CA . VAL A 1 359 ? 16.850 63.467 12.741 1.00 7.22 359 VAL A CA 1
ATOM 2805 C C . VAL A 1 359 ? 15.899 64.442 12.052 1.00 7.24 359 VAL A C 1
ATOM 2806 O O . VAL A 1 359 ? 16.276 65.145 11.123 1.00 7.72 359 VAL A O 1
ATOM 2810 N N . ALA A 1 360 ? 14.638 64.463 12.495 1.00 7.33 360 ALA A N 1
ATOM 2811 C CA . ALA A 1 360 ? 13.651 65.308 11.832 1.00 7.39 360 ALA A CA 1
ATOM 2812 C C . ALA A 1 360 ? 14.004 66.783 11.969 1.00 7.05 360 ALA A C 1
ATOM 2813 O O . ALA A 1 360 ? 13.831 67.561 11.028 1.00 7.59 360 ALA A O 1
ATOM 2815 N N . TYR A 1 361 ? 14.500 67.177 13.138 1.00 6.75 361 TYR A N 1
ATOM 2816 C CA . TYR A 1 361 ? 14.930 68.561 13.363 1.00 6.49 361 TYR A CA 1
ATOM 2817 C C . TYR A 1 361 ? 16.022 68.926 12.366 1.00 5.91 361 TYR A C 1
ATOM 2818 O O . TYR A 1 361 ? 15.976 69.958 11.705 1.00 6.36 361 TYR A O 1
ATOM 2827 N N . LEU A 1 362 ? 17.041 68.080 12.276 1.00 6.32 362 LEU A N 1
ATOM 2828 C CA . LEU A 1 362 ? 18.195 68.375 11.421 1.00 6.77 362 LEU A CA 1
ATOM 2829 C C . LEU A 1 362 ? 17.805 68.399 9.950 1.00 6.90 362 LEU A C 1
ATOM 2830 O O . LEU A 1 362 ? 18.190 69.301 9.203 1.00 7.45 362 LEU A O 1
ATOM 2835 N N . GLU A 1 363 ? 17.002 67.432 9.529 1.00 7.03 363 GLU A N 1
ATOM 2836 C CA . GLU A 1 363 ? 16.558 67.390 8.145 1.00 7.63 363 GLU A CA 1
ATOM 2837 C C . GLU A 1 363 ? 15.879 68.702 7.773 1.00 7.14 363 GLU A C 1
ATOM 2838 O O . GLU A 1 363 ? 16.147 69.290 6.719 1.00 7.57 363 GLU A O 1
ATOM 2844 N N . ALA A 1 364 ? 14.965 69.151 8.627 1.00 7.17 364 ALA A N 1
ATOM 2845 C CA . ALA A 1 364 ? 14.173 70.344 8.296 1.00 7.13 364 ALA A CA 1
ATOM 2846 C C . ALA A 1 364 ? 15.025 71.606 8.312 1.00 6.36 364 ALA A C 1
ATOM 2847 O O . ALA A 1 364 ? 14.815 72.517 7.512 1.00 6.93 364 ALA A O 1
ATOM 2849 N N . HIS A 1 365 ? 15.969 71.701 9.244 1.00 6.18 365 HIS A N 1
ATOM 2850 C CA . HIS A 1 365 ? 16.823 72.885 9.302 1.00 6.07 365 HIS A CA 1
ATOM 2851 C C . HIS A 1 365 ? 17.791 72.937 8.136 1.00 5.81 365 HIS A C 1
ATOM 2852 O O . HIS A 1 365 ? 18.025 74.006 7.585 1.00 6.17 365 HIS A O 1
ATOM 2859 N N . VAL A 1 366 ? 18.347 71.800 7.750 1.00 6.01 366 VAL A N 1
ATOM 2860 C CA . VAL A 1 366 ? 19.207 71.773 6.572 1.00 6.22 366 VAL A CA 1
ATOM 2861 C C . VAL A 1 366 ? 18.404 72.171 5.317 1.00 6.45 366 VAL A C 1
ATOM 2862 O O . VAL A 1 366 ? 18.896 72.926 4.482 1.00 7.11 366 VAL A O 1
ATOM 2866 N N . GLU A 1 367 ? 17.177 71.670 5.180 1.00 6.86 367 GLU A N 1
ATOM 2867 C CA . GLU A 1 367 ? 16.376 72.024 4.007 1.00 7.51 367 GLU A CA 1
ATOM 2868 C C . GLU A 1 367 ? 16.184 73.539 3.957 1.00 7.14 367 GLU A C 1
ATOM 2869 O O . GLU A 1 367 ? 16.306 74.154 2.893 1.00 7.89 367 GLU A O 1
ATOM 2875 N N . ALA A 1 368 ? 15.888 74.139 5.094 1.00 6.97 368 ALA A N 1
ATOM 2876 C CA . ALA A 1 368 ? 15.612 75.565 5.156 1.00 7.20 368 ALA A CA 1
ATOM 2877 C C . ALA A 1 368 ? 16.861 76.366 4.817 1.00 6.86 368 ALA A C 1
ATOM 2878 O O . ALA A 1 368 ? 16.805 77.348 4.059 1.00 7.35 368 ALA A O 1
ATOM 2880 N N . ALA A 1 369 ? 17.998 75.961 5.370 1.00 6.40 369 ALA A N 1
ATOM 2881 C CA . ALA A 1 369 ? 19.255 76.671 5.108 1.00 6.19 369 ALA A CA 1
ATOM 2882 C C . ALA A 1 369 ? 19.669 76.563 3.644 1.00 6.45 369 ALA A C 1
ATOM 2883 O O . ALA A 1 369 ? 20.080 77.553 3.037 1.00 6.87 369 ALA A O 1
ATOM 2885 N N . LEU A 1 370 ? 19.564 75.370 3.081 1.00 6.64 370 LEU A N 1
ATOM 2886 C CA . LEU A 1 370 ? 19.963 75.177 1.693 1.00 7.05 370 LEU A CA 1
ATOM 2887 C C . LEU A 1 370 ? 19.012 75.906 0.733 1.00 7.30 370 LEU A C 1
ATOM 2888 O O . LEU A 1 370 ? 19.436 76.287 -0.343 1.00 7.82 370 LEU A O 1
ATOM 2893 N N . ARG A 1 371 ? 17.756 76.090 1.115 1.00 7.36 371 ARG A N 1
ATOM 2894 C CA . ARG A 1 371 ? 16.807 76.822 0.286 1.00 7.58 371 ARG A CA 1
ATOM 2895 C C . ARG A 1 371 ? 17.143 78.317 0.298 1.00 7.45 371 ARG A C 1
ATOM 2896 O O . ARG A 1 371 ? 17.134 78.956 -0.746 1.00 8.02 371 ARG A O 1
ATOM 2904 N N . ALA A 1 372 ? 17.503 78.880 1.450 1.00 7.07 372 ALA A N 1
ATOM 2905 C CA . ALA A 1 372 ? 17.984 80.260 1.470 1.00 6.91 372 ALA A CA 1
ATOM 2906 C C . ALA A 1 372 ? 19.204 80.413 0.569 1.00 6.51 372 ALA A C 1
ATOM 2907 O O . ALA A 1 372 ? 19.339 81.367 -0.183 1.00 7.02 372 ALA A O 1
ATOM 2909 N N . ARG A 1 373 ? 20.115 79.438 0.656 1.00 6.60 373 ARG A N 1
ATOM 2910 C CA . ARG A 1 373 ? 21.318 79.453 -0.177 1.00 6.83 373 ARG A CA 1
ATOM 2911 C C . ARG A 1 373 ? 20.936 79.400 -1.656 1.00 7.13 373 ARG A C 1
ATOM 2912 O O . ARG A 1 373 ? 21.481 80.149 -2.471 1.00 7.66 373 ARG A O 1
ATOM 2920 N N . GLU A 1 374 ? 20.006 78.523 -2.032 1.00 7.63 374 GLU A N 1
ATOM 2921 C CA . GLU A 1 374 ? 19.631 78.399 -3.443 1.00 9.17 374 GLU A CA 1
ATOM 2922 C C . GLU A 1 374 ? 19.103 79.733 -3.972 1.00 8.66 374 GLU A C 1
ATOM 2923 O O . GLU A 1 374 ? 19.327 80.048 -5.149 1.00 10.40 374 GLU A O 1
ATOM 2929 N N . GLU A 1 375 ? 18.392 80.489 -3.148 1.00 8.31 375 GLU A N 1
ATOM 2930 C CA . GLU A 1 375 ? 17.825 81.768 -3.559 1.00 8.06 375 GLU A CA 1
ATOM 2931 C C . GLU A 1 375 ? 18.855 82.884 -3.677 1.00 8.21 375 GLU A C 1
ATOM 2932 O O . GLU A 1 375 ? 18.557 83.885 -4.330 1.00 8.82 375 GLU A O 1
ATOM 2938 N N . GLY A 1 376 ? 20.037 82.722 -3.075 1.00 7.73 376 GLY A N 1
ATOM 2939 C CA . GLY A 1 376 ? 21.100 83.694 -3.254 1.00 7.81 376 GLY A CA 1
ATOM 2940 C C . GLY A 1 376 ? 21.993 83.876 -2.051 1.00 6.70 376 GLY A C 1
ATOM 2941 O O . GLY A 1 376 ? 23.053 84.484 -2.199 1.00 7.32 376 GLY A O 1
ATOM 2942 N N . VAL A 1 377 ? 21.574 83.445 -0.866 1.00 6.11 377 VAL A N 1
ATOM 2943 C CA . VAL A 1 377 ? 22.387 83.674 0.317 1.00 5.80 377 VAL A CA 1
ATOM 2944 C C . VAL A 1 377 ? 23.718 82.938 0.173 1.00 5.25 377 VAL A C 1
ATOM 2945 O O . VAL A 1 377 ? 23.748 81.757 -0.161 1.00 5.67 377 VAL A O 1
ATOM 2949 N N . ASP A 1 378 ? 24.821 83.626 0.473 1.00 5.07 378 ASP A N 1
ATOM 2950 C CA . ASP A 1 378 ? 26.154 83.050 0.316 1.00 5.30 378 ASP A CA 1
ATOM 2951 C C . ASP A 1 378 ? 26.534 82.244 1.551 1.00 4.96 378 ASP A C 1
ATOM 2952 O O . ASP A 1 378 ? 27.427 82.584 2.327 1.00 5.83 378 ASP A O 1
ATOM 2957 N N . LEU A 1 379 ? 25.801 81.141 1.717 1.00 5.28 379 LEU A N 1
ATOM 2958 C CA . LEU A 1 379 ? 25.993 80.189 2.790 1.00 4.90 379 LEU A CA 1
ATOM 2959 C C . LEU A 1 379 ? 26.974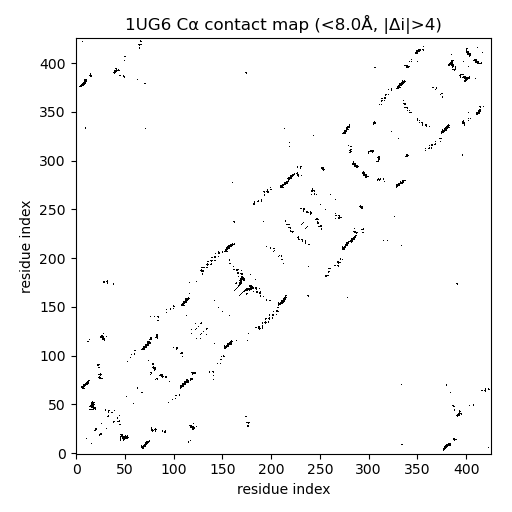 79.130 2.311 1.00 5.08 379 LEU A C 1
ATOM 2960 O O . LEU A 1 379 ? 26.679 78.372 1.386 1.00 6.63 379 LEU A O 1
ATOM 2965 N N . ARG A 1 380 ? 28.152 79.074 2.942 1.00 4.77 380 ARG A N 1
ATOM 2966 C CA . ARG A 1 380 ? 29.253 78.260 2.469 1.00 4.80 380 ARG A CA 1
ATOM 2967 C C . ARG A 1 380 ? 29.481 77.005 3.314 1.00 5.00 380 ARG A C 1
ATOM 2968 O O . ARG A 1 380 ? 30.357 76.193 2.979 1.00 5.91 380 ARG A O 1
ATOM 2976 N N . GLY A 1 381 ? 28.722 76.810 4.375 1.00 4.83 381 GLY A N 1
ATOM 2977 C CA . GLY A 1 381 ? 28.817 75.578 5.131 1.00 5.10 381 GLY A CA 1
ATOM 2978 C C . GLY A 1 381 ? 27.791 75.520 6.238 1.00 4.97 381 GLY A C 1
ATOM 2979 O O . GLY A 1 381 ? 27.128 76.519 6.537 1.00 5.07 381 GLY A O 1
ATOM 2980 N N . TYR A 1 382 ? 27.700 74.343 6.836 1.00 4.97 382 TYR A N 1
ATOM 2981 C CA . TYR A 1 382 ? 26.714 74.028 7.873 1.00 4.89 382 TYR A CA 1
ATOM 2982 C C . TYR A 1 382 ? 27.385 73.050 8.827 1.00 4.49 382 TYR A C 1
ATOM 2983 O O . TYR A 1 382 ? 27.922 72.036 8.389 1.00 5.13 382 TYR A O 1
ATOM 2992 N N . PHE A 1 383 ? 27.314 73.360 10.118 1.00 4.42 383 PHE A N 1
ATOM 2993 C CA . PHE A 1 383 ? 27.934 72.584 11.171 1.00 4.52 383 PHE A CA 1
ATOM 2994 C C . PHE A 1 383 ? 26.895 72.160 12.194 1.00 4.56 383 PHE A C 1
ATOM 2995 O O . PHE A 1 383 ? 26.241 72.995 12.825 1.00 5.24 383 PHE A O 1
ATOM 3003 N N . VAL A 1 384 ? 26.764 70.854 12.394 1.00 4.29 384 VAL A N 1
ATOM 3004 C CA . VAL A 1 384 ? 25.889 70.315 13.433 1.00 4.42 384 VAL A CA 1
ATOM 3005 C C . VAL A 1 384 ? 26.531 70.536 14.795 1.00 4.13 384 VAL A C 1
ATOM 3006 O O . VAL A 1 384 ? 27.683 70.126 15.030 1.00 4.60 384 VAL A O 1
ATOM 3010 N N . TRP A 1 385 ? 25.771 71.105 15.728 1.00 4.24 385 TRP A N 1
ATOM 3011 C CA . TRP A 1 385 ? 26.173 70.941 17.095 1.00 4.09 385 TRP A CA 1
ATOM 3012 C C . TRP A 1 385 ? 25.353 69.826 17.686 1.00 4.18 385 TRP A C 1
ATOM 3013 O O . TRP A 1 385 ? 24.131 69.875 17.731 1.00 4.62 385 TRP A O 1
ATOM 3024 N N . SER A 1 386 ? 26.034 68.722 18.006 1.00 4.52 386 SER A N 1
ATOM 3025 C CA . SER A 1 386 ? 27.473 68.552 18.093 1.00 4.38 386 SER A CA 1
ATOM 3026 C C . SER A 1 386 ? 27.861 67.192 17.521 1.00 4.73 386 SER A C 1
ATOM 3027 O O . SER A 1 386 ? 27.022 66.326 17.302 1.00 5.01 386 SER A O 1
ATOM 3030 N N . LEU A 1 387 ? 29.161 66.988 17.313 1.00 4.89 387 LEU A N 1
ATOM 3031 C CA . LEU A 1 387 ? 29.654 65.669 16.951 1.00 5.11 387 LEU A CA 1
ATOM 3032 C C . LEU A 1 387 ? 29.163 64.613 17.947 1.00 5.34 387 LEU A C 1
ATOM 3033 O O . LEU A 1 387 ? 28.756 63.520 17.544 1.00 5.79 387 LEU A O 1
ATOM 3038 N N . MET A 1 388 ? 29.261 64.918 19.239 1.00 5.44 388 MET A N 1
ATOM 3039 C CA . MET A 1 388 ? 28.950 63.937 20.253 1.00 5.84 388 MET A CA 1
ATOM 3040 C C . MET A 1 388 ? 28.413 64.631 21.491 1.00 5.34 388 MET A C 1
ATOM 3041 O O . MET A 1 388 ? 28.657 65.827 21.708 1.00 5.78 388 MET A O 1
ATOM 3046 N N . ASP A 1 389 ? 27.687 63.879 22.311 1.00 5.30 389 ASP A N 1
ATOM 3047 C CA . ASP A 1 389 ? 27.184 64.405 23.569 1.00 5.21 389 ASP A CA 1
ATOM 3048 C C . ASP A 1 389 ? 28.338 64.913 24.411 1.00 5.01 389 ASP A C 1
ATOM 3049 O O . ASP A 1 389 ? 29.420 64.333 24.420 1.00 6.16 389 ASP A O 1
ATOM 3054 N N . ASN A 1 390 ? 28.101 65.997 25.141 1.00 5.27 390 ASN A N 1
ATOM 3055 C CA . ASN A 1 390 ? 29.200 66.644 25.863 1.00 5.23 390 ASN A CA 1
ATOM 3056 C C . ASN A 1 390 ? 28.655 67.428 27.052 1.00 5.55 390 ASN A C 1
ATOM 3057 O O . ASN A 1 390 ? 27.476 67.315 27.408 1.00 6.28 390 ASN A O 1
ATOM 3062 N N . PHE A 1 391 ? 29.530 68.174 27.739 1.00 5.61 391 PHE A N 1
ATOM 3063 C CA . PHE A 1 391 ? 29.122 68.964 28.886 1.00 5.93 391 PHE A CA 1
ATOM 3064 C C . PHE A 1 391 ? 28.344 70.186 28.418 1.00 5.72 391 PHE A C 1
ATOM 3065 O O . PHE A 1 391 ? 28.924 71.126 27.868 1.00 6.01 391 PHE A O 1
ATOM 3073 N N . GLU A 1 392 ? 27.033 70.176 28.622 1.00 5.77 392 GLU A N 1
ATOM 3074 C CA . GLU A 1 392 ? 26.137 71.240 28.140 1.00 5.72 392 GLU A CA 1
ATOM 3075 C C . GLU A 1 392 ? 25.964 72.328 29.204 1.00 5.57 392 GLU A C 1
ATOM 3076 O O . GLU A 1 392 ? 24.860 72.623 29.659 1.00 6.18 392 GLU A O 1
ATOM 3082 N N . TRP A 1 393 ? 27.073 72.939 29.596 1.00 5.38 393 TRP A N 1
ATOM 3083 C CA . TRP A 1 393 ? 27.058 74.174 30.369 1.00 5.35 393 TRP A CA 1
ATOM 3084 C C . TRP A 1 393 ? 26.224 73.971 31.634 1.00 5.60 393 TRP A C 1
ATOM 3085 O O . TRP A 1 393 ? 26.480 73.029 32.402 1.00 6.02 393 TRP A O 1
ATOM 3096 N N . ALA A 1 394 ? 25.264 74.855 31.915 1.00 5.85 394 ALA A N 1
ATOM 3097 C CA . ALA A 1 394 ? 24.496 74.760 33.163 1.00 6.61 394 ALA A CA 1
ATOM 3098 C C . ALA A 1 394 ? 23.637 73.513 33.262 1.00 6.39 394 ALA A C 1
ATOM 3099 O O . ALA A 1 394 ? 23.126 73.211 34.339 1.00 7.38 394 ALA A O 1
ATOM 3101 N N . PHE A 1 395 ? 23.464 72.789 32.162 1.00 6.27 395 PHE A N 1
ATOM 3102 C CA . PHE A 1 395 ? 22.745 71.525 32.167 1.00 6.68 395 PHE A CA 1
ATOM 3103 C C . PHE A 1 395 ? 23.638 70.333 32.391 1.00 6.45 395 PHE A C 1
ATOM 3104 O O . PHE A 1 395 ? 23.138 69.202 32.528 1.00 7.29 395 PHE A O 1
ATOM 3112 N N . GLY A 1 396 ? 24.943 70.515 32.436 1.00 6.36 396 GLY A N 1
ATOM 3113 C CA . GLY A 1 396 ? 25.827 69.388 32.646 1.00 6.91 396 GLY A CA 1
ATOM 3114 C C . GLY A 1 396 ? 25.629 68.328 31.584 1.00 6.60 396 GLY A C 1
ATOM 3115 O O . GLY A 1 396 ? 25.500 68.621 30.393 1.00 7.60 396 GLY A O 1
ATOM 3116 N N . TYR A 1 397 ? 25.581 67.071 32.020 1.00 7.08 397 TYR A N 1
ATOM 3117 C CA . TYR A 1 397 ? 25.429 65.946 31.113 1.00 7.88 397 TYR A CA 1
ATOM 3118 C C . TYR A 1 397 ? 23.974 65.514 30.979 1.00 8.71 397 TYR A C 1
ATOM 3119 O O . TYR A 1 397 ? 23.670 64.405 30.527 1.00 12.03 397 TYR A O 1
ATOM 3128 N N . THR A 1 398 ? 23.049 66.385 31.348 1.00 7.62 398 THR A N 1
ATOM 3129 C CA . THR A 1 398 ? 21.636 66.055 31.306 1.00 8.10 398 THR A CA 1
ATOM 3130 C C . THR A 1 398 ? 20.972 66.362 29.966 1.00 7.80 398 THR A C 1
ATOM 3131 O O . THR A 1 398 ? 19.798 66.014 29.783 1.00 9.46 398 THR A O 1
ATOM 3135 N N . ARG A 1 399 ? 21.675 67.029 29.051 1.00 7.22 399 ARG A N 1
ATOM 3136 C CA . ARG A 1 399 ? 21.131 67.385 27.749 1.00 7.46 399 ARG A CA 1
ATOM 3137 C C . ARG A 1 399 ? 22.146 66.961 26.714 1.00 7.10 399 ARG A C 1
ATOM 3138 O O . ARG A 1 399 ? 23.330 67.280 26.833 1.00 10.24 399 ARG A O 1
ATOM 3146 N N . ARG A 1 400 ? 21.687 66.185 25.747 1.00 6.11 400 ARG A N 1
ATOM 3147 C CA . ARG A 1 400 ? 22.534 65.518 24.774 1.00 5.58 400 ARG A CA 1
ATOM 3148 C C . ARG A 1 400 ? 22.234 66.074 23.392 1.00 5.45 400 ARG A C 1
ATOM 3149 O O . ARG A 1 400 ? 21.106 65.998 22.918 1.00 6.13 400 ARG A O 1
ATOM 3157 N N . PHE A 1 401 ? 23.267 66.641 22.743 1.00 5.11 401 PHE A N 1
ATOM 3158 C CA . PHE A 1 401 ? 23.170 67.217 21.411 1.00 5.27 401 PHE A CA 1
ATOM 3159 C C . PHE A 1 401 ? 23.887 66.411 20.336 1.00 5.15 401 PHE A C 1
ATOM 3160 O O . PHE A 1 401 ? 23.880 66.794 19.165 1.00 5.40 401 PHE A O 1
ATOM 3168 N N . GLY A 1 402 ? 24.560 65.312 20.695 1.00 5.20 402 GLY A N 1
ATOM 3169 C CA . GLY A 1 402 ? 25.432 64.671 19.745 1.00 5.45 402 GLY A CA 1
ATOM 3170 C C . GLY A 1 402 ? 24.736 63.917 18.631 1.00 5.34 402 GLY A C 1
ATOM 3171 O O . GLY A 1 402 ? 23.650 63.352 18.799 1.00 5.82 402 GLY A O 1
ATOM 3172 N N . LEU A 1 403 ? 25.460 63.804 17.511 1.00 5.16 403 LEU A N 1
ATOM 3173 C CA . LEU A 1 403 ? 25.221 62.764 16.501 1.00 5.42 403 LEU A CA 1
ATOM 3174 C C . LEU A 1 403 ? 25.645 61.396 17.021 1.00 5.47 403 LEU A C 1
ATOM 3175 O O . LEU A 1 403 ? 25.081 60.385 16.633 1.00 6.46 403 LEU A O 1
ATOM 3180 N N . TYR A 1 404 ? 26.684 61.388 17.868 1.00 6.02 404 TYR A N 1
ATOM 3181 C CA . TYR A 1 404 ? 27.120 60.222 18.618 1.00 5.98 404 TYR A CA 1
ATOM 3182 C C . TYR A 1 404 ? 26.720 60.360 20.067 1.00 5.75 404 TYR A C 1
ATOM 3183 O O . TYR A 1 404 ? 26.910 61.397 20.694 1.00 6.32 404 TYR A O 1
ATOM 3192 N N . TYR A 1 405 ? 26.164 59.277 20.588 1.00 6.08 405 TYR A N 1
ATOM 3193 C CA . TYR A 1 405 ? 25.915 59.122 21.996 1.00 6.20 405 TYR A CA 1
ATOM 3194 C C . TYR A 1 405 ? 27.219 58.829 22.707 1.00 6.21 405 TYR A C 1
ATOM 3195 O O . TYR A 1 405 ? 27.994 58.007 22.235 1.00 7.45 405 TYR A O 1
ATOM 3204 N N . VAL A 1 406 ? 27.463 59.473 23.838 1.00 6.24 406 VAL A N 1
ATOM 3205 C CA . VAL A 1 406 ? 28.621 59.136 24.660 1.00 6.28 406 VAL A CA 1
ATOM 3206 C C . VAL A 1 406 ? 28.143 58.507 25.960 1.00 6.71 406 VAL A C 1
ATOM 3207 O O . VAL A 1 406 ? 27.395 59.110 26.725 1.00 7.22 406 VAL A O 1
ATOM 3211 N N . ASP A 1 407 ? 28.577 57.267 26.198 1.00 7.17 407 ASP A N 1
ATOM 3212 C CA . ASP A 1 407 ? 28.406 56.637 27.495 1.00 7.69 407 ASP A CA 1
ATOM 3213 C C . ASP A 1 407 ? 29.531 57.170 28.367 1.00 7.61 407 ASP A C 1
ATOM 3214 O O . ASP A 1 407 ? 30.657 56.697 28.266 1.00 8.98 407 ASP A O 1
ATOM 3219 N N . PHE A 1 408 ? 29.249 58.207 29.137 1.00 7.98 408 PHE A N 1
ATOM 3220 C CA . PHE A 1 408 ? 30.323 58.911 29.829 1.00 8.58 408 PHE A CA 1
ATOM 3221 C C . PHE A 1 408 ? 31.173 58.003 30.730 1.00 9.40 408 PHE A C 1
ATOM 3222 O O . PHE A 1 408 ? 32.393 58.159 30.734 1.00 10.50 408 PHE A O 1
ATOM 3230 N N . PRO A 1 409 ? 30.591 57.054 31.469 1.00 9.99 409 PRO A N 1
ATOM 3231 C CA . PRO A 1 409 ? 31.436 56.211 32.316 1.00 11.23 409 PRO A CA 1
ATOM 3232 C C . PRO A 1 409 ? 32.527 55.456 31.567 1.00 11.16 409 PRO A C 1
ATOM 3233 O O . PRO A 1 409 ? 33.628 55.315 32.117 1.00 13.27 409 PRO A O 1
ATOM 3237 N N . SER A 1 410 ? 32.225 54.960 30.372 1.00 10.39 410 SER A N 1
ATOM 3238 C CA . SER A 1 410 ? 33.179 54.189 29.596 1.00 10.33 410 SER A CA 1
ATOM 3239 C C . SER A 1 410 ? 33.868 54.983 28.497 1.00 8.89 410 SER A C 1
ATOM 3240 O O . SER A 1 410 ? 34.815 54.488 27.882 1.00 9.85 410 SER A O 1
ATOM 3243 N N . GLN A 1 411 ? 33.334 56.167 28.201 1.00 8.21 411 GLN A N 1
ATOM 3244 C CA . GLN A 1 411 ? 33.728 56.982 27.058 1.00 7.74 411 GLN A CA 1
ATOM 3245 C C . GLN A 1 411 ? 33.422 56.348 25.708 1.00 7.68 411 GLN A C 1
ATOM 3246 O O . GLN A 1 411 ? 33.897 56.848 24.683 1.00 8.62 411 GLN A O 1
ATOM 3252 N N . ARG A 1 412 ? 32.604 55.297 25.665 1.00 8.08 412 ARG A N 1
ATOM 3253 C CA . ARG A 1 412 ? 32.231 54.737 24.391 1.00 8.12 412 ARG A CA 1
ATOM 3254 C C . ARG A 1 412 ? 31.399 55.755 23.588 1.00 7.66 412 ARG A C 1
ATOM 3255 O O . ARG A 1 412 ? 30.480 56.383 24.126 1.00 7.93 412 ARG A O 1
ATOM 3263 N N . ARG A 1 413 ? 31.686 55.865 22.298 1.00 7.54 413 ARG A N 1
ATOM 3264 C CA . ARG A 1 413 ? 30.856 56.605 21.351 1.00 7.49 413 ARG A CA 1
ATOM 3265 C C . ARG A 1 413 ? 30.020 55.607 20.563 1.00 7.53 413 ARG A C 1
ATOM 3266 O O . ARG A 1 413 ? 30.564 54.658 19.991 1.00 8.81 413 ARG A O 1
ATOM 3274 N N . ILE A 1 414 ? 28.709 55.816 20.541 1.00 7.19 414 ILE A N 1
ATOM 3275 C CA . ILE A 1 414 ? 27.768 54.947 19.830 1.00 7.22 414 ILE A CA 1
ATOM 3276 C C . ILE A 1 414 ? 27.018 55.828 18.842 1.00 6.86 414 ILE A C 1
ATOM 3277 O O . ILE A 1 414 ? 26.466 56.848 19.258 1.00 7.08 414 ILE A O 1
ATOM 3282 N N . PRO A 1 415 ? 26.984 55.495 17.556 1.00 6.77 415 PRO A N 1
ATOM 3283 C CA . PRO A 1 415 ? 26.226 56.351 16.636 1.00 6.79 415 PRO A CA 1
ATOM 3284 C C . PRO A 1 415 ? 24.753 56.393 16.986 1.00 6.57 415 PRO A C 1
ATOM 3285 O O . PRO A 1 415 ? 24.164 55.362 17.342 1.00 7.22 415 PRO A O 1
ATOM 3289 N N . LYS A 1 416 ? 24.174 57.579 16.866 1.00 6.31 416 LYS A N 1
ATOM 3290 C CA . LYS A 1 416 ? 22.731 57.710 16.828 1.00 6.45 416 LYS A CA 1
ATOM 3291 C C . LYS A 1 416 ? 22.264 57.612 15.377 1.00 6.30 416 LYS A C 1
ATOM 3292 O O . LYS A 1 416 ? 23.054 57.728 14.429 1.00 7.02 416 LYS A O 1
ATOM 3298 N N . ARG A 1 417 ? 20.969 57.415 15.188 1.00 6.41 417 ARG A N 1
ATOM 3299 C CA . ARG A 1 417 ? 20.433 57.436 13.846 1.00 6.71 417 ARG A CA 1
ATOM 3300 C C . ARG A 1 417 ? 20.806 58.735 13.132 1.00 6.64 417 ARG A C 1
ATOM 3301 O O . ARG A 1 417 ? 21.062 58.719 11.934 1.00 7.58 417 ARG A O 1
ATOM 3309 N N . SER A 1 418 ? 20.858 59.841 13.862 1.00 6.35 418 SER A N 1
ATOM 3310 C CA . SER A 1 418 ? 21.236 61.118 13.258 1.00 6.52 418 SER A CA 1
ATOM 3311 C C . SER A 1 418 ? 22.642 61.108 12.688 1.00 6.22 418 SER A C 1
ATOM 3312 O O . SER A 1 418 ? 22.879 61.823 11.713 1.00 6.40 418 SER A O 1
ATOM 3315 N N . ALA A 1 419 ? 23.585 60.350 13.241 1.00 6.55 419 ALA A N 1
ATOM 3316 C CA . ALA A 1 419 ? 24.906 60.237 12.619 1.00 6.94 419 ALA A CA 1
ATOM 3317 C C . ALA A 1 419 ? 24.799 59.610 11.231 1.00 7.35 419 ALA A C 1
ATOM 3318 O O . ALA A 1 419 ? 25.428 60.072 10.266 1.00 7.61 419 ALA A O 1
ATOM 3320 N N . LEU A 1 420 ? 24.004 58.544 11.130 1.00 7.88 420 LEU A N 1
ATOM 3321 C CA . LEU A 1 420 ? 23.801 57.859 9.853 1.00 8.63 420 LEU A CA 1
ATOM 3322 C C . LEU A 1 420 ? 23.046 58.759 8.889 1.00 8.25 420 LEU A C 1
ATOM 3323 O O . LEU A 1 420 ? 23.339 58.786 7.691 1.00 9.00 420 LEU A O 1
ATOM 3328 N N . TRP A 1 421 ? 22.062 59.496 9.399 1.00 7.97 421 TRP A N 1
ATOM 3329 C CA . TRP A 1 421 ? 21.365 60.471 8.580 1.00 8.14 421 TRP A CA 1
ATOM 3330 C C . TRP A 1 421 ? 22.342 61.501 8.030 1.00 7.72 421 TRP A C 1
ATOM 3331 O O . TRP A 1 421 ? 22.288 61.890 6.871 1.00 8.16 421 TRP A O 1
ATOM 3342 N N . TYR A 1 422 ? 23.271 61.987 8.851 1.00 6.94 422 TYR A N 1
ATOM 3343 C CA . TYR A 1 422 ? 24.145 63.069 8.395 1.00 6.68 422 TYR A CA 1
ATOM 3344 C C . TYR A 1 422 ? 25.088 62.545 7.317 1.00 6.83 422 TYR A C 1
ATOM 3345 O O . TYR A 1 422 ? 25.339 63.228 6.324 1.00 7.38 422 TYR A O 1
ATOM 3354 N N . ARG A 1 423 ? 25.606 61.327 7.493 1.00 7.48 423 ARG A N 1
ATOM 3355 C CA . ARG A 1 423 ? 26.422 60.722 6.455 1.00 8.08 423 ARG A CA 1
ATOM 3356 C C . ARG A 1 423 ? 25.671 60.708 5.128 1.00 8.05 423 ARG A C 1
ATOM 3357 O O . ARG A 1 423 ? 26.229 61.050 4.091 1.00 9.15 423 ARG A O 1
ATOM 3365 N N . GLU A 1 424 ? 24.403 60.299 5.148 1.00 8.12 424 GLU A N 1
ATOM 3366 C CA . GLU A 1 424 ? 23.580 60.269 3.941 1.00 8.52 424 GLU A CA 1
ATOM 3367 C C . GLU A 1 424 ? 23.348 61.681 3.403 1.00 8.58 424 GLU A C 1
ATOM 3368 O O . GLU A 1 424 ? 23.459 61.910 2.190 1.00 9.80 424 GLU A O 1
ATOM 3374 N N . ARG A 1 425 ? 23.053 62.628 4.285 1.00 7.96 425 ARG A N 1
ATOM 3375 C CA . ARG A 1 425 ? 22.720 63.986 3.865 1.00 8.47 425 ARG A CA 1
ATOM 3376 C C . ARG A 1 425 ? 23.906 64.637 3.179 1.00 8.56 425 ARG A C 1
ATOM 3377 O O . ARG A 1 425 ? 23.746 65.321 2.168 1.00 10.12 425 ARG A O 1
ATOM 3385 N N . ILE A 1 426 ? 25.104 64.432 3.717 1.00 7.94 426 ILE A N 1
ATOM 3386 C CA . ILE A 1 426 ? 26.319 65.017 3.149 1.00 8.65 426 ILE A CA 1
ATOM 3387 C C . ILE A 1 426 ? 26.515 64.539 1.723 1.00 9.67 426 ILE A C 1
ATOM 3388 O O . ILE A 1 426 ? 26.837 65.312 0.823 1.00 11.76 426 ILE A O 1
ATOM 3393 N N . ALA A 1 427 ? 26.291 63.246 1.518 1.00 10.76 427 ALA A N 1
ATOM 3394 C CA . ALA A 1 427 ? 26.475 62.637 0.209 1.00 12.65 427 ALA A CA 1
ATOM 3395 C C . ALA A 1 427 ? 25.258 62.777 -0.743 1.00 12.96 427 ALA A C 1
ATOM 3396 O O . ALA A 1 427 ? 25.379 62.432 -1.929 1.00 16.56 427 ALA A O 1
ATOM 3398 N N . ARG A 1 428 ? 24.123 63.293 -0.282 1.00 13.46 428 ARG A N 1
ATOM 3399 C CA . ARG A 1 428 ? 22.843 63.270 -1.035 1.00 14.42 428 ARG A CA 1
ATOM 3400 C C . ARG A 1 428 ? 22.923 64.061 -2.334 1.00 16.79 428 ARG A C 1
ATOM 3401 O O . ARG A 1 428 ? 23.433 65.167 -2.349 1.00 18.38 428 ARG A O 1
ATOM 3409 N N . ALA A 1 429 ? 22.405 63.481 -3.413 1.00 19.20 429 ALA A N 1
ATOM 3410 C CA . ALA A 1 429 ? 22.373 64.158 -4.716 1.00 22.29 429 ALA A CA 1
ATOM 3411 C C . ALA A 1 429 ? 21.459 65.383 -4.659 1.00 23.62 429 ALA A C 1
ATOM 3412 O O . ALA A 1 429 ? 20.420 65.372 -3.983 1.00 24.73 429 ALA A O 1
#

Sequence (426 aa):
NAEKFLWGVATSAYQIEGATQEDGRGPSIWDAFAQRPGAIRDGSTGEPACDHYRRYEEDIALMQSLGVRAYRFSVAWPRILPEGRGRINPKGLAFYDRLVDRLLASGITPFLTLYHWDLPLALEERGGWRSRETAFAFAEYAEAVARALADRVPFFATLNEPWCSAFLGHWTGEHAPGLRNLEAALRAAHHLLLGHGLAVEALRAAGARRVGIVLNFAPAYGEDPEAVDVADRYHNRFFLDPILGKGYPESPFRDPPPVPILSRDLELVARPLDFLGVNYYAPVRVAPGTGTLPVRYLPPEGPATAMGWEVYPEGLYHLLKRLGREVPWPLYVTENGAAYPDLWTGEAVVEDPERVAYLEAHVEAALRAREEGVDLRGYFVWSLMDNFEWAFGYTRRFGLYYVDFPSQRRIPKRSALWYRERIARA

InterPro domains:
  IPR001360 Glycoside hydrolase family 1 [PF00232] (6-428)
  IPR001360 Glycoside hydrolase family 1 [PR00131] (275-289)
  IPR001360 Glycoside hydrolase family 1 [PR00131] (334-342)
  IPR001360 Glycoside hydrolase family 1 [PR00131] (355-366)
  IPR001360 Glycoside hydrolase family 1 [PR00131] (376-393)
  IPR001360 Glycoside hydrolase family 1 [PR00131] (400-412)
  IPR001360 Glycoside hydrolase family 1 [PTHR10353] (9-429)
  IPR017736 Glycoside hydrolase, family 1, beta-glucosidase [TIGR03356] (6-422)
  IPR017853 Glycoside hydrolase superfamily [SSF51445] (6-427)
  IPR018120 Glycoside hydrolase family 1, active site [PS00572] (334-342)
  IPR033132 Glycosyl hydrolases family 1, N-terminal conserved site [PS00653] (8-22)

CATH classification: 3.20.20.80

Organism: Thermus thermophilus (NCBI:txid274)

Radius of gyration: 20.06 Å; Cα contacts (8 Å, |Δi|>4): 967; chains: 1; bounding box: 52×58×51 Å

Nearest PDB structures (foldseek):
  1ug6-assembly1_A  TM=1.002E+00  e=6.597E-90  Thermus thermophilus
  4bce-assembly2_B  TM=9.989E-01  e=2.666E-84  Thermus thermophilus HB8
  3zjk-assembly1_A  TM=9.999E-01  e=6.014E-83  Thermus thermophilus
  1np2-assembly2_B  TM=9.942E-01  e=3.541E-79  Thermus nonproteolyticus
  5n6s-assembly4_D  TM=9.286E-01  e=9.756E-48  Thermotoga maritima

B-factor: mean 10.19, std 6.48, range [3.38, 54.16]

Solvent-accessible surface area: 16159 Å² total; per-residue (Å²): 127,100,139,186,32,28,27,0,0,0,2,0,2,11,0,8,6,3,4,14,166,75,48,40,20,5,68,0,6,1,28,41,9,11,135,140,137,80,17,6,156,63,66,22,36,0,82,67,1,0,29,7,14,129,87,28,64,75,2,5,59,32,1,105,58,2,29,1,130,0,3,0,5,2,0,1,0,0,1,2,15,5,76,1,82,63,130,99,9,96,125,0,48,58,17,2,53,124,2,0,65,84,0,77,74,23,32,3,35,2,1,0,0,0,2,4,16,1,0,0,45,38,14,23,139,198,21,0,2,39,28,64,101,5,0,72,0,0,12,86,0,0,66,31,0,1,186,30,0,5,112,46,0,31,22,0,1,0,0,1,11,1,28,9,9,0,0,33,0,2,59,60,15,94,21,5,23,15,56,192,77,22,69,11,0,6,73,0,1,0,1,0,0,0,0,0,0,28,0,2,81,20,0,79,84,23,42,7,117,119,0,0,0,0,6,32,8,17,15,15,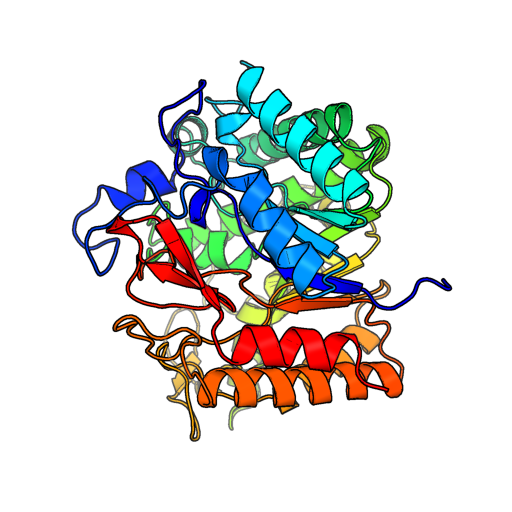60,41,176,47,109,132,4,31,59,10,0,17,18,9,22,5,67,13,7,2,7,1,1,31,54,120,20,47,8,131,49,3,12,127,142,58,33,102,56,28,72,95,106,174,1,59,100,37,0,27,67,95,8,38,1,0,0,0,0,1,35,15,10,28,35,1,14,81,18,131,37,60,21,21,15,140,99,65,109,52,126,52,106,37,14,38,26,43,85,11,36,52,35,56,0,0,28,85,7,0,54,54,1,35,181,62,10,102,35,24,2,12,0,0,9,0,2,1,1,24,115,19,139,59,116,52,66,84,32,5,104,6,93,100,1,28,61,6,0,57,35,0,1,81,0,1,41,68,0,99,152,93,62,12,66,2,61,0,2,0,1,8,0,2,3,0,6,0,20,12,22,61,0,43,52,48,37,6,0,0,7,7,0,30,34,130,63,11,141,19,8,38,0,91,0,0,53,20,0,107,83,29,32,87,88,141

Secondary structure (DSSP, 8-state):
--PPPEEEEE--HHHH---TTSTTPPPBHHHHHTTSTTSSTTS--SSSTT-HHHHHHHHHHHHHHHT--EEEEE--HHHHSTTSSS---HHHHHHHHHHHHHHHHTT-EEEEEEESS--BHHHHTTTGGGSHHHHHHHHHHHHHHHHHHTTT--EEEEEE-HHIIIIIHHTS-SSTT----HHHHHHHHHHHHHHHHHHHHHHHHTT-SEEEEEEEE--EE-S-HHHHHHHHIIIIIHHHHHHTTS-S-S--SSSPPP--PPTTHHHHHT---SEEEEEES--EEEEE--SSS-EEE---SS-B-TT--B--HHHHHHHHHHHHHH-SS-EEEEEE--------SS-SSB--HHHHHHHHHHHHHHHHHHHHT--EEEEEEE-SB----GGGGGGS---SEEEETTTTEEEEBHHHHHHHHHHH--

Foldseek 3Di:
DPDAFAAEFEDEPLWAAACCPHQQFAAFLQVVQLCDPLLAPVSDGSHPWLNCLPCVLVLLVLCLVLVHAEYEYEQQCRLQVVLLDDDGRVVSLVSVLVSLVSCVVSNHAYAYEHDDQGRRVNCVVVLALLDLVSLVSLLVSLLVSLLSPQVRHQHYASEAALLCNQCVCAPVLSFPPRHNDQQSSLSSSLSSLLSLLSNVVSNVVSRHNFYEHEHEAAQEDEDDVVLNVLVCLSRPQQLVCLLCLNPRPDHLFDPGDDYPDDPCSSVSSNDDGAEYAYEYEAHWYWDAADHRRGIDTDQDPDDDAPVSGHQDLLVLLVVLLVCQVRPPHAYEHNEYFGWHDWDDPPDQATEDVVRLVSVVSNVVSNVVSVVVPRRYRYYHYPHQWFTQPGSHGSVTITHCWYAPPVVSDTHGYVNSVSSSCVVVDD